Protein AF-A0A091N233-F1 (afdb_monomer)

pLDDT: mean 82.08, std 15.94, range [21.39, 96.12]

Organism: Cariama cristata (NCBI:txid54380)

Structure (mmCIF, N/CA/C/O backbone):
data_AF-A0A091N233-F1
#
_entry.id   AF-A0A091N233-F1
#
loop_
_atom_site.group_PDB
_atom_site.id
_atom_site.type_symbol
_atom_site.label_atom_id
_atom_site.label_alt_id
_atom_site.label_comp_id
_atom_site.label_asym_id
_atom_site.label_entity_id
_atom_site.label_seq_id
_atom_site.pdbx_PDB_ins_code
_atom_site.Cartn_x
_atom_site.Cartn_y
_atom_site.Cartn_z
_atom_site.occupancy
_atom_site.B_iso_or_equiv
_atom_site.auth_seq_id
_atom_site.auth_comp_id
_atom_site.auth_asym_id
_atom_site.auth_atom_id
_atom_site.pdbx_PDB_model_num
ATOM 1 N N . ALA A 1 1 ? -46.640 -20.792 39.123 1.00 60.22 1 ALA A N 1
ATOM 2 C CA . ALA A 1 1 ? -46.855 -19.331 39.276 1.00 60.22 1 ALA A CA 1
ATOM 3 C C . ALA A 1 1 ? -48.327 -18.889 39.376 1.00 60.22 1 ALA A C 1
ATOM 5 O O . ALA A 1 1 ? -48.570 -17.947 40.122 1.00 60.22 1 ALA A O 1
ATOM 6 N N . ALA A 1 2 ? -49.297 -19.520 38.698 1.00 67.19 2 ALA A N 1
ATOM 7 C CA . ALA A 1 2 ? -50.708 -19.076 38.591 1.00 67.19 2 ALA A CA 1
ATOM 8 C C . ALA A 1 2 ? -51.345 -18.359 39.816 1.00 67.19 2 ALA A C 1
ATOM 10 O O . ALA A 1 2 ? -51.862 -17.255 39.675 1.00 67.19 2 ALA A O 1
ATOM 11 N N . GLY A 1 3 ? -51.267 -18.925 41.029 1.00 72.38 3 GLY A N 1
ATOM 12 C CA . GLY A 1 3 ? -51.846 -18.316 42.247 1.00 72.38 3 GLY A CA 1
ATOM 13 C C . GLY A 1 3 ? -51.110 -17.084 42.808 1.00 72.38 3 GLY A C 1
ATOM 14 O O . GLY A 1 3 ? -51.547 -16.514 43.801 1.00 72.38 3 GLY A O 1
ATOM 15 N N . ILE A 1 4 ? -49.974 -16.699 42.219 1.00 75.06 4 ILE A N 1
ATOM 16 C CA . ILE A 1 4 ? -49.283 -15.422 42.470 1.00 75.06 4 ILE A CA 1
ATOM 17 C C . ILE A 1 4 ? -49.653 -14.416 41.371 1.00 75.06 4 ILE A C 1
ATOM 19 O O . ILE A 1 4 ? -49.815 -13.236 41.654 1.00 75.06 4 ILE A O 1
ATOM 23 N N . ILE A 1 5 ? -49.857 -14.890 40.138 1.00 76.25 5 ILE A N 1
ATOM 24 C CA . ILE A 1 5 ? -50.313 -14.071 39.007 1.00 76.25 5 ILE A CA 1
ATOM 25 C C . ILE A 1 5 ? -51.730 -13.534 39.268 1.00 76.25 5 ILE A C 1
ATOM 27 O O . ILE A 1 5 ? -51.990 -12.368 38.993 1.00 76.25 5 ILE A O 1
ATOM 31 N N . SER A 1 6 ? -52.617 -14.321 39.889 1.00 77.88 6 SER A N 1
ATOM 32 C CA . SER A 1 6 ? -53.954 -13.848 40.288 1.00 77.88 6 SER A CA 1
ATOM 33 C C . SER A 1 6 ? -53.937 -12.741 41.352 1.00 77.88 6 SER A C 1
ATOM 35 O O . SER A 1 6 ? -54.903 -12.000 41.461 1.00 77.88 6 SER A O 1
ATOM 37 N N . LEU A 1 7 ? -52.855 -12.599 42.132 1.00 78.12 7 LEU A N 1
ATOM 38 C CA . LEU A 1 7 ? -52.708 -11.508 43.110 1.00 78.12 7 LEU A CA 1
ATOM 39 C C . LEU A 1 7 ? -52.347 -10.166 42.447 1.00 78.12 7 LEU A C 1
ATOM 41 O O . LEU A 1 7 ? -52.420 -9.131 43.102 1.00 78.12 7 LEU A O 1
ATOM 45 N N . LEU A 1 8 ? -51.962 -10.169 41.164 1.00 75.12 8 LEU A N 1
ATOM 46 C CA . LEU A 1 8 ? -51.754 -8.945 40.380 1.00 75.12 8 LEU A CA 1
ATOM 47 C C . LEU A 1 8 ? -53.084 -8.331 39.903 1.00 75.12 8 LEU A C 1
ATOM 49 O O . LEU A 1 8 ? -53.119 -7.138 39.601 1.00 75.12 8 LEU A O 1
ATOM 53 N N . ASP A 1 9 ? -54.157 -9.132 39.858 1.00 77.06 9 ASP A N 1
ATOM 54 C CA . ASP A 1 9 ? -55.496 -8.715 39.421 1.00 77.06 9 ASP A CA 1
ATOM 55 C C . ASP A 1 9 ? -56.305 -8.010 40.531 1.00 77.06 9 ASP A C 1
ATOM 57 O O . ASP A 1 9 ? -57.320 -7.379 40.239 1.00 77.06 9 ASP A O 1
ATOM 61 N N . GLU A 1 10 ? -55.876 -8.088 41.796 1.00 79.06 10 GLU A N 1
ATOM 62 C CA . GLU A 1 10 ? -56.517 -7.358 42.898 1.00 79.06 10 GLU A CA 1
ATOM 63 C C . GLU A 1 10 ? -56.092 -5.882 42.928 1.00 79.06 10 GLU A C 1
ATOM 65 O O . GLU A 1 10 ? -54.943 -5.542 42.653 1.00 79.06 10 GLU A O 1
ATOM 70 N N . GLU A 1 11 ? -57.010 -4.978 43.283 1.00 72.56 11 GLU A N 1
ATOM 71 C CA . GLU A 1 11 ? -56.765 -3.525 43.241 1.00 72.56 11 GLU A CA 1
ATOM 72 C C . GLU A 1 11 ? -55.779 -3.031 44.320 1.00 72.56 11 GLU A C 1
ATOM 74 O O . GLU A 1 11 ? -55.203 -1.950 44.183 1.00 72.56 11 GLU A O 1
ATOM 79 N N . GLU A 1 12 ? -55.555 -3.803 45.388 1.00 81.12 12 GLU A N 1
ATOM 80 C CA . GLU A 1 12 ? -54.815 -3.342 46.565 1.00 81.12 12 GLU A CA 1
ATOM 81 C C . GLU A 1 12 ? -53.285 -3.316 46.322 1.00 81.12 12 GLU A C 1
ATOM 83 O O . GLU A 1 12 ? -52.664 -4.359 46.086 1.00 81.12 12 GLU A O 1
ATOM 88 N N . PRO A 1 13 ? -52.610 -2.150 46.413 1.00 77.19 13 PRO A N 1
ATOM 89 C CA . PRO A 1 13 ? -51.212 -2.018 45.989 1.00 77.19 13 PRO A CA 1
ATOM 90 C C . PRO A 1 13 ? -50.223 -2.825 46.847 1.00 77.19 13 PRO A C 1
ATOM 92 O O . PRO A 1 13 ? -49.156 -3.196 46.362 1.00 77.19 13 PRO A O 1
ATOM 95 N N . GLN A 1 14 ? -50.579 -3.141 48.098 1.00 80.00 14 GLN A N 1
ATOM 96 C CA . GLN A 1 14 ? -49.759 -3.971 48.992 1.00 80.00 14 GLN A CA 1
ATOM 97 C C . GLN A 1 14 ? -49.739 -5.447 48.556 1.00 80.00 14 GLN A C 1
ATOM 99 O O . GLN A 1 14 ? -48.707 -6.110 48.676 1.00 80.00 14 GLN A O 1
ATOM 104 N N . LEU A 1 15 ? -50.846 -5.958 48.000 1.00 81.56 15 LEU A N 1
ATOM 105 C CA . LEU A 1 15 ? -50.913 -7.315 47.448 1.00 81.56 15 LEU A CA 1
ATOM 106 C C . LEU A 1 15 ? -50.057 -7.431 46.184 1.00 81.56 15 LEU A C 1
ATOM 108 O O . LEU A 1 15 ? -49.301 -8.395 46.046 1.00 81.56 15 LEU A O 1
ATOM 112 N N . LYS A 1 16 ? -50.092 -6.409 45.319 1.00 80.00 16 LYS A N 1
ATOM 113 C CA . LYS A 1 16 ? -49.240 -6.317 44.122 1.00 80.00 16 LYS A CA 1
ATOM 114 C C . LYS A 1 16 ? -47.750 -6.298 44.475 1.00 80.00 16 LYS A C 1
ATOM 116 O O . LYS A 1 16 ? -46.968 -7.033 43.878 1.00 80.00 16 LYS A O 1
ATOM 121 N N . GLU A 1 17 ? -47.352 -5.523 45.483 1.00 81.88 17 GLU A N 1
ATOM 122 C CA . GLU A 1 17 ? -45.969 -5.492 45.980 1.00 81.88 17 GLU A CA 1
ATOM 123 C C . GLU A 1 17 ? -45.520 -6.855 46.541 1.00 81.88 17 GLU A C 1
ATOM 125 O O . GLU A 1 17 ? -44.453 -7.362 46.181 1.00 81.88 17 GLU A O 1
ATOM 130 N N . PHE A 1 18 ? -46.360 -7.516 47.347 1.00 83.44 18 PHE A N 1
ATOM 131 C CA . PHE A 1 18 ? -46.077 -8.865 47.848 1.00 83.44 18 PHE A CA 1
ATOM 132 C C . PHE A 1 18 ? -45.977 -9.907 46.718 1.00 83.44 18 PHE A C 1
ATOM 134 O O . PHE A 1 18 ? -45.097 -10.774 46.746 1.00 83.44 18 PHE A O 1
ATOM 141 N N . ALA A 1 19 ? -46.836 -9.809 45.698 1.00 82.81 19 ALA A N 1
ATOM 142 C CA . ALA A 1 19 ? -46.787 -10.656 44.511 1.00 82.81 19 ALA A CA 1
ATOM 143 C C . ALA A 1 19 ? -45.469 -10.467 43.740 1.00 82.81 19 ALA A C 1
ATOM 145 O O . ALA A 1 19 ? -44.806 -11.458 43.436 1.00 82.81 19 ALA A O 1
ATOM 146 N N . LEU A 1 20 ? -45.036 -9.223 43.504 1.00 82.56 20 LEU A N 1
ATOM 147 C CA . LEU A 1 20 ? -43.773 -8.896 42.825 1.00 82.56 20 LEU A CA 1
ATOM 148 C C . LEU A 1 20 ? -42.537 -9.409 43.582 1.00 82.56 20 LEU A C 1
ATOM 150 O O . LEU A 1 20 ? -41.648 -10.008 42.971 1.00 82.56 20 LEU A O 1
ATOM 154 N N . HIS A 1 21 ? -42.494 -9.264 44.911 1.00 84.31 21 HIS A N 1
ATOM 155 C CA . HIS A 1 21 ? -41.426 -9.851 45.729 1.00 84.31 21 HIS A CA 1
ATOM 156 C C . HIS A 1 21 ? -41.351 -11.375 45.580 1.00 84.31 21 HIS A C 1
ATOM 158 O O . HIS A 1 21 ? -40.262 -11.939 45.449 1.00 84.31 21 HIS A O 1
ATOM 164 N N . LYS A 1 22 ? -42.508 -12.046 45.578 1.00 84.38 22 LYS A N 1
ATOM 165 C CA . LYS A 1 22 ? -42.585 -13.505 45.467 1.00 84.38 22 LYS A CA 1
ATOM 166 C C . LYS A 1 22 ? -42.265 -13.994 44.051 1.00 84.38 22 LYS A C 1
ATOM 168 O O . LYS A 1 22 ? -41.589 -15.009 43.919 1.00 84.38 22 LYS A O 1
ATOM 173 N N . LEU A 1 23 ? -42.677 -13.254 43.018 1.00 83.38 23 LEU A N 1
ATOM 174 C CA . LEU A 1 23 ? -42.327 -13.495 41.613 1.00 83.38 23 LEU A CA 1
ATOM 175 C C . LEU A 1 23 ? -40.813 -13.415 41.391 1.00 83.38 23 LEU A C 1
ATOM 177 O O . LEU A 1 23 ? -40.243 -14.349 40.838 1.00 83.38 23 LEU A O 1
ATOM 181 N N . ASN A 1 24 ? -40.143 -12.373 41.897 1.00 83.62 24 ASN A N 1
ATOM 182 C CA . ASN A 1 24 ? -38.688 -12.207 41.767 1.00 83.62 24 ASN A CA 1
ATOM 183 C C . ASN A 1 24 ? -37.888 -13.401 42.333 1.00 83.62 24 ASN A C 1
ATOM 185 O O . ASN A 1 24 ? -36.843 -13.754 41.792 1.00 83.62 24 ASN A O 1
ATOM 189 N N . ALA A 1 25 ? -38.385 -14.040 43.399 1.00 85.00 25 ALA A N 1
ATOM 190 C CA . ALA A 1 25 ? -37.743 -15.206 44.008 1.00 85.00 25 ALA A CA 1
ATOM 191 C C . ALA A 1 25 ? -37.932 -16.509 43.205 1.00 85.00 25 ALA A C 1
ATOM 193 O O . ALA A 1 25 ? -37.070 -17.379 43.268 1.00 85.00 25 ALA A O 1
ATOM 194 N N . VAL A 1 26 ? -39.039 -16.650 42.464 1.00 86.75 26 VAL A N 1
ATOM 195 C CA . VAL A 1 26 ? -39.406 -17.890 41.744 1.00 86.75 26 VAL A CA 1
ATOM 196 C C . VAL A 1 26 ? -39.270 -17.787 40.220 1.00 86.75 26 VAL A C 1
ATOM 198 O O . VAL A 1 26 ? -39.579 -18.742 39.509 1.00 86.75 26 VAL A O 1
ATOM 201 N N . VAL A 1 27 ? -38.819 -16.639 39.700 1.00 83.56 27 VAL A N 1
ATOM 202 C CA . VAL A 1 27 ? -38.774 -16.363 38.254 1.00 83.56 27 VAL A CA 1
ATOM 203 C C . VAL A 1 27 ? -37.901 -17.360 37.489 1.00 83.56 27 VAL A C 1
ATOM 205 O O . VAL A 1 27 ? -38.261 -17.740 36.385 1.00 83.56 27 VAL A O 1
ATOM 208 N N . ASN A 1 28 ? -36.817 -17.860 38.087 1.00 81.81 28 ASN A N 1
ATOM 209 C CA . ASN A 1 28 ? -35.931 -18.834 37.440 1.00 81.81 28 ASN A CA 1
ATOM 210 C C . ASN A 1 28 ? -36.606 -20.197 37.200 1.00 81.81 28 ASN A C 1
ATOM 212 O O . ASN A 1 28 ? -36.295 -20.857 36.213 1.00 81.81 28 ASN A O 1
ATOM 216 N N . ASP A 1 29 ? -37.543 -20.596 38.065 1.00 85.19 29 ASP A N 1
ATOM 217 C CA . ASP A 1 29 ? -38.215 -21.900 37.989 1.00 85.19 29 ASP A CA 1
ATOM 218 C C . ASP A 1 29 ? -39.523 -21.840 37.179 1.00 85.19 29 ASP A C 1
ATOM 220 O O . ASP A 1 29 ? -39.926 -22.831 36.573 1.00 85.19 29 ASP A O 1
ATOM 224 N N . PHE A 1 30 ? -40.202 -20.683 37.167 1.00 85.38 30 PHE A N 1
ATOM 225 C CA . PHE A 1 30 ? -41.545 -20.520 36.588 1.00 85.38 30 PHE A CA 1
ATOM 226 C C . PHE A 1 30 ? -41.649 -19.434 35.503 1.00 85.38 30 PHE A C 1
ATOM 228 O O . PHE A 1 30 ? -42.760 -18.990 35.207 1.00 85.38 30 PHE A O 1
ATOM 235 N N . TRP A 1 31 ? -40.539 -19.002 34.891 1.00 84.19 31 TRP A N 1
ATOM 236 C CA . TRP A 1 31 ? -40.538 -17.959 33.849 1.00 84.19 31 TRP A CA 1
ATOM 237 C C . TRP A 1 31 ? -41.570 -18.209 32.738 1.00 84.19 31 TRP A C 1
ATOM 239 O O . TRP A 1 31 ? -42.242 -17.267 32.336 1.00 84.19 31 TRP A O 1
ATOM 249 N N . ALA A 1 32 ? -41.763 -19.464 32.317 1.00 83.00 32 ALA A N 1
ATOM 250 C CA . ALA A 1 32 ? -42.698 -19.842 31.254 1.00 83.00 32 ALA A CA 1
ATOM 251 C C . ALA A 1 32 ? -44.189 -19.642 31.610 1.00 83.00 32 ALA A C 1
ATOM 253 O O . ALA A 1 32 ? -45.000 -19.405 30.723 1.00 83.00 32 ALA A O 1
ATOM 254 N N . GLU A 1 33 ? -44.569 -19.705 32.893 1.00 82.50 33 GLU A N 1
ATOM 255 C CA . GLU A 1 33 ? -45.928 -19.320 33.317 1.00 82.50 33 GLU A CA 1
ATOM 256 C C . GLU A 1 33 ? -46.065 -17.797 33.465 1.00 82.50 33 GLU A C 1
ATOM 258 O O . GLU A 1 33 ? -47.153 -17.249 33.319 1.00 82.50 33 GLU A O 1
ATOM 263 N N . ILE A 1 34 ? -44.973 -17.102 33.800 1.00 82.38 34 ILE A N 1
ATOM 264 C CA . ILE A 1 34 ? -44.982 -15.647 34.008 1.00 82.38 34 ILE A CA 1
ATOM 265 C C . ILE A 1 34 ? -44.979 -14.917 32.654 1.00 82.38 34 ILE A C 1
ATOM 267 O O . ILE A 1 34 ? -45.610 -13.870 32.529 1.00 82.38 34 ILE A O 1
ATOM 271 N N . SER A 1 35 ? -44.345 -15.489 31.624 1.00 83.62 35 SER A N 1
ATOM 272 C CA . SER A 1 35 ? -44.304 -14.939 30.265 1.00 83.62 35 SER A CA 1
ATOM 273 C C . SER A 1 35 ? -45.680 -14.817 29.611 1.00 83.62 35 SER A C 1
ATOM 275 O O . SER A 1 35 ? -45.917 -13.854 28.894 1.00 83.62 35 SER A O 1
ATOM 277 N N . GLU A 1 36 ? -46.615 -15.730 29.899 1.00 84.12 36 GLU A N 1
ATOM 278 C CA . GLU A 1 36 ? -48.009 -15.644 29.419 1.00 84.12 36 GLU A CA 1
ATOM 279 C C . GLU A 1 36 ? -48.808 -14.495 30.069 1.00 84.12 36 GLU A C 1
ATOM 281 O O . GLU A 1 36 ? -49.964 -14.262 29.727 1.00 84.12 36 GLU A O 1
ATOM 286 N N . SER A 1 37 ? -48.235 -13.806 31.059 1.00 84.12 37 SER A N 1
ATOM 287 C CA . SER A 1 37 ? -48.872 -12.717 31.808 1.00 84.12 37 SER A CA 1
ATOM 288 C C . SER A 1 37 ? -47.972 -11.484 31.937 1.00 84.12 37 SER A C 1
ATOM 290 O O . SER A 1 37 ? -48.188 -10.670 32.840 1.00 84.12 37 SER A O 1
ATOM 292 N N . VAL A 1 38 ? -46.969 -11.333 31.060 1.00 84.31 38 VAL A N 1
ATOM 293 C CA . VAL A 1 38 ? -46.008 -10.220 31.130 1.00 84.31 38 VAL A CA 1
ATOM 294 C C . VAL A 1 38 ? -46.691 -8.863 30.929 1.00 84.31 38 VAL A C 1
ATOM 296 O O . VAL A 1 38 ? -46.402 -7.941 31.686 1.00 84.31 38 VAL A O 1
ATOM 299 N N . ASP A 1 39 ? -47.711 -8.792 30.066 1.00 85.06 39 ASP A N 1
ATOM 300 C CA . ASP A 1 39 ? -48.568 -7.624 29.813 1.00 85.06 39 ASP A CA 1
ATOM 301 C C . ASP A 1 39 ? -49.096 -6.990 31.116 1.00 85.06 39 ASP A C 1
ATOM 303 O O . ASP A 1 39 ? -49.177 -5.770 31.261 1.00 85.06 39 ASP A O 1
ATOM 307 N N . LYS A 1 40 ? -49.436 -7.817 32.119 1.00 83.50 40 LYS A N 1
ATOM 308 C CA . LYS A 1 40 ? -49.919 -7.333 33.424 1.00 83.50 40 LYS A CA 1
ATOM 309 C C . LYS A 1 40 ? -48.822 -6.623 34.214 1.00 83.50 40 LYS A C 1
ATOM 311 O O . LYS A 1 40 ? -49.111 -5.703 34.970 1.00 83.50 40 LYS A O 1
ATOM 316 N N . ILE A 1 41 ? -47.573 -7.060 34.066 1.00 83.50 41 ILE A N 1
ATOM 317 C CA . ILE A 1 41 ? -46.401 -6.463 34.714 1.00 83.50 41 ILE A CA 1
ATOM 318 C C . ILE A 1 41 ? -46.026 -5.154 34.006 1.00 83.50 41 ILE A C 1
ATOM 320 O O . ILE A 1 41 ? -45.663 -4.193 34.680 1.00 83.50 41 ILE A O 1
ATOM 324 N N . GLU A 1 42 ? -46.195 -5.079 32.682 1.00 85.00 42 GLU A N 1
ATOM 325 C CA . GLU A 1 42 ? -46.031 -3.843 31.903 1.00 85.00 42 GLU A CA 1
ATOM 326 C C . GLU A 1 42 ? -47.038 -2.767 32.328 1.00 85.00 42 GLU A C 1
ATOM 328 O O . GLU A 1 42 ? -46.640 -1.648 32.644 1.00 85.00 42 GLU A O 1
ATOM 333 N N . VAL A 1 43 ? -48.325 -3.111 32.463 1.00 86.69 43 VAL A N 1
ATOM 334 C CA . VAL A 1 43 ? -49.356 -2.176 32.961 1.00 86.69 43 VAL A CA 1
ATOM 335 C C . VAL A 1 43 ? -49.023 -1.639 34.364 1.00 86.69 43 VAL A C 1
ATOM 337 O O . VAL A 1 43 ? -49.303 -0.480 34.661 1.00 86.69 43 VAL A O 1
ATOM 340 N N . LEU A 1 44 ? -48.387 -2.443 35.225 1.00 83.06 44 LEU A N 1
ATOM 341 C CA . LEU A 1 44 ? -47.922 -2.016 36.556 1.00 83.06 44 LEU A CA 1
ATOM 342 C C . LEU A 1 44 ? -46.620 -1.199 36.539 1.00 83.06 44 LEU A C 1
ATOM 344 O O . LEU A 1 44 ? -46.266 -0.597 37.554 1.00 83.06 44 LEU A O 1
ATOM 348 N N . TYR A 1 45 ? -45.893 -1.201 35.423 1.00 84.75 45 TYR A N 1
ATOM 349 C CA . TYR A 1 45 ? -44.716 -0.366 35.208 1.00 84.75 45 TYR A CA 1
ATOM 350 C C . TYR A 1 45 ? -45.090 1.007 34.625 1.00 84.75 45 TYR A C 1
ATOM 352 O O . TYR A 1 45 ? -44.535 2.016 35.062 1.00 84.75 45 TYR A O 1
ATOM 360 N N . GLU A 1 46 ? -46.057 1.045 33.702 1.00 85.19 46 GLU A N 1
ATOM 361 C CA . GLU A 1 46 ? -46.591 2.273 33.089 1.00 85.19 46 GLU A CA 1
ATOM 362 C C . GLU A 1 46 ? -47.422 3.137 34.067 1.00 85.19 46 GLU A C 1
ATOM 364 O O . GLU A 1 46 ? -47.585 4.339 33.854 1.00 85.19 46 GLU A O 1
ATOM 369 N N . ASP A 1 47 ? -47.938 2.566 35.165 1.00 84.94 47 ASP A N 1
ATOM 370 C CA . ASP A 1 47 ? -48.653 3.321 36.204 1.00 84.94 47 ASP A CA 1
ATOM 371 C C . ASP A 1 47 ? -47.695 4.172 37.065 1.00 84.94 47 ASP A C 1
ATOM 373 O O . ASP A 1 47 ? -47.112 3.711 38.052 1.00 84.94 47 ASP A O 1
ATOM 377 N N . GLU A 1 48 ? -47.575 5.463 36.732 1.00 75.81 48 GLU A N 1
ATOM 378 C CA . GLU A 1 48 ? -46.796 6.441 37.509 1.00 75.81 48 GLU A CA 1
ATOM 379 C C . GLU A 1 48 ? -47.257 6.596 38.972 1.00 75.81 48 GLU A C 1
ATOM 381 O O . GLU A 1 48 ? -46.482 7.059 39.814 1.00 75.81 48 GLU A O 1
ATOM 386 N N . GLY A 1 49 ? -48.494 6.205 39.307 1.00 76.50 49 GLY A N 1
ATOM 387 C CA . GLY A 1 49 ? -49.010 6.210 40.676 1.00 76.50 49 GLY A CA 1
ATOM 388 C C . GLY A 1 49 ? -48.469 5.071 41.548 1.00 76.50 49 GLY A C 1
ATOM 389 O O . GLY A 1 49 ? -48.562 5.138 42.781 1.00 76.50 49 GLY A O 1
ATOM 390 N N . PHE A 1 50 ? -47.884 4.030 40.945 1.00 77.94 50 PHE A N 1
ATOM 391 C CA . PHE A 1 50 ? -47.457 2.829 41.651 1.00 77.94 50 PHE A CA 1
ATOM 392 C C . PHE A 1 50 ? -46.042 2.965 42.240 1.00 77.94 50 PHE A C 1
ATOM 394 O O . PHE A 1 50 ? -45.029 3.019 41.540 1.00 77.94 50 PHE A O 1
ATOM 401 N N . ARG A 1 51 ? -45.954 2.964 43.579 1.00 75.88 51 ARG A N 1
ATOM 402 C CA . ARG A 1 51 ? -44.689 3.157 44.320 1.00 75.88 51 ARG A CA 1
ATOM 403 C C . ARG A 1 51 ? -43.606 2.139 43.966 1.00 75.88 51 ARG A C 1
ATOM 405 O O . ARG A 1 51 ? -42.430 2.488 43.958 1.00 75.88 51 ARG A O 1
ATOM 412 N N . SER A 1 52 ? -43.998 0.907 43.655 1.00 78.81 52 SER A N 1
ATOM 413 C CA . SER A 1 52 ? -43.079 -0.221 43.470 1.00 78.81 52 SER A CA 1
ATOM 414 C C . SER A 1 52 ? -42.845 -0.542 41.984 1.00 78.81 52 SER A C 1
ATOM 416 O O . SER A 1 52 ? -42.426 -1.651 41.649 1.00 78.81 52 SER A O 1
ATOM 418 N N . ARG A 1 53 ? -43.054 0.440 41.082 1.00 82.50 53 ARG A N 1
ATOM 419 C CA . ARG A 1 53 ? -42.820 0.329 39.623 1.00 82.50 53 ARG A CA 1
ATOM 420 C C . ARG A 1 53 ? -41.425 -0.194 39.265 1.00 82.50 53 ARG A C 1
ATOM 422 O O . ARG A 1 53 ? -41.268 -0.979 38.338 1.00 82.50 53 ARG A O 1
ATOM 429 N N . GLN A 1 54 ? -40.414 0.179 40.053 1.00 82.56 54 GLN A N 1
ATOM 430 C CA . GLN A 1 54 ? -39.031 -0.283 39.893 1.00 82.56 54 GLN A CA 1
ATOM 431 C C . GLN A 1 54 ? -38.915 -1.808 40.076 1.00 82.56 54 GLN A C 1
ATOM 433 O O . GLN A 1 54 ? -38.119 -2.465 39.408 1.00 82.56 54 GLN A O 1
ATOM 438 N N . PHE A 1 55 ? -39.729 -2.381 40.969 1.00 82.75 55 PHE A N 1
ATOM 439 C CA . PHE A 1 55 ? -39.767 -3.818 41.235 1.00 82.75 55 PHE A CA 1
ATOM 440 C C . PHE A 1 55 ? -40.528 -4.572 40.136 1.00 82.75 55 PHE A C 1
ATOM 442 O O . PHE A 1 55 ? -40.109 -5.661 39.751 1.00 82.75 55 PHE A O 1
ATOM 449 N N . ALA A 1 56 ? -41.593 -3.974 39.583 1.00 84.88 56 ALA A N 1
ATOM 450 C CA . ALA A 1 56 ? -42.272 -4.488 38.390 1.00 84.88 56 ALA A CA 1
ATOM 451 C C . ALA A 1 56 ? -41.309 -4.547 37.193 1.00 84.88 56 ALA A C 1
ATOM 453 O O . ALA A 1 56 ? -41.161 -5.603 36.582 1.00 84.88 56 ALA A O 1
ATOM 454 N N . ALA A 1 57 ? -40.562 -3.466 36.949 1.00 86.31 57 ALA A N 1
ATOM 455 C CA . ALA A 1 57 ? -39.538 -3.393 35.908 1.00 86.31 57 ALA A CA 1
ATOM 456 C C . ALA A 1 57 ? -38.446 -4.470 36.074 1.00 86.31 57 ALA A C 1
ATOM 458 O O . ALA A 1 57 ? -38.082 -5.147 35.115 1.00 86.31 57 ALA A O 1
ATOM 459 N N . LEU A 1 58 ? -37.963 -4.700 37.303 1.00 85.94 58 LEU A N 1
ATOM 460 C CA . LEU A 1 58 ? -36.971 -5.745 37.579 1.00 85.94 58 LEU A CA 1
ATOM 461 C C . LEU A 1 58 ? -37.508 -7.161 37.295 1.00 85.94 58 LEU A C 1
ATOM 463 O O . LEU A 1 58 ? -36.777 -7.996 36.762 1.00 85.94 58 LEU A O 1
ATOM 467 N N . VAL A 1 59 ? -38.771 -7.445 37.639 1.00 86.38 59 VAL A N 1
ATOM 468 C CA . VAL A 1 59 ? -39.397 -8.749 37.356 1.00 86.38 59 VAL A CA 1
ATOM 469 C C . VAL A 1 59 ? -39.636 -8.921 35.855 1.00 86.38 59 VAL A C 1
ATOM 471 O O . VAL A 1 59 ? -39.254 -9.959 35.318 1.00 86.38 59 VAL A O 1
ATOM 474 N N . ALA A 1 60 ? -40.182 -7.911 35.169 1.00 87.06 60 A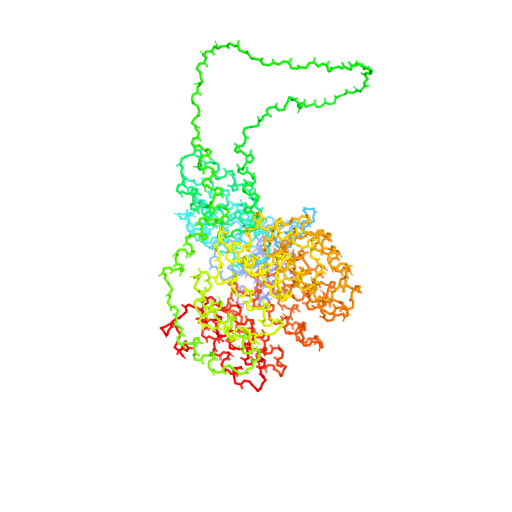LA A N 1
ATOM 475 C CA . ALA A 1 60 ? -40.354 -7.920 33.715 1.00 87.06 60 ALA A CA 1
ATOM 476 C C . ALA A 1 60 ? -39.018 -8.173 33.001 1.00 87.06 60 ALA A C 1
ATOM 478 O O . ALA A 1 60 ? -38.904 -9.096 32.199 1.00 87.06 60 ALA A O 1
ATOM 479 N N . SER A 1 61 ? -37.967 -7.436 33.370 1.00 88.75 61 SER A N 1
ATOM 480 C CA . SER A 1 61 ? -36.632 -7.589 32.786 1.00 88.75 61 SER A CA 1
ATOM 481 C C . SER A 1 61 ? -36.070 -9.010 32.940 1.00 88.75 61 SER A C 1
ATOM 483 O O . SER A 1 61 ? -35.547 -9.566 31.971 1.00 88.75 61 SER A O 1
ATOM 485 N N . LYS A 1 62 ? -36.253 -9.656 34.102 1.00 86.88 62 LYS A N 1
ATOM 486 C CA . LYS A 1 62 ? -35.875 -11.068 34.313 1.00 86.88 62 LYS A CA 1
ATOM 487 C C . LYS A 1 62 ? -36.713 -12.060 33.504 1.00 86.88 62 LYS A C 1
ATOM 489 O O . LYS A 1 62 ? -36.187 -13.097 33.111 1.00 86.88 62 LYS A O 1
ATOM 494 N N . VAL A 1 63 ? -37.987 -11.767 33.250 1.00 88.50 63 VAL A N 1
ATOM 495 C CA . VAL A 1 63 ? -38.835 -12.584 32.368 1.00 88.50 63 VAL A CA 1
ATOM 496 C C . VAL A 1 63 ? -38.327 -12.472 30.930 1.00 88.50 63 VAL A C 1
ATOM 498 O O . VAL A 1 63 ? -37.973 -13.490 30.342 1.00 88.50 63 VAL A O 1
ATOM 501 N N . PHE A 1 64 ? -38.156 -11.256 30.403 1.00 88.00 64 PHE A N 1
ATOM 502 C CA . PHE A 1 64 ? -37.617 -11.022 29.055 1.00 88.00 64 PHE A CA 1
ATOM 503 C C . PHE A 1 64 ? -36.204 -11.591 28.850 1.00 88.00 64 PHE A C 1
ATOM 505 O O . PHE A 1 64 ? -35.902 -12.099 27.771 1.00 88.00 64 PHE A O 1
ATOM 512 N N . TYR A 1 65 ? -35.365 -11.596 29.891 1.00 88.56 65 TYR A N 1
ATOM 513 C CA . TYR A 1 65 ? -34.073 -12.287 29.885 1.00 88.56 65 TYR A CA 1
ATOM 514 C C . TYR A 1 65 ? -34.221 -13.790 29.589 1.00 88.56 65 TYR A C 1
ATOM 516 O O . TYR A 1 65 ? -33.521 -14.309 28.720 1.00 88.56 65 TYR A O 1
ATOM 524 N N . HIS A 1 66 ? -35.166 -14.477 30.243 1.00 86.25 66 HIS A N 1
ATOM 525 C CA . HIS A 1 66 ? -35.431 -15.905 30.011 1.00 86.25 66 HIS A CA 1
ATOM 526 C C . HIS A 1 66 ? -36.148 -16.186 28.676 1.00 86.25 66 HIS A C 1
ATOM 528 O O . HIS A 1 66 ? -35.928 -17.247 28.097 1.00 86.25 66 HIS A O 1
ATOM 534 N N . LEU A 1 67 ? -36.927 -15.239 28.127 1.00 87.62 67 LEU A N 1
ATOM 535 C CA . LEU A 1 67 ? -37.412 -15.319 26.734 1.00 87.62 67 LEU A CA 1
ATOM 536 C C . LEU A 1 67 ? -36.293 -15.122 25.688 1.00 87.62 67 LEU A C 1
ATOM 538 O O . LEU A 1 67 ? -36.492 -15.442 24.517 1.00 87.62 67 LEU A O 1
ATOM 542 N N . GLY A 1 68 ? -35.138 -14.567 26.074 1.00 85.44 68 GLY A N 1
ATOM 543 C CA . GLY A 1 68 ? -34.079 -14.141 25.151 1.00 85.44 68 GLY A CA 1
ATOM 544 C C . GLY A 1 68 ? -34.335 -12.787 24.469 1.00 85.44 68 GLY A C 1
ATOM 545 O O . GLY A 1 68 ? -33.607 -12.412 23.548 1.00 85.44 68 GLY A O 1
ATOM 546 N N . ALA A 1 69 ? -35.340 -12.033 24.918 1.00 89.50 69 ALA A N 1
ATOM 547 C CA . ALA A 1 69 ? -35.691 -10.708 24.413 1.00 89.50 69 ALA A CA 1
ATOM 548 C C . ALA A 1 69 ? -34.863 -9.614 25.118 1.00 89.50 69 ALA A C 1
ATOM 550 O O . ALA A 1 69 ? -35.331 -8.859 25.972 1.00 89.50 69 ALA A O 1
ATOM 551 N N . PHE A 1 70 ? -33.570 -9.561 24.792 1.00 86.00 70 PHE A N 1
ATOM 552 C CA . PHE A 1 70 ? -32.598 -8.756 25.543 1.00 86.00 70 PHE A CA 1
ATOM 553 C C . PHE A 1 70 ? -32.780 -7.231 25.433 1.00 86.00 70 PHE A C 1
ATOM 555 O O . PHE A 1 70 ? -32.360 -6.520 26.340 1.00 86.00 70 PHE A O 1
ATOM 562 N N . GLU A 1 71 ? -33.383 -6.716 24.357 1.00 85.19 71 GLU A N 1
ATOM 563 C CA . GLU A 1 71 ? -33.599 -5.268 24.170 1.00 85.19 71 GLU A CA 1
ATOM 564 C C . GLU A 1 71 ? -34.742 -4.746 25.057 1.00 85.19 71 GLU A C 1
ATOM 566 O O . GLU A 1 71 ? -34.594 -3.732 25.738 1.00 85.19 71 GLU A O 1
ATOM 571 N N . GLU A 1 72 ? -35.844 -5.492 25.143 1.00 85.44 72 GLU A N 1
ATOM 572 C CA . GLU A 1 72 ? -36.945 -5.237 26.081 1.00 85.44 72 GLU A CA 1
ATOM 573 C C . GLU A 1 72 ? -36.457 -5.394 27.528 1.00 85.44 72 GLU A C 1
ATOM 575 O O . GLU A 1 72 ? -36.632 -4.497 28.356 1.00 85.44 72 GLU A O 1
ATOM 580 N N . SER A 1 73 ? -35.729 -6.480 27.811 1.00 87.38 73 SER A N 1
ATOM 581 C CA . SER A 1 73 ? -35.084 -6.714 29.107 1.00 87.38 73 SER A CA 1
ATOM 582 C C . SER A 1 73 ? -34.189 -5.538 29.536 1.00 87.38 73 SER A C 1
ATOM 584 O O . SER A 1 73 ? -34.288 -5.078 30.676 1.00 87.38 73 SER A O 1
ATOM 586 N N . LEU A 1 74 ? -33.385 -4.979 28.624 1.00 85.12 74 LEU A N 1
ATOM 587 C CA . LEU A 1 74 ? -32.573 -3.783 28.866 1.00 85.12 74 LEU A CA 1
ATOM 588 C C . LEU A 1 74 ? -33.432 -2.558 29.222 1.00 85.12 74 LEU A C 1
ATOM 590 O O . LEU A 1 74 ? -33.145 -1.882 30.211 1.00 85.12 74 LEU A O 1
ATOM 594 N N . ASN A 1 75 ? -34.498 -2.284 28.468 1.00 86.19 75 ASN A N 1
ATOM 595 C CA . ASN A 1 75 ? -35.375 -1.137 28.721 1.00 86.19 75 ASN A CA 1
ATOM 596 C C . ASN A 1 75 ? -36.026 -1.210 30.115 1.00 86.19 75 ASN A C 1
ATOM 598 O O . ASN A 1 75 ? -36.013 -0.225 30.858 1.00 86.19 75 ASN A O 1
ATOM 602 N N . TYR A 1 76 ? -36.508 -2.387 30.525 1.00 86.56 76 TYR A N 1
ATOM 603 C CA . TYR A 1 76 ? -37.057 -2.585 31.870 1.00 86.56 76 TYR A CA 1
ATOM 604 C C . TYR A 1 76 ? -35.972 -2.590 32.966 1.00 86.56 76 TYR A C 1
ATOM 606 O O . TYR A 1 76 ? -36.217 -2.091 34.065 1.00 86.56 76 TYR A O 1
ATOM 614 N N . ALA A 1 77 ? -34.743 -3.041 32.688 1.00 84.50 77 ALA A N 1
ATOM 615 C CA . ALA A 1 77 ? -33.621 -2.903 33.627 1.00 84.50 77 ALA A CA 1
ATOM 616 C C . ALA A 1 77 ? -33.266 -1.423 33.885 1.00 84.50 77 ALA A C 1
ATOM 618 O O . ALA A 1 77 ? -33.053 -1.030 35.032 1.00 84.50 77 ALA A O 1
ATOM 619 N N . LEU A 1 78 ? -33.287 -0.579 32.846 1.00 81.88 78 LEU A N 1
ATOM 620 C CA . LEU A 1 78 ? -33.142 0.880 32.967 1.00 81.88 78 LEU A CA 1
ATOM 621 C C . LEU A 1 78 ? -34.333 1.523 33.707 1.00 81.88 78 LEU A C 1
ATOM 623 O O . LEU A 1 78 ? -34.167 2.521 34.413 1.00 81.88 78 LEU A O 1
ATOM 627 N N . GLY A 1 79 ? -35.533 0.949 33.583 1.00 81.75 79 GLY A N 1
ATOM 628 C CA . GLY A 1 79 ? -36.724 1.319 34.356 1.00 81.75 79 GLY A CA 1
ATOM 629 C C . GLY A 1 79 ? -36.637 0.983 35.853 1.00 81.75 79 GLY A C 1
ATOM 630 O O . GLY A 1 79 ? -37.210 1.697 36.678 1.00 81.75 79 GLY A O 1
ATOM 631 N N . ALA A 1 80 ? -35.884 -0.058 36.226 1.00 79.38 80 ALA A N 1
ATOM 632 C CA . ALA A 1 80 ? -35.709 -0.489 37.616 1.00 79.38 80 ALA A CA 1
ATOM 633 C C . ALA A 1 80 ? -34.824 0.454 38.459 1.00 79.38 80 ALA A C 1
ATOM 635 O O . ALA A 1 80 ? -34.922 0.452 39.688 1.00 79.38 80 ALA A O 1
ATOM 636 N N . GLY A 1 81 ? -33.987 1.283 37.823 1.00 78.62 81 GLY A N 1
ATOM 637 C CA . GLY A 1 81 ? -33.160 2.288 38.499 1.00 78.62 81 GLY A CA 1
ATOM 638 C C . GLY A 1 81 ? -32.251 1.686 39.576 1.00 78.62 81 GLY A C 1
ATOM 639 O O . GLY A 1 81 ? -31.472 0.776 39.302 1.00 78.62 81 GLY A O 1
ATOM 640 N N . ASP A 1 82 ? -32.359 2.178 40.812 1.00 73.94 82 ASP A N 1
ATOM 641 C CA . ASP A 1 82 ? -31.495 1.783 41.936 1.00 73.94 82 ASP A CA 1
ATOM 642 C C . ASP A 1 82 ? -31.665 0.322 42.395 1.00 73.94 82 ASP A C 1
ATOM 644 O O . ASP A 1 82 ? -30.818 -0.195 43.123 1.00 73.94 82 ASP A O 1
ATOM 648 N N . LEU A 1 83 ? -32.728 -0.373 41.966 1.00 76.00 83 LEU A N 1
ATOM 649 C CA . LEU A 1 83 ? -32.884 -1.811 42.219 1.00 76.00 83 LEU A CA 1
ATOM 650 C C . LEU A 1 83 ? -32.021 -2.682 41.291 1.00 76.00 83 LEU A C 1
ATOM 652 O O . LEU A 1 83 ? -31.824 -3.863 41.579 1.00 76.00 83 LEU A O 1
ATOM 656 N N . PHE A 1 84 ? -31.499 -2.126 40.192 1.00 76.75 84 PHE A N 1
ATOM 657 C CA . PHE A 1 84 ? -30.560 -2.810 39.306 1.00 76.75 84 PHE A CA 1
ATOM 658 C C . PHE A 1 84 ? -29.112 -2.488 39.713 1.00 76.75 84 PHE A C 1
ATOM 660 O O . PHE A 1 84 ? -28.504 -1.511 39.269 1.00 76.75 84 PHE A O 1
ATOM 667 N N . ASN A 1 85 ? -28.546 -3.323 40.589 1.00 70.19 85 ASN A N 1
ATOM 668 C CA . ASN A 1 85 ? -27.193 -3.134 41.106 1.00 70.19 85 ASN A CA 1
ATOM 669 C C . ASN A 1 85 ? -26.126 -3.784 40.214 1.00 70.19 85 ASN A C 1
ATOM 671 O O . ASN A 1 85 ? -26.006 -5.001 40.128 1.00 70.19 85 ASN A O 1
ATOM 675 N N . VAL A 1 86 ? -25.255 -2.943 39.648 1.00 68.44 86 VAL A N 1
ATOM 676 C CA . VAL A 1 86 ? -24.071 -3.318 38.839 1.00 68.44 86 VAL A CA 1
ATOM 677 C C . VAL A 1 86 ? -23.020 -4.110 39.650 1.00 68.44 86 VAL A C 1
ATOM 679 O O . VAL A 1 86 ? -22.106 -4.712 39.086 1.00 68.44 86 VAL A O 1
ATOM 682 N N . ASN A 1 87 ? -23.144 -4.122 40.981 1.00 68.94 87 ASN A N 1
ATOM 683 C CA . ASN A 1 87 ? -22.236 -4.809 41.904 1.00 68.94 87 ASN A CA 1
ATOM 684 C C . ASN A 1 87 ? -22.617 -6.280 42.156 1.00 68.94 87 ASN A C 1
ATOM 686 O O . ASN A 1 87 ? -21.796 -7.032 42.683 1.00 68.94 87 ASN A O 1
ATOM 690 N N . ASP A 1 88 ? -23.827 -6.702 41.780 1.00 74.19 88 ASP A N 1
ATOM 691 C CA . ASP A 1 88 ? -24.308 -8.058 42.037 1.00 74.19 88 ASP A CA 1
ATOM 692 C C . ASP A 1 88 ? -23.766 -9.028 40.976 1.00 74.19 88 ASP A C 1
ATOM 694 O O . ASP A 1 88 ? -24.123 -8.953 39.802 1.00 74.19 88 ASP A O 1
ATOM 698 N N . ASN A 1 89 ? -22.927 -9.984 41.388 1.00 72.12 89 ASN A N 1
ATOM 699 C CA . ASN A 1 89 ? -22.319 -10.992 40.504 1.00 72.12 89 ASN A CA 1
ATOM 700 C C . ASN A 1 89 ? -23.311 -12.111 40.106 1.00 72.12 89 ASN A C 1
ATOM 702 O O . ASN A 1 89 ? -23.043 -13.292 40.320 1.00 72.12 89 ASN A O 1
ATOM 706 N N . SER A 1 90 ? -24.481 -11.748 39.578 1.00 83.00 90 SER A N 1
ATOM 707 C CA . SER A 1 90 ? -25.447 -12.702 39.018 1.00 83.00 90 SER A CA 1
ATOM 708 C C . SER A 1 90 ? -25.297 -12.806 37.499 1.00 83.00 90 SER A C 1
ATOM 710 O O . SER A 1 90 ? -25.063 -11.797 36.838 1.00 83.00 90 SER A O 1
ATOM 712 N N . GLU A 1 91 ? -25.502 -14.002 36.940 1.00 82.19 91 GLU A N 1
ATOM 713 C CA . GLU A 1 91 ? -25.446 -14.260 35.486 1.00 82.19 91 GLU A CA 1
ATOM 714 C C . GLU A 1 91 ? -26.386 -13.331 34.696 1.00 82.19 91 GLU A C 1
ATOM 716 O O . GLU A 1 91 ? -26.052 -12.849 33.614 1.00 82.19 91 GLU A O 1
ATOM 721 N N . TYR A 1 92 ? -27.543 -13.014 35.287 1.00 84.69 92 TYR A N 1
ATOM 722 C CA . TYR A 1 92 ? -28.482 -12.015 34.786 1.00 84.69 92 TYR A CA 1
ATOM 723 C C . TYR A 1 92 ? -27.839 -10.619 34.701 1.00 84.69 92 TYR A C 1
ATOM 725 O O . TYR A 1 92 ? -27.826 -10.028 33.627 1.00 84.69 92 TYR A O 1
ATOM 733 N N . VAL A 1 93 ? -27.256 -10.098 35.789 1.00 84.31 93 VAL A N 1
ATOM 734 C CA . VAL A 1 93 ? -26.613 -8.769 35.784 1.00 84.31 93 VAL A CA 1
ATOM 735 C C . VAL A 1 93 ? -25.430 -8.723 34.814 1.00 84.31 93 VAL A C 1
ATOM 737 O O . VAL A 1 93 ? -25.317 -7.758 34.066 1.00 84.31 93 VAL A O 1
ATOM 740 N N . GLU A 1 94 ? -24.592 -9.762 34.758 1.00 83.94 94 GLU A N 1
ATOM 741 C CA . GLU A 1 94 ? -23.470 -9.832 33.810 1.00 83.94 94 GLU A CA 1
ATOM 742 C C . GLU A 1 94 ? -23.951 -9.802 32.350 1.00 83.94 94 GLU A C 1
ATOM 744 O O . GLU A 1 94 ? -23.457 -9.004 31.549 1.00 83.94 94 GLU A O 1
ATOM 749 N N . THR A 1 95 ? -24.977 -10.590 32.013 1.00 85.88 95 THR A N 1
ATOM 750 C CA . THR A 1 95 ? -25.537 -10.612 30.653 1.00 85.88 95 THR A CA 1
ATOM 751 C C . THR A 1 95 ? -26.218 -9.293 30.293 1.00 85.88 95 THR A C 1
ATOM 753 O O . THR A 1 95 ? -26.040 -8.799 29.179 1.00 85.88 95 THR A O 1
ATOM 756 N N . ILE A 1 96 ? -26.968 -8.687 31.221 1.00 85.06 96 ILE A N 1
ATOM 757 C CA . ILE A 1 96 ? -27.601 -7.386 30.987 1.00 85.06 96 ILE A CA 1
ATOM 758 C C . ILE A 1 96 ? -26.543 -6.294 30.827 1.00 85.06 96 ILE A C 1
ATOM 760 O O . ILE A 1 96 ? -26.659 -5.518 29.891 1.00 85.06 96 ILE A O 1
ATOM 764 N N . ILE A 1 97 ? -25.469 -6.265 31.627 1.00 84.00 97 ILE A N 1
ATOM 765 C CA . ILE A 1 97 ? -24.358 -5.311 31.440 1.00 84.00 97 ILE A CA 1
ATOM 766 C C . ILE A 1 97 ? -23.695 -5.496 30.069 1.00 84.00 97 ILE A C 1
ATOM 768 O O . ILE A 1 97 ? -23.460 -4.503 29.379 1.00 84.00 97 ILE A O 1
ATOM 772 N N . ALA A 1 98 ? -23.438 -6.734 29.636 1.00 85.06 98 ALA A N 1
ATOM 773 C CA . ALA A 1 98 ? -22.908 -6.992 28.297 1.00 85.06 98 ALA A CA 1
ATOM 774 C C . ALA A 1 98 ? -23.847 -6.439 27.208 1.00 85.06 98 ALA A C 1
ATOM 776 O O . ALA A 1 98 ? -23.396 -5.754 26.292 1.00 85.06 98 ALA A O 1
ATOM 777 N N . LYS A 1 99 ? -25.166 -6.631 27.352 1.00 85.94 99 LYS A N 1
ATOM 778 C CA . LYS A 1 99 ? -26.174 -6.079 26.431 1.00 85.94 99 LYS A CA 1
ATOM 779 C C . LYS A 1 99 ? -26.322 -4.557 26.514 1.00 85.94 99 LYS A C 1
ATOM 781 O O . LYS A 1 99 ? -26.495 -3.930 25.469 1.00 85.94 99 LYS A O 1
ATOM 786 N N . CYS A 1 100 ? -26.175 -3.948 27.694 1.00 85.06 100 CYS A N 1
ATOM 787 C CA . CYS A 1 100 ? -26.075 -2.495 27.861 1.00 85.06 100 CYS A CA 1
ATOM 788 C C . CYS A 1 100 ? -24.922 -1.951 27.013 1.00 85.06 100 CYS A C 1
ATOM 790 O O . CYS A 1 100 ? -25.112 -0.999 26.261 1.00 85.06 100 CYS A O 1
ATOM 792 N N . ILE A 1 101 ? -23.736 -2.563 27.126 1.00 84.50 101 ILE A N 1
ATOM 793 C CA . ILE A 1 101 ? -22.524 -2.126 26.425 1.00 84.50 101 ILE A CA 1
ATOM 794 C C . ILE A 1 101 ? -22.658 -2.379 24.917 1.00 84.50 101 ILE A C 1
ATOM 796 O O . ILE A 1 101 ? -22.405 -1.460 24.142 1.00 84.50 101 ILE A O 1
ATOM 800 N N . ASP A 1 102 ? -23.145 -3.547 24.482 1.00 86.56 102 ASP A N 1
ATOM 801 C CA . ASP A 1 102 ? -23.428 -3.850 23.066 1.00 86.56 102 ASP A CA 1
ATOM 802 C C . ASP A 1 102 ? -24.384 -2.817 22.435 1.00 86.56 102 ASP A C 1
ATOM 804 O O . ASP A 1 102 ? -24.207 -2.403 21.288 1.00 86.56 102 ASP A O 1
ATOM 808 N N . HIS A 1 103 ? -25.432 -2.410 23.157 1.00 85.56 103 HIS A N 1
ATOM 809 C CA . HIS A 1 103 ? -26.437 -1.476 22.649 1.00 85.56 103 HIS A CA 1
ATOM 810 C C . HIS A 1 103 ? -25.931 -0.026 22.670 1.00 85.56 103 HIS A C 1
ATOM 812 O O . HIS A 1 103 ? -26.047 0.687 21.673 1.00 85.56 103 HIS A O 1
ATOM 818 N N . TYR A 1 104 ? -25.294 0.391 23.768 1.00 86.69 104 TYR A N 1
ATOM 819 C CA . TYR A 1 104 ? -24.685 1.713 23.910 1.00 86.69 104 TYR A CA 1
ATOM 820 C C . TYR A 1 104 ? -23.567 1.932 22.881 1.00 86.69 104 TYR A C 1
ATOM 822 O O . TYR A 1 104 ? -23.549 2.957 22.207 1.00 86.69 104 TYR A O 1
ATOM 830 N N . THR A 1 105 ? -22.676 0.954 22.677 1.00 85.25 105 THR A N 1
ATOM 831 C CA . THR A 1 105 ? -21.601 1.052 21.670 1.00 85.25 105 THR A CA 1
ATOM 832 C C . THR A 1 105 ? -22.156 1.193 20.255 1.00 85.25 105 THR A C 1
ATOM 834 O O . THR A 1 105 ? -21.701 2.075 19.529 1.00 85.25 105 THR A O 1
ATOM 837 N N . LYS A 1 106 ? -23.190 0.429 19.871 1.00 84.69 106 LYS A N 1
ATOM 838 C CA . LYS A 1 106 ? -23.890 0.611 18.584 1.00 84.69 106 LYS A CA 1
ATOM 839 C C . LYS A 1 106 ? -24.458 2.025 18.428 1.00 84.69 106 LYS A C 1
ATOM 841 O O . LYS A 1 106 ? -24.192 2.667 17.414 1.00 84.69 106 LYS A O 1
ATOM 846 N N . GLN A 1 107 ? -25.176 2.538 19.432 1.00 83.31 107 GLN A N 1
ATOM 847 C CA . GLN A 1 107 ? -25.715 3.903 19.393 1.00 83.31 107 GLN A CA 1
ATOM 848 C C . GLN A 1 107 ? -24.605 4.961 19.291 1.00 83.31 107 GLN A C 1
ATOM 850 O O . GLN A 1 107 ? -24.717 5.894 18.498 1.00 83.31 107 GLN A O 1
ATOM 855 N N . CYS A 1 108 ? -23.508 4.807 20.037 1.00 80.00 108 CYS A N 1
ATOM 856 C CA . CYS A 1 108 ? -22.342 5.690 19.965 1.00 80.00 108 CYS A CA 1
ATOM 857 C C . CYS A 1 108 ? -21.621 5.619 18.610 1.00 80.00 108 CYS A C 1
ATOM 859 O O . CYS A 1 108 ? -21.092 6.632 18.155 1.00 80.00 108 CYS A O 1
ATOM 861 N N . VAL A 1 109 ? -21.600 4.456 17.952 1.00 81.25 109 VAL A N 1
ATOM 862 C CA . VAL A 1 109 ? -21.052 4.288 16.599 1.00 81.25 109 VAL A CA 1
ATOM 863 C C . VAL A 1 109 ? -21.903 5.045 15.577 1.00 81.25 109 VAL A C 1
ATOM 865 O O . VAL A 1 109 ? -21.350 5.885 14.867 1.00 81.25 109 VAL A O 1
ATOM 868 N N . GLU A 1 110 ? -23.225 4.840 15.570 1.00 80.31 110 GLU A N 1
ATOM 869 C CA . GLU A 1 110 ? -24.161 5.563 14.691 1.00 80.31 110 GLU A CA 1
ATOM 870 C C . GLU A 1 110 ? -24.097 7.085 14.917 1.00 80.31 110 GLU A C 1
ATOM 872 O O . GLU A 1 110 ? -23.890 7.857 13.981 1.00 80.31 110 GLU A O 1
ATOM 877 N N . ASN A 1 111 ? -24.183 7.534 16.174 1.00 81.25 111 ASN A N 1
ATOM 878 C CA . ASN A 1 111 ? -24.119 8.953 16.545 1.00 81.25 111 ASN A CA 1
ATOM 879 C C . ASN A 1 111 ? -22.758 9.617 16.261 1.00 81.25 111 ASN A C 1
ATOM 881 O O . ASN A 1 111 ? -22.662 10.845 16.270 1.00 81.25 111 ASN A O 1
ATOM 885 N N . ALA A 1 112 ? -21.698 8.835 16.051 1.00 70.75 112 ALA A N 1
ATOM 886 C CA . ALA A 1 112 ? -20.381 9.338 15.664 1.00 70.75 112 ALA A CA 1
ATOM 887 C C . ALA A 1 112 ? -20.176 9.393 14.139 1.00 70.75 112 ALA A C 1
ATOM 889 O O . ALA A 1 112 ? -19.212 10.017 13.696 1.00 70.75 112 ALA A O 1
ATOM 890 N N . GLU A 1 113 ? -21.054 8.758 13.359 1.00 69.88 113 GLU A N 1
ATOM 891 C CA . GLU A 1 113 ? -21.088 8.821 11.891 1.00 69.88 113 GLU A CA 1
ATOM 892 C C . GLU A 1 113 ? -22.091 9.876 11.386 1.00 69.88 113 GLU A C 1
ATOM 894 O O . GLU A 1 113 ? -21.912 10.428 10.300 1.00 69.88 113 GLU A O 1
ATOM 899 N N . LEU A 1 114 ? -23.094 10.226 12.200 1.00 71.44 114 LEU A N 1
ATOM 900 C CA . LEU A 1 114 ? -24.039 11.313 11.931 1.00 71.44 114 LEU A CA 1
ATOM 901 C C . LEU A 1 114 ? -23.446 12.720 12.188 1.00 71.44 114 LEU A C 1
ATOM 903 O O . LEU A 1 114 ? -22.634 12.902 13.105 1.00 71.44 114 LEU A O 1
ATOM 907 N N . PRO A 1 115 ? -23.880 13.754 11.434 1.00 65.62 115 PRO A N 1
ATOM 908 C CA . PRO A 1 115 ? -23.556 15.150 11.719 1.00 65.62 115 PRO A CA 1
ATOM 909 C C . PRO A 1 115 ? -24.034 15.597 13.106 1.00 65.62 115 PRO A C 1
ATOM 911 O O . PRO A 1 115 ? -25.000 15.079 13.661 1.00 65.62 115 PRO A O 1
ATOM 914 N N . GLU A 1 116 ? -23.394 16.630 13.656 1.00 62.28 116 GLU A N 1
ATOM 915 C CA . GLU A 1 116 ? -23.567 17.011 15.065 1.00 62.28 116 GLU A CA 1
ATOM 916 C C . GLU A 1 116 ? -24.982 17.446 15.482 1.00 62.28 116 GLU A C 1
ATOM 918 O O . GLU A 1 116 ? -25.289 17.402 16.671 1.00 62.28 116 GLU A O 1
ATOM 923 N N . GLY A 1 117 ? -25.842 17.803 14.522 1.00 55.72 117 GLY A N 1
ATOM 924 C CA . GLY A 1 117 ? -27.248 18.154 14.747 1.00 55.72 117 GLY A CA 1
ATOM 925 C C . GLY A 1 117 ? -28.253 16.994 14.670 1.00 55.72 117 GLY A C 1
ATOM 926 O O . GLY A 1 117 ? -29.412 17.209 15.004 1.00 55.72 117 GLY A O 1
ATOM 927 N N . GLU A 1 118 ? -27.846 15.790 14.246 1.00 66.75 118 GLU A N 1
ATOM 928 C CA . GLU A 1 118 ? -28.744 14.629 14.049 1.00 66.75 118 GLU A CA 1
ATOM 929 C C . GLU A 1 118 ? -28.502 13.487 15.053 1.00 66.75 118 GLU A C 1
ATOM 931 O O . GLU A 1 118 ? -29.094 12.412 14.946 1.00 66.75 118 GLU A O 1
ATOM 936 N N . LYS A 1 119 ? -27.638 13.707 16.052 1.00 71.81 119 LYS A N 1
ATOM 937 C CA . LYS A 1 119 ? -27.328 12.720 17.096 1.00 71.81 119 LYS A CA 1
ATOM 938 C C . LYS A 1 119 ? -28.594 12.330 17.867 1.00 71.81 119 LYS A C 1
ATOM 940 O O . LYS A 1 119 ? -29.250 13.182 18.466 1.00 71.81 119 LYS A O 1
ATOM 945 N N . LYS A 1 120 ? -28.903 11.031 17.907 1.00 75.00 120 LYS A N 1
ATOM 946 C CA . LYS A 1 120 ? -29.990 10.477 18.725 1.00 75.00 120 LYS A CA 1
ATOM 947 C C . LYS A 1 120 ? -29.676 10.727 20.209 1.00 75.00 120 LYS A C 1
ATOM 949 O O . LYS A 1 120 ? -28.545 10.441 20.615 1.00 75.00 120 LYS A O 1
ATOM 954 N N . PRO A 1 121 ? -30.628 11.215 21.025 1.00 70.06 121 PRO A N 1
ATOM 955 C CA . PRO A 1 121 ? -30.409 11.358 22.459 1.00 70.06 121 PRO A CA 1
ATOM 956 C C . PRO A 1 121 ? -30.174 9.976 23.077 1.00 70.06 121 PRO A C 1
ATOM 958 O O . PRO A 1 121 ? -30.973 9.060 22.887 1.00 70.06 121 PRO A O 1
ATOM 961 N N . VAL A 1 122 ? -29.063 9.830 23.795 1.00 73.62 122 VAL A N 1
ATOM 962 C CA . VAL A 1 122 ? -28.741 8.614 24.550 1.00 73.62 122 VAL A CA 1
ATOM 963 C C . VAL A 1 122 ? -29.363 8.743 25.940 1.00 73.62 122 VAL A C 1
ATOM 965 O O . VAL A 1 122 ? -29.318 9.819 26.531 1.00 73.62 122 VAL A O 1
ATOM 968 N N . ASP A 1 123 ? -29.959 7.669 26.459 1.00 76.50 123 ASP A N 1
ATOM 969 C CA . ASP A 1 123 ? -30.564 7.681 27.796 1.00 76.50 123 ASP A CA 1
ATOM 970 C C . ASP A 1 123 ? -29.479 7.852 28.875 1.00 76.50 123 ASP A C 1
ATOM 972 O O . ASP A 1 123 ? -28.542 7.050 28.964 1.00 76.50 123 ASP A O 1
ATOM 976 N N . GLU A 1 124 ? -29.622 8.874 29.723 1.00 78.94 124 GLU A N 1
ATOM 977 C CA . GLU A 1 124 ? -28.696 9.171 30.826 1.00 78.94 124 GLU A CA 1
ATOM 978 C C . GLU A 1 124 ? -28.518 7.977 31.779 1.00 78.94 124 GLU A C 1
ATOM 980 O O . GLU A 1 124 ? -27.451 7.798 32.369 1.00 78.94 124 GLU A O 1
ATOM 985 N N . ARG A 1 125 ? -29.533 7.111 31.910 1.00 79.75 125 ARG A N 1
ATOM 986 C CA . ARG A 1 125 ? -29.475 5.895 32.737 1.00 79.75 125 ARG A CA 1
ATOM 987 C C . ARG A 1 125 ? -28.556 4.842 32.128 1.00 79.75 125 ARG A C 1
ATOM 989 O O . ARG A 1 125 ? -27.819 4.181 32.861 1.00 79.75 125 ARG A O 1
ATOM 996 N N . LEU A 1 126 ? -28.561 4.712 30.799 1.00 79.50 126 LEU A N 1
ATOM 997 C CA . LEU A 1 126 ? -27.690 3.790 30.069 1.00 79.50 126 LEU A CA 1
ATOM 998 C C . LEU A 1 126 ? -26.232 4.250 30.182 1.00 79.50 126 LEU A C 1
ATOM 1000 O O . LEU A 1 126 ? -25.362 3.456 30.542 1.00 79.50 126 LEU A O 1
ATOM 1004 N N . GLU A 1 127 ? -25.976 5.549 29.993 1.00 82.19 127 GLU A N 1
ATOM 1005 C CA . GLU A 1 127 ? -24.655 6.134 30.248 1.00 82.19 127 GLU A CA 1
ATOM 1006 C C . GLU A 1 127 ? -24.241 6.004 31.726 1.00 82.19 127 GLU A C 1
ATOM 1008 O O . GLU A 1 127 ? -23.085 5.695 32.020 1.00 82.19 127 GLU A O 1
ATOM 1013 N N . GLY A 1 128 ? -25.177 6.154 32.666 1.00 82.50 128 GLY A N 1
ATOM 1014 C CA . GLY A 1 128 ? -24.954 5.972 34.100 1.00 82.50 128 GLY A CA 1
ATOM 1015 C C . GLY A 1 128 ? -24.496 4.559 34.482 1.00 82.50 128 GLY A C 1
ATOM 1016 O O . GLY A 1 128 ? -23.550 4.417 35.258 1.00 82.50 128 GLY A O 1
ATOM 1017 N N . ILE A 1 129 ? -25.108 3.510 33.917 1.00 81.12 129 ILE A N 1
ATOM 1018 C CA . ILE A 1 129 ? -24.669 2.115 34.120 1.00 81.12 129 ILE A CA 1
ATOM 1019 C C . ILE A 1 129 ? -23.265 1.905 33.547 1.00 81.12 129 ILE A C 1
ATOM 1021 O O . ILE A 1 129 ? -22.403 1.347 34.226 1.00 81.12 129 ILE A O 1
ATOM 1025 N N . VAL A 1 130 ? -23.010 2.397 32.331 1.00 83.81 130 VAL A N 1
ATOM 1026 C CA . VAL A 1 130 ? -21.690 2.299 31.692 1.00 83.81 130 VAL A CA 1
ATOM 1027 C C . VAL A 1 130 ? -20.628 3.046 32.518 1.00 83.81 130 VAL A C 1
ATOM 1029 O O . VAL A 1 130 ? -19.539 2.521 32.731 1.00 83.81 130 VAL A O 1
ATOM 1032 N N . ASN A 1 131 ? -20.941 4.220 33.074 1.00 85.31 131 ASN A N 1
ATOM 1033 C CA . ASN A 1 131 ? -20.046 4.971 33.964 1.00 85.31 131 ASN A CA 1
ATOM 1034 C C . ASN A 1 131 ? -19.747 4.228 35.280 1.00 85.31 131 ASN A C 1
ATOM 1036 O O . ASN A 1 131 ? -18.588 4.185 35.691 1.00 85.31 131 ASN A O 1
ATOM 1040 N N . LYS A 1 132 ? -20.750 3.598 35.912 1.00 83.25 132 LYS A N 1
ATOM 1041 C CA . LYS A 1 132 ? -20.543 2.728 37.090 1.00 83.25 132 LYS A CA 1
ATOM 1042 C C . LYS A 1 132 ? -19.655 1.522 36.755 1.00 83.25 132 LYS A C 1
ATOM 1044 O O . LYS A 1 132 ? -18.815 1.134 37.560 1.00 83.25 132 LYS A O 1
ATOM 1049 N N . MET A 1 133 ? -19.806 0.950 35.558 1.00 81.94 133 MET A N 1
ATOM 1050 C CA . MET A 1 133 ? -18.966 -0.152 35.078 1.00 81.94 133 MET A CA 1
ATOM 1051 C C . MET A 1 133 ? -17.508 0.298 34.876 1.00 81.94 133 MET A C 1
ATOM 1053 O O . MET A 1 133 ? -16.594 -0.373 35.354 1.00 81.94 133 MET A O 1
ATOM 1057 N N . PHE A 1 134 ? -17.280 1.479 34.288 1.00 84.31 134 PHE A N 1
ATOM 1058 C CA . PHE A 1 134 ? -15.942 2.074 34.200 1.00 84.31 134 PHE A CA 1
ATOM 1059 C C . PHE A 1 134 ? -15.306 2.302 35.576 1.00 84.31 134 PHE A C 1
ATOM 1061 O O . PHE A 1 134 ? -14.152 1.926 35.760 1.00 84.31 134 PHE A O 1
ATOM 1068 N N . GLN A 1 135 ? -16.050 2.844 36.549 1.00 85.12 135 GLN A N 1
ATOM 1069 C CA . GLN A 1 135 ? -15.571 2.994 37.932 1.00 85.12 135 GLN A CA 1
ATOM 1070 C C . GLN A 1 135 ? -15.147 1.644 38.525 1.00 85.12 135 GLN A C 1
ATOM 1072 O O . GLN A 1 135 ? -14.011 1.510 38.967 1.00 85.12 135 GLN A O 1
ATOM 1077 N N . ARG A 1 136 ? -15.984 0.605 38.397 1.00 83.94 136 ARG A N 1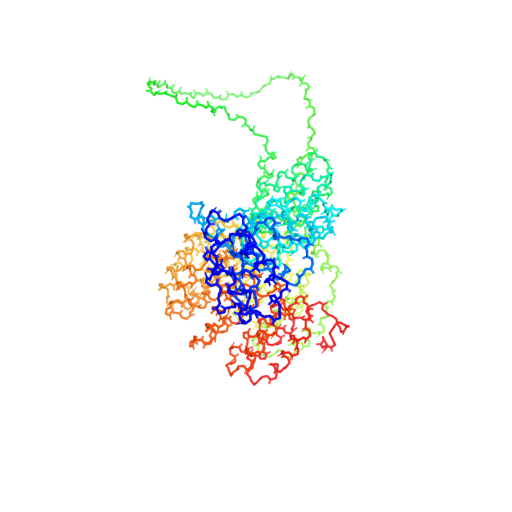
ATOM 1078 C CA . ARG A 1 136 ? -15.643 -0.761 38.826 1.00 83.94 136 ARG A CA 1
ATOM 1079 C C . ARG A 1 136 ? -14.360 -1.289 38.168 1.00 83.94 136 ARG A C 1
ATOM 1081 O O . ARG A 1 136 ? -13.564 -1.938 38.835 1.00 83.94 136 ARG A O 1
ATOM 1088 N N . CYS A 1 137 ? -14.125 -1.019 36.881 1.00 83.94 137 CYS A N 1
ATOM 1089 C CA . CYS A 1 137 ? -12.884 -1.420 36.205 1.00 83.94 137 CYS A CA 1
ATOM 1090 C C . CYS A 1 137 ? -11.639 -0.648 36.674 1.00 83.94 137 CYS A C 1
ATOM 1092 O O . CYS A 1 137 ? -10.539 -1.206 36.618 1.00 83.94 137 CYS A O 1
ATOM 1094 N N . LEU A 1 138 ? -11.796 0.606 37.107 1.00 84.94 138 LEU A N 1
ATOM 1095 C CA . LEU A 1 138 ? -10.722 1.432 37.671 1.00 84.94 138 LEU A CA 1
ATOM 1096 C C . LEU A 1 138 ? -10.393 0.983 39.106 1.00 84.94 138 LEU A C 1
ATOM 1098 O O . LEU A 1 138 ? -9.222 0.746 39.404 1.00 84.94 138 LEU A O 1
ATOM 1102 N N . ASP A 1 139 ? -11.417 0.742 39.932 1.00 86.62 139 ASP A N 1
ATOM 1103 C CA . ASP A 1 139 ? -11.302 0.194 41.292 1.00 86.62 139 ASP A CA 1
ATOM 1104 C C . ASP A 1 139 ? -10.669 -1.216 41.298 1.00 86.62 139 ASP A C 1
ATOM 1106 O O . ASP A 1 139 ? -9.808 -1.517 42.124 1.00 86.62 139 ASP A O 1
ATOM 1110 N N . ASP A 1 140 ? -11.027 -2.072 40.331 1.00 86.19 140 ASP A N 1
ATOM 1111 C CA . ASP A 1 140 ? -10.420 -3.397 40.113 1.00 86.19 140 ASP A CA 1
ATOM 1112 C C . ASP A 1 140 ? -8.977 -3.329 39.542 1.00 86.19 140 ASP A C 1
ATOM 1114 O O . ASP A 1 140 ? -8.358 -4.371 39.302 1.00 86.19 140 ASP A O 1
ATOM 1118 N N . HIS A 1 141 ? -8.443 -2.132 39.254 1.00 85.25 141 HIS A N 1
ATOM 1119 C CA . HIS A 1 141 ? -7.166 -1.887 38.562 1.00 85.25 141 HIS A CA 1
ATOM 1120 C C . HIS A 1 141 ? -7.033 -2.568 37.176 1.00 85.25 141 HIS A C 1
ATOM 1122 O O . HIS A 1 141 ? -5.930 -2.854 36.695 1.00 85.25 141 HIS A O 1
ATOM 1128 N N . LYS A 1 142 ? -8.149 -2.813 36.475 1.00 87.31 142 LYS A N 1
ATOM 1129 C CA . LYS A 1 142 ? -8.196 -3.486 35.160 1.00 87.31 142 LYS A CA 1
ATOM 1130 C C . LYS A 1 142 ? -8.122 -2.494 33.992 1.00 87.31 142 LYS A C 1
ATOM 1132 O O . LYS A 1 142 ? -8.888 -2.582 33.030 1.00 87.31 142 LYS A O 1
ATOM 1137 N N . TYR A 1 143 ? -7.139 -1.593 34.022 1.00 87.06 143 TYR A N 1
ATOM 1138 C CA . TYR A 1 143 ? -6.959 -0.510 33.038 1.00 87.06 143 TYR A CA 1
ATOM 1139 C C . TYR A 1 143 ? -6.988 -0.972 31.568 1.00 87.06 143 TYR A C 1
ATOM 1141 O O . TYR A 1 143 ? -7.554 -0.291 30.720 1.00 87.06 143 TYR A O 1
ATOM 1149 N N . LYS A 1 144 ? -6.459 -2.164 31.248 1.00 85.44 144 LYS A N 1
ATOM 1150 C CA . LYS A 1 144 ? -6.494 -2.719 29.878 1.00 85.44 144 LYS A CA 1
ATOM 1151 C C . LYS A 1 144 ? -7.917 -2.981 29.366 1.00 85.44 144 LYS A C 1
ATOM 1153 O O . LYS A 1 144 ? -8.169 -2.788 28.181 1.00 85.44 144 LYS A O 1
ATOM 1158 N N . GLN A 1 145 ? -8.832 -3.405 30.241 1.00 86.19 145 GLN A N 1
ATOM 1159 C CA . GLN A 1 145 ? -10.245 -3.596 29.894 1.00 86.19 145 GLN A CA 1
ATOM 1160 C C . GLN A 1 145 ? -10.955 -2.247 29.775 1.00 86.19 145 GLN A C 1
ATOM 1162 O O . GLN A 1 145 ? -11.638 -2.013 28.784 1.00 86.19 145 GLN A O 1
ATOM 1167 N N . ALA A 1 146 ? -10.715 -1.328 30.716 1.00 86.31 146 ALA A N 1
ATOM 1168 C CA . ALA A 1 146 ? -11.252 0.030 30.649 1.00 86.31 146 ALA A CA 1
ATOM 1169 C C . ALA A 1 146 ? -10.820 0.768 29.362 1.00 86.31 146 ALA A C 1
ATOM 1171 O O . ALA A 1 146 ? -11.656 1.390 28.716 1.00 86.31 146 ALA A O 1
ATOM 1172 N N . ILE A 1 147 ? -9.566 0.623 28.910 1.00 86.19 147 ILE A N 1
ATOM 1173 C CA . ILE A 1 147 ? -9.108 1.147 27.609 1.00 86.19 147 ILE A CA 1
ATOM 1174 C C . ILE A 1 147 ? -9.894 0.523 26.445 1.00 86.19 147 ILE A C 1
ATOM 1176 O O . ILE A 1 147 ? -10.331 1.254 25.560 1.00 86.19 147 ILE A O 1
ATOM 1180 N N . GLY A 1 148 ? -10.104 -0.799 26.444 1.00 85.62 148 GLY A N 1
ATOM 1181 C CA . GLY A 1 148 ? -10.901 -1.481 25.415 1.00 85.62 148 GLY A CA 1
ATOM 1182 C C . GLY A 1 148 ? -12.322 -0.922 25.315 1.00 85.62 148 GLY A C 1
ATOM 1183 O O . GLY A 1 148 ? -12.727 -0.448 24.257 1.00 85.62 148 GLY A O 1
ATOM 1184 N N . ILE A 1 149 ? -13.028 -0.859 26.444 1.00 84.94 149 ILE A N 1
ATOM 1185 C CA . ILE A 1 149 ? -14.414 -0.374 26.508 1.00 84.94 149 ILE A CA 1
ATOM 1186 C C . ILE A 1 149 ? -14.481 1.132 26.187 1.00 84.94 149 ILE A C 1
ATOM 1188 O O . ILE A 1 149 ? -15.409 1.587 25.521 1.00 84.94 149 ILE A O 1
ATOM 1192 N N . ALA A 1 150 ? -13.493 1.940 26.591 1.00 86.06 150 ALA A N 1
ATOM 1193 C CA . ALA A 1 150 ? -13.434 3.366 26.240 1.00 86.06 150 ALA A CA 1
ATOM 1194 C C . ALA A 1 150 ? -13.263 3.588 24.724 1.00 86.06 150 ALA A C 1
ATOM 1196 O O . ALA A 1 150 ? -13.866 4.498 24.150 1.00 86.06 150 ALA A O 1
ATOM 1197 N N . LEU A 1 151 ? -12.486 2.724 24.063 1.00 83.94 151 LEU A N 1
ATOM 1198 C CA . LEU A 1 151 ? -12.312 2.724 22.612 1.00 83.94 151 LEU A CA 1
ATOM 1199 C C . LEU A 1 151 ? -13.565 2.222 21.869 1.00 83.94 151 LEU A C 1
ATOM 1201 O O . LEU A 1 151 ? -13.961 2.840 20.881 1.00 83.94 151 LEU A O 1
ATOM 1205 N N . GLU A 1 152 ? -14.223 1.166 22.355 1.00 81.75 152 GLU A N 1
ATOM 1206 C CA . GLU A 1 152 ? -15.489 0.642 21.808 1.00 81.75 152 GLU A CA 1
ATOM 1207 C C . GLU A 1 152 ? -16.632 1.660 21.928 1.00 81.75 152 GLU A C 1
ATOM 1209 O O . GLU A 1 152 ? -17.360 1.909 20.968 1.00 81.75 152 GLU A O 1
ATOM 1214 N N . THR A 1 153 ? -16.749 2.321 23.083 1.00 82.81 153 THR A N 1
ATOM 1215 C CA . THR A 1 153 ? -17.738 3.387 23.328 1.00 82.81 153 THR A CA 1
ATOM 1216 C C . THR A 1 153 ? -17.400 4.714 22.642 1.00 82.81 153 THR A C 1
ATOM 1218 O O . THR A 1 153 ? -18.174 5.666 22.727 1.00 82.81 153 THR A O 1
ATOM 1221 N N . ARG A 1 154 ? -16.251 4.800 21.956 1.00 82.69 154 ARG A N 1
ATOM 1222 C CA . ARG A 1 154 ? -15.712 6.008 21.309 1.00 82.69 154 ARG A CA 1
ATOM 1223 C C . ARG A 1 154 ? -15.576 7.232 22.251 1.00 82.69 154 ARG A C 1
ATOM 1225 O O . ARG A 1 154 ? -15.500 8.364 21.766 1.00 82.69 154 ARG A O 1
ATOM 1232 N N . ARG A 1 155 ? -15.498 7.042 23.581 1.00 82.00 155 ARG A N 1
ATOM 1233 C CA . ARG A 1 155 ? -15.418 8.132 24.581 1.00 82.00 155 ARG A CA 1
ATOM 1234 C C . ARG A 1 155 ? -13.979 8.463 24.986 1.00 82.00 155 ARG A C 1
ATOM 1236 O O . ARG A 1 155 ? -13.344 7.757 25.767 1.00 82.00 155 ARG A O 1
ATOM 1243 N N . LE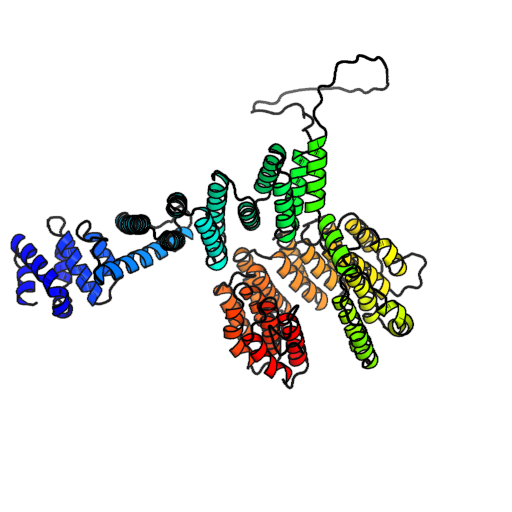U A 1 156 ? -13.494 9.599 24.484 1.00 84.25 156 LEU A N 1
ATOM 1244 C CA . LEU A 1 156 ? -12.130 10.096 24.706 1.00 84.25 156 LEU A CA 1
ATOM 1245 C C . LEU A 1 156 ? -11.865 10.495 26.167 1.00 84.25 156 LEU A C 1
ATOM 1247 O O . LEU A 1 156 ? -10.789 10.219 26.685 1.00 84.25 156 LEU A O 1
ATOM 1251 N N . ASP A 1 157 ? -12.853 11.076 26.847 1.00 85.31 157 ASP A N 1
ATOM 1252 C CA . ASP A 1 157 ? -12.701 11.610 28.207 1.00 85.31 157 ASP A CA 1
ATOM 1253 C C . ASP A 1 157 ? -12.379 10.512 29.235 1.00 85.31 157 ASP A C 1
ATOM 1255 O O . ASP A 1 157 ? -11.610 10.718 30.173 1.00 85.31 157 ASP A O 1
ATOM 1259 N N . ILE A 1 158 ? -12.966 9.322 29.060 1.00 85.38 158 ILE A N 1
ATOM 1260 C CA . ILE A 1 158 ? -12.700 8.161 29.920 1.00 85.38 158 ILE A CA 1
ATOM 1261 C C . ILE A 1 158 ? -11.399 7.477 29.519 1.00 85.38 158 ILE A C 1
ATOM 1263 O O . ILE A 1 158 ? -10.664 7.024 30.393 1.00 85.38 158 ILE A O 1
ATOM 1267 N N . PHE A 1 159 ? -11.078 7.442 28.227 1.00 87.69 159 PHE A N 1
ATOM 1268 C CA . PHE A 1 159 ? -9.786 6.961 27.747 1.00 87.69 159 PHE A CA 1
ATOM 1269 C C . PHE A 1 159 ? -8.625 7.770 28.359 1.00 87.69 159 PHE A C 1
ATOM 1271 O O . PHE A 1 159 ? -7.694 7.179 28.900 1.00 87.69 159 PHE A O 1
ATOM 1278 N N . GLU A 1 160 ? -8.722 9.105 28.376 1.00 88.25 160 GLU A N 1
ATOM 1279 C CA . GLU A 1 160 ? -7.738 9.993 29.011 1.00 88.25 160 GLU A CA 1
ATOM 1280 C C . GLU A 1 160 ? -7.639 9.756 30.529 1.00 88.25 160 GLU A C 1
ATOM 1282 O O . GLU A 1 160 ? -6.542 9.513 31.037 1.00 88.25 160 GLU A O 1
ATOM 1287 N N . LYS A 1 161 ? -8.771 9.713 31.249 1.00 86.56 161 LYS A N 1
ATOM 1288 C CA . LYS A 1 161 ? -8.795 9.402 32.694 1.00 86.56 161 LYS A CA 1
ATOM 1289 C C . LYS A 1 161 ? -8.175 8.042 33.024 1.00 86.56 161 LYS A C 1
ATOM 1291 O O . LYS A 1 161 ? -7.344 7.954 33.920 1.00 86.56 161 LYS A O 1
ATOM 1296 N N . THR A 1 162 ? -8.522 7.001 32.265 1.00 86.19 162 THR A N 1
ATOM 1297 C CA . THR A 1 162 ? -8.029 5.627 32.481 1.00 86.19 162 THR A CA 1
ATOM 1298 C C . THR A 1 162 ? -6.508 5.537 32.358 1.00 86.19 162 THR A C 1
ATOM 1300 O O . THR A 1 162 ? -5.880 4.749 33.061 1.00 86.19 162 THR A O 1
ATOM 1303 N N . ILE A 1 163 ? -5.905 6.336 31.473 1.00 85.00 163 ILE A N 1
ATOM 1304 C CA . ILE A 1 163 ? -4.450 6.398 31.313 1.00 85.00 163 ILE A CA 1
ATOM 1305 C C . ILE A 1 163 ? -3.811 7.141 32.496 1.00 85.00 163 ILE A C 1
ATOM 1307 O O . ILE A 1 163 ? -2.835 6.646 33.059 1.00 85.00 163 ILE A O 1
ATOM 1311 N N . LEU A 1 164 ? -4.375 8.283 32.903 1.00 85.38 164 LEU A N 1
ATOM 1312 C CA . LEU A 1 164 ? -3.853 9.113 33.999 1.00 85.38 164 LEU A CA 1
ATOM 1313 C C . LEU A 1 164 ? -3.963 8.448 35.383 1.00 85.38 164 LEU A C 1
ATOM 1315 O O . LEU A 1 164 ? -3.086 8.640 36.219 1.00 85.38 164 LEU A O 1
ATOM 1319 N N . GLU A 1 165 ? -5.005 7.650 35.623 1.00 85.06 165 GLU A N 1
ATOM 1320 C CA . GLU A 1 165 ? -5.214 6.908 36.878 1.00 85.06 165 GLU A CA 1
ATOM 1321 C C . GLU A 1 165 ? -4.438 5.576 36.941 1.00 85.06 165 GLU A C 1
ATOM 1323 O O . GLU A 1 165 ? -4.551 4.834 37.921 1.00 85.06 165 GLU A O 1
ATOM 1328 N N . SER A 1 166 ? -3.664 5.238 35.903 1.00 80.12 166 SER A N 1
ATOM 1329 C CA . SER A 1 166 ? -2.932 3.972 35.830 1.00 80.12 166 SER A CA 1
ATOM 1330 C C . SER A 1 166 ? -1.549 4.031 36.487 1.00 80.12 166 SER A C 1
ATOM 1332 O O . SER A 1 166 ? -0.775 4.964 36.292 1.00 80.12 166 SER A O 1
ATOM 1334 N N . ASN A 1 167 ? -1.193 2.968 37.217 1.00 79.31 167 ASN A N 1
ATOM 1335 C CA . ASN A 1 167 ? 0.121 2.832 37.866 1.00 79.31 167 ASN A CA 1
ATOM 1336 C C . ASN A 1 167 ? 1.298 2.688 36.868 1.00 79.31 167 ASN A C 1
ATOM 1338 O O . ASN A 1 167 ? 2.453 2.802 37.268 1.00 79.31 167 ASN A O 1
ATOM 1342 N N . ASP A 1 168 ? 1.015 2.399 35.592 1.00 83.38 168 ASP A N 1
ATOM 1343 C CA . ASP A 1 168 ? 1.989 2.215 34.504 1.00 83.38 168 ASP A CA 1
ATOM 1344 C C . ASP A 1 168 ? 1.531 2.990 33.257 1.00 83.38 168 ASP A C 1
ATOM 1346 O O . ASP A 1 168 ? 1.081 2.426 32.255 1.00 83.38 168 ASP A O 1
ATOM 1350 N N . VAL A 1 169 ? 1.625 4.318 33.345 1.00 83.12 169 VAL A N 1
ATOM 1351 C CA . VAL A 1 169 ? 1.245 5.233 32.261 1.00 83.12 169 VAL A CA 1
ATOM 1352 C C . VAL A 1 169 ? 2.006 4.938 30.951 1.00 83.12 169 VAL A C 1
ATOM 1354 O O . VAL A 1 169 ? 1.347 4.845 29.911 1.00 83.12 169 VAL A O 1
ATOM 1357 N N . PRO A 1 170 ? 3.344 4.716 30.934 1.00 81.69 170 PRO A N 1
ATOM 1358 C CA . PRO A 1 170 ? 4.070 4.420 29.694 1.00 81.69 170 PRO A CA 1
ATOM 1359 C C . PRO A 1 170 ? 3.619 3.113 29.028 1.00 81.69 170 PRO A C 1
ATOM 1361 O O . PRO A 1 170 ? 3.415 3.080 27.811 1.00 81.69 170 PRO A O 1
ATOM 1364 N N . GLY A 1 171 ? 3.411 2.044 29.807 1.00 83.75 171 GLY A N 1
ATOM 1365 C CA . GLY A 1 171 ? 2.933 0.764 29.289 1.00 83.75 171 GLY A CA 1
ATOM 1366 C C . GLY A 1 171 ? 1.501 0.833 28.752 1.00 83.75 171 GLY A C 1
ATOM 1367 O O . GLY A 1 171 ? 1.214 0.257 27.697 1.00 83.75 171 GLY A O 1
ATOM 1368 N N . MET A 1 172 ? 0.608 1.576 29.419 1.00 85.31 172 MET A N 1
ATOM 1369 C CA . MET A 1 172 ? -0.757 1.807 28.926 1.00 85.31 172 MET A CA 1
ATOM 1370 C C . MET A 1 172 ? -0.778 2.638 27.639 1.00 85.31 172 MET A C 1
ATOM 1372 O O . MET A 1 172 ? -1.520 2.298 26.717 1.00 85.31 172 MET A O 1
ATOM 1376 N N . LEU A 1 173 ? 0.062 3.671 27.528 1.00 84.69 173 LEU A N 1
ATOM 1377 C CA . LEU A 1 173 ? 0.175 4.482 26.314 1.00 84.69 173 LEU A CA 1
ATOM 1378 C C . LEU A 1 173 ? 0.644 3.641 25.114 1.00 84.69 173 LEU A C 1
ATOM 1380 O O . LEU A 1 173 ? -0.046 3.608 24.093 1.00 84.69 173 LEU A O 1
ATOM 1384 N N . ALA A 1 174 ? 1.725 2.867 25.256 1.00 83.38 174 ALA A N 1
ATOM 1385 C CA . ALA A 1 174 ? 2.212 1.977 24.196 1.00 83.38 174 ALA A CA 1
ATOM 1386 C C . ALA A 1 174 ? 1.180 0.897 23.801 1.00 83.38 174 ALA A C 1
ATOM 1388 O O . ALA A 1 174 ? 0.989 0.603 22.616 1.00 83.38 174 ALA A O 1
ATOM 1389 N N . TYR A 1 175 ? 0.462 0.330 24.779 1.00 86.38 175 TYR A N 1
ATOM 1390 C CA . TYR A 1 175 ? -0.646 -0.597 24.526 1.00 86.38 175 TYR A CA 1
ATOM 1391 C C . TYR A 1 175 ? -1.785 0.074 23.745 1.00 86.38 175 TYR A C 1
ATOM 1393 O O . TYR A 1 175 ? -2.277 -0.491 22.765 1.00 86.38 175 TYR A O 1
ATOM 1401 N N . SER A 1 176 ? -2.162 1.297 24.126 1.00 86.31 176 SER A N 1
ATOM 1402 C CA . SER A 1 176 ? -3.219 2.058 23.460 1.00 86.31 176 SER A CA 1
ATOM 1403 C C . SER A 1 176 ? -2.859 2.423 22.016 1.00 86.31 176 SER A C 1
ATOM 1405 O O . SER A 1 176 ? -3.708 2.285 21.137 1.00 86.31 176 SER A O 1
ATOM 1407 N N . LEU A 1 177 ? -1.597 2.774 21.730 1.00 83.88 177 LEU A N 1
ATOM 1408 C CA . LEU A 1 177 ? -1.110 2.994 20.364 1.00 83.88 177 LEU A CA 1
ATOM 1409 C C . LEU A 1 177 ? -1.196 1.720 19.527 1.00 83.88 177 LEU A C 1
ATOM 1411 O O . LEU A 1 177 ? -1.722 1.750 18.413 1.00 83.88 177 LEU A O 1
ATOM 1415 N N . LYS A 1 178 ? -0.761 0.579 20.078 1.00 84.25 178 LYS A N 1
ATOM 1416 C CA . LYS A 1 178 ? -0.873 -0.714 19.393 1.00 84.25 178 LYS A CA 1
ATOM 1417 C C . LYS A 1 178 ? -2.329 -1.036 19.037 1.00 84.25 178 LYS A C 1
ATOM 1419 O O . LYS A 1 178 ? -2.588 -1.412 17.896 1.00 84.25 178 LYS A O 1
ATOM 1424 N N . LEU A 1 179 ? -3.271 -0.830 19.964 1.00 83.69 179 LEU A N 1
ATOM 1425 C CA . LEU A 1 179 ? -4.710 -0.987 19.706 1.00 83.69 179 LEU A CA 1
ATOM 1426 C C . LEU A 1 179 ? -5.232 0.003 18.651 1.00 83.69 179 LEU A C 1
ATOM 1428 O O . LEU A 1 179 ? -5.976 -0.393 17.756 1.00 83.69 179 LEU A O 1
ATOM 1432 N N . CYS A 1 180 ? -4.818 1.272 18.703 1.00 81.56 180 CYS A N 1
ATOM 1433 C CA . CYS A 1 180 ? -5.202 2.280 17.710 1.00 81.56 180 CYS A CA 1
ATOM 1434 C C . CYS A 1 180 ? -4.708 1.940 16.296 1.00 81.56 180 CYS A C 1
ATOM 1436 O O . CYS A 1 180 ? -5.347 2.322 15.317 1.00 81.56 180 CYS A O 1
ATOM 1438 N N . MET A 1 181 ? -3.595 1.216 16.174 1.00 77.88 181 MET A N 1
ATOM 1439 C CA . MET A 1 181 ? -3.022 0.827 14.884 1.00 77.88 181 MET A CA 1
ATOM 1440 C C . MET A 1 181 ? -3.526 -0.524 14.358 1.00 77.88 181 MET A C 1
ATOM 1442 O O . MET A 1 181 ? -3.536 -0.720 13.138 1.00 77.88 181 MET A O 1
ATOM 1446 N N . SER A 1 182 ? -3.960 -1.443 15.230 1.00 78.31 182 SER A N 1
ATOM 1447 C CA . SER A 1 182 ? -4.480 -2.761 14.832 1.00 78.31 182 SER A CA 1
ATOM 1448 C C . SER A 1 182 ? -6.006 -2.838 14.733 1.00 78.31 182 SER A C 1
ATOM 1450 O O . SER A 1 182 ? -6.511 -3.503 13.833 1.00 78.31 182 SER A O 1
ATOM 1452 N N . LEU A 1 183 ? -6.742 -2.185 15.640 1.00 76.56 183 LEU A N 1
ATOM 1453 C CA . LEU A 1 183 ? -8.191 -2.358 15.797 1.00 76.56 183 LEU A CA 1
ATOM 1454 C C . LEU A 1 183 ? -9.009 -1.266 15.085 1.00 76.56 183 LEU A C 1
ATOM 1456 O O . LEU A 1 183 ? -10.118 -1.522 14.618 1.00 76.56 183 LEU A O 1
ATOM 1460 N N . MET A 1 184 ? -8.482 -0.039 14.988 1.00 73.06 184 MET A N 1
ATOM 1461 C CA . MET A 1 184 ? -9.246 1.113 14.492 1.00 73.06 184 MET A CA 1
ATOM 1462 C C . MET A 1 184 ? -9.286 1.183 12.964 1.00 73.06 184 MET A C 1
ATOM 1464 O O . MET A 1 184 ? -8.357 1.672 12.317 1.00 73.06 184 MET A O 1
ATOM 1468 N N . GLN A 1 185 ? -10.416 0.758 12.396 1.00 70.44 185 GLN A N 1
ATOM 1469 C CA . GLN A 1 185 ? -10.687 0.839 10.956 1.00 70.44 185 GLN A CA 1
ATOM 1470 C C . GLN A 1 185 ? -11.029 2.267 10.487 1.00 70.44 185 GLN A C 1
ATOM 1472 O O . GLN A 1 185 ? -10.665 2.647 9.377 1.00 70.44 185 GLN A O 1
ATOM 1477 N N . ASN A 1 186 ? -11.690 3.083 11.320 1.00 76.62 186 ASN A N 1
ATOM 1478 C CA . ASN A 1 186 ? -12.097 4.447 10.956 1.00 76.62 186 ASN A CA 1
ATOM 1479 C C . ASN A 1 186 ? -10.974 5.472 11.235 1.00 76.62 186 ASN A C 1
ATOM 1481 O O . ASN A 1 186 ? -10.592 5.711 12.386 1.00 76.62 186 ASN A O 1
ATOM 1485 N N . LYS A 1 187 ? -10.484 6.125 10.170 1.00 77.00 187 LYS A N 1
ATOM 1486 C CA . LYS A 1 187 ? -9.428 7.155 10.205 1.00 77.00 187 LYS A CA 1
ATOM 1487 C C . LYS A 1 187 ? -9.801 8.381 11.047 1.00 77.00 187 LYS A C 1
ATOM 1489 O O . LYS A 1 187 ? -8.957 8.884 11.782 1.00 77.00 187 LYS A O 1
ATOM 1494 N N . GLN A 1 188 ? -11.042 8.864 10.978 1.00 81.88 188 GLN A N 1
ATOM 1495 C CA . GLN A 1 188 ? -11.463 10.072 11.694 1.00 81.88 188 GLN A CA 1
ATOM 1496 C C . GLN A 1 188 ? -11.434 9.861 13.212 1.00 81.88 188 GLN A C 1
ATOM 1498 O O . GLN A 1 188 ? -10.925 10.715 13.942 1.00 81.88 188 GLN A O 1
ATOM 1503 N N . PHE A 1 189 ? -11.934 8.717 13.693 1.00 82.75 189 PHE A N 1
ATOM 1504 C CA . PHE A 1 189 ? -11.871 8.383 15.116 1.00 82.75 189 PHE A CA 1
ATOM 1505 C C . PHE A 1 189 ? -10.429 8.113 15.566 1.00 82.75 189 PHE A C 1
ATOM 1507 O O . PHE A 1 189 ? -9.990 8.696 16.557 1.00 82.75 189 PHE A O 1
ATOM 1514 N N . ARG A 1 190 ? -9.648 7.344 14.791 1.00 85.06 190 ARG A N 1
ATOM 1515 C CA . ARG A 1 190 ? -8.220 7.109 15.069 1.00 85.06 190 ARG A CA 1
ATOM 1516 C C . ARG A 1 190 ? -7.447 8.423 15.232 1.00 85.06 190 ARG A C 1
ATOM 1518 O O . ARG A 1 190 ? -6.725 8.585 16.209 1.00 85.06 190 ARG A O 1
ATOM 1525 N N . ASN A 1 191 ? -7.653 9.392 14.339 1.00 86.00 191 ASN A N 1
ATOM 1526 C CA . ASN A 1 191 ? -6.985 10.693 14.415 1.00 86.00 191 ASN A CA 1
ATOM 1527 C C . ASN A 1 191 ? -7.430 11.516 15.643 1.00 86.00 191 ASN A C 1
ATOM 1529 O O . ASN A 1 191 ? -6.618 12.252 16.200 1.00 86.00 191 ASN A O 1
ATOM 1533 N N . LYS A 1 192 ? -8.680 11.379 16.118 1.00 86.75 192 LYS A N 1
ATOM 1534 C CA . LYS A 1 192 ? -9.117 11.980 17.395 1.00 86.75 192 LYS A CA 1
ATOM 1535 C C . LYS A 1 192 ? -8.400 11.347 18.596 1.00 86.75 192 LYS A C 1
ATOM 1537 O O . LYS A 1 192 ? -7.902 12.088 19.439 1.00 86.75 192 LYS A O 1
ATOM 1542 N N . VAL A 1 193 ? -8.291 10.016 18.651 1.00 88.25 193 VAL A N 1
ATOM 1543 C CA . VAL A 1 193 ? -7.585 9.313 19.743 1.00 88.25 193 VAL A CA 1
ATOM 1544 C C . VAL A 1 193 ? -6.091 9.652 19.747 1.00 88.25 193 VAL A C 1
ATOM 1546 O O . VAL A 1 193 ? -5.550 10.007 20.791 1.00 88.25 193 VAL A O 1
ATOM 1549 N N . LEU A 1 194 ? -5.430 9.644 18.584 1.00 87.31 194 LEU A N 1
ATOM 1550 C CA . LEU A 1 194 ? -4.009 9.996 18.484 1.00 87.31 194 LEU A CA 1
ATOM 1551 C C . LEU A 1 194 ? -3.733 11.452 18.919 1.00 87.31 194 LEU A C 1
ATOM 1553 O O . LEU A 1 194 ? -2.725 11.705 19.572 1.00 87.31 194 LEU A O 1
ATOM 1557 N N . ARG A 1 195 ? -4.645 12.407 18.656 1.00 87.38 195 ARG A N 1
ATOM 1558 C CA . ARG A 1 195 ? -4.543 13.786 19.192 1.00 87.38 195 ARG A CA 1
ATOM 1559 C C . ARG A 1 195 ? -4.589 13.843 20.717 1.00 87.38 195 ARG A C 1
ATOM 1561 O O . ARG A 1 195 ? -3.893 14.666 21.304 1.00 87.38 195 ARG A O 1
ATOM 1568 N N . VAL A 1 196 ? -5.406 13.005 21.355 1.00 87.50 196 VAL A N 1
ATOM 1569 C CA . VAL A 1 196 ? -5.463 12.904 22.823 1.00 87.50 196 VAL A CA 1
ATOM 1570 C C . VAL A 1 196 ? -4.173 12.278 23.353 1.00 87.50 196 VAL A C 1
ATOM 1572 O O . VAL A 1 196 ? -3.564 12.834 24.261 1.00 87.50 196 VAL A O 1
ATOM 1575 N N . LEU A 1 197 ? -3.683 11.207 22.724 1.00 86.25 197 LEU A N 1
ATOM 1576 C CA . LEU A 1 197 ? -2.419 10.572 23.107 1.00 86.25 197 LEU A CA 1
ATOM 1577 C C . LEU A 1 197 ? -1.230 11.536 23.034 1.00 86.25 197 LEU A C 1
ATOM 1579 O O . LEU A 1 197 ? -0.487 11.634 24.006 1.00 86.25 197 LEU A O 1
ATOM 1583 N N . VAL A 1 198 ? -1.086 12.312 21.953 1.00 86.06 198 VAL A N 1
ATOM 1584 C CA . VAL A 1 198 ? -0.023 13.331 21.834 1.00 86.06 198 VAL A CA 1
ATOM 1585 C C . VAL A 1 198 ? -0.077 14.348 22.982 1.00 86.06 198 VAL A C 1
ATOM 1587 O O . VAL A 1 198 ? 0.966 14.675 23.545 1.00 86.06 198 VAL A O 1
ATOM 1590 N N . LYS A 1 199 ? -1.271 14.811 23.381 1.00 85.81 199 LYS A N 1
ATOM 1591 C CA . LYS A 1 199 ? -1.426 15.719 24.533 1.00 85.81 199 LYS A CA 1
ATOM 1592 C C . LYS A 1 199 ? -0.988 15.066 25.843 1.00 85.81 199 LYS A C 1
ATOM 1594 O O . LYS A 1 199 ? -0.261 15.695 26.605 1.00 85.81 199 LYS A O 1
ATOM 1599 N N . ILE A 1 200 ? -1.397 13.819 26.093 1.00 85.12 200 ILE A N 1
ATOM 1600 C CA . ILE A 1 200 ? -1.010 13.088 27.309 1.00 85.12 200 ILE A CA 1
ATOM 1601 C C . ILE A 1 200 ? 0.513 12.918 27.350 1.00 85.12 200 ILE A C 1
ATOM 1603 O O . ILE A 1 200 ? 1.125 13.283 28.348 1.00 85.12 200 ILE A O 1
ATOM 1607 N N . TYR A 1 201 ? 1.136 12.461 26.257 1.00 83.31 201 TYR A N 1
ATOM 1608 C CA . TYR A 1 201 ? 2.593 12.311 26.158 1.00 83.31 201 TYR A CA 1
ATOM 1609 C C . TYR A 1 201 ? 3.360 13.623 26.401 1.00 83.31 201 TYR A C 1
ATOM 1611 O O . TYR A 1 201 ? 4.408 13.594 27.043 1.00 83.31 201 TYR A O 1
ATOM 1619 N N . MET A 1 202 ? 2.856 14.767 25.918 1.00 81.56 202 MET A N 1
ATOM 1620 C CA . MET A 1 202 ? 3.468 16.083 26.170 1.00 81.56 202 MET A CA 1
ATOM 1621 C C . MET A 1 202 ? 3.344 16.552 27.626 1.00 81.56 202 MET A C 1
ATOM 1623 O O . MET A 1 202 ? 4.176 17.336 28.073 1.00 81.56 202 MET A O 1
ATOM 1627 N N . ASN A 1 203 ? 2.323 16.091 28.351 1.00 85.38 203 ASN A N 1
ATOM 1628 C CA . ASN A 1 203 ? 2.064 16.470 29.742 1.00 85.38 203 ASN A CA 1
ATOM 1629 C C . ASN A 1 203 ? 2.800 15.580 30.768 1.00 85.38 203 ASN A C 1
ATOM 1631 O O . ASN A 1 203 ? 2.691 15.827 31.969 1.00 85.38 203 ASN A O 1
ATOM 1635 N N . LEU A 1 204 ? 3.532 14.548 30.329 1.00 81.06 204 LEU A N 1
ATOM 1636 C CA . LEU A 1 204 ? 4.348 13.704 31.208 1.00 81.06 204 LEU A CA 1
ATOM 1637 C C . LEU A 1 204 ? 5.606 14.441 31.692 1.00 81.06 204 LEU A C 1
ATOM 1639 O O . LEU A 1 204 ? 6.213 15.206 30.949 1.00 81.06 204 LEU A O 1
ATOM 1643 N N . GLU A 1 205 ? 6.076 14.108 32.901 1.00 73.12 205 GLU A N 1
ATOM 1644 C CA . GLU A 1 205 ? 7.335 14.631 33.471 1.00 73.12 205 GLU A CA 1
ATOM 1645 C C . GLU A 1 205 ? 8.563 14.387 32.575 1.00 73.12 205 GLU A C 1
ATOM 1647 O O . GLU A 1 205 ? 9.552 15.118 32.640 1.00 73.12 205 GLU A O 1
ATOM 1652 N N . LYS A 1 206 ? 8.508 13.336 31.750 1.00 74.94 206 LYS A N 1
ATOM 1653 C CA . LYS A 1 206 ? 9.475 13.028 30.696 1.00 74.94 206 LYS A CA 1
ATOM 1654 C C . LYS A 1 206 ? 8.701 12.683 29.422 1.00 74.94 206 LYS A C 1
ATOM 1656 O O . LYS A 1 206 ? 8.203 11.560 29.327 1.00 74.94 206 LYS A O 1
ATOM 1661 N N . PRO A 1 207 ? 8.579 13.615 28.463 1.00 75.44 207 PRO A N 1
ATOM 1662 C CA . PRO A 1 207 ? 7.897 13.340 27.208 1.00 75.44 207 PRO A CA 1
ATOM 1663 C C . PRO A 1 207 ? 8.637 12.272 26.397 1.00 75.44 207 PRO A C 1
ATOM 1665 O O . PRO A 1 207 ? 9.846 12.360 26.174 1.00 75.44 207 PRO A O 1
ATOM 1668 N N . ASP A 1 208 ? 7.902 11.268 25.927 1.00 78.88 208 ASP A N 1
ATOM 1669 C CA . ASP A 1 208 ? 8.415 10.267 24.992 1.00 78.88 208 ASP A CA 1
ATOM 1670 C C . ASP A 1 208 ? 8.226 10.767 23.557 1.00 78.88 208 ASP A C 1
ATOM 1672 O O . ASP A 1 208 ? 7.188 10.577 22.916 1.00 78.88 208 ASP A O 1
ATOM 1676 N N . PHE A 1 209 ? 9.248 11.463 23.065 1.00 75.81 209 PHE A N 1
ATOM 1677 C CA . PHE A 1 209 ? 9.201 12.105 21.759 1.00 75.81 209 PHE A CA 1
ATOM 1678 C C . PHE A 1 209 ? 9.130 11.120 20.582 1.00 75.81 209 PHE A C 1
ATOM 1680 O O . PHE A 1 209 ? 8.615 11.503 19.533 1.00 75.81 209 PHE A O 1
ATOM 1687 N N . ILE A 1 210 ? 9.581 9.869 20.738 1.00 79.94 210 ILE A N 1
ATOM 1688 C CA . ILE A 1 210 ? 9.547 8.859 19.665 1.00 79.94 210 ILE A CA 1
ATOM 1689 C C . ILE A 1 210 ? 8.090 8.491 19.376 1.00 79.94 210 ILE A C 1
ATOM 1691 O O . ILE A 1 210 ? 7.610 8.633 18.248 1.00 79.94 210 ILE A O 1
ATOM 1695 N N . ASN A 1 211 ? 7.349 8.111 20.420 1.00 81.06 211 ASN A N 1
ATOM 1696 C CA . ASN A 1 211 ? 5.930 7.782 20.304 1.00 81.06 211 ASN A CA 1
ATOM 1697 C C . ASN A 1 211 ? 5.086 8.992 19.860 1.00 81.06 211 ASN A C 1
ATOM 1699 O O . ASN A 1 211 ? 4.170 8.838 19.048 1.00 81.06 211 ASN A O 1
ATOM 1703 N N . VAL A 1 212 ? 5.418 10.208 20.315 1.00 81.06 212 VAL A N 1
ATOM 1704 C CA . VAL A 1 212 ? 4.773 11.444 19.831 1.00 81.06 212 VAL A CA 1
ATOM 1705 C C . VAL A 1 212 ? 5.005 11.655 18.334 1.00 81.06 212 VAL A C 1
ATOM 1707 O O . VAL A 1 212 ? 4.055 11.967 17.618 1.00 81.06 212 VAL A O 1
ATOM 1710 N N . CYS A 1 213 ? 6.226 11.456 17.833 1.00 79.00 213 CYS A N 1
ATOM 1711 C CA . CYS A 1 213 ? 6.517 11.635 16.411 1.00 79.00 213 CYS A CA 1
ATOM 1712 C C . CYS A 1 213 ? 5.827 10.570 15.552 1.00 79.00 213 CYS A C 1
ATOM 1714 O O . CYS A 1 213 ? 5.223 10.926 14.543 1.00 79.00 213 CYS A O 1
ATOM 1716 N N . GLN A 1 214 ? 5.791 9.306 15.989 1.00 80.56 214 GLN A N 1
ATOM 1717 C CA . GLN A 1 214 ? 4.991 8.268 15.324 1.00 80.56 214 GLN A CA 1
ATOM 1718 C C . GLN A 1 214 ? 3.507 8.649 15.244 1.00 80.56 214 GLN A C 1
ATOM 1720 O O . GLN A 1 214 ? 2.897 8.519 14.183 1.00 80.56 214 GLN A O 1
ATOM 1725 N N . CYS A 1 215 ? 2.925 9.187 16.323 1.00 82.25 215 CYS A N 1
ATOM 1726 C CA . CYS A 1 215 ? 1.561 9.716 16.277 1.00 82.25 215 CYS A CA 1
ATOM 1727 C C . CYS A 1 215 ? 1.430 10.822 15.225 1.00 82.25 215 CYS A C 1
ATOM 1729 O O . CYS A 1 215 ? 0.558 10.739 14.366 1.00 82.25 215 CYS A O 1
ATOM 1731 N N . LEU A 1 216 ? 2.293 11.842 15.275 1.00 82.88 216 LEU A N 1
ATOM 1732 C CA . LEU A 1 216 ? 2.215 13.019 14.405 1.00 82.88 216 LEU A CA 1
ATOM 1733 C C . LEU A 1 216 ? 2.379 12.689 12.913 1.00 82.88 216 LEU A C 1
ATOM 1735 O O . LEU A 1 216 ? 1.716 13.324 12.093 1.00 82.88 216 LEU A O 1
ATOM 1739 N N . ILE A 1 217 ? 3.156 11.654 12.569 1.00 84.06 217 ILE A N 1
ATOM 1740 C CA . ILE A 1 217 ? 3.199 11.089 11.211 1.00 84.06 217 ILE A CA 1
ATOM 1741 C C . ILE A 1 217 ? 1.807 10.581 10.799 1.00 84.06 217 ILE A C 1
ATOM 1743 O O . ILE A 1 217 ? 1.321 10.932 9.730 1.00 84.06 217 ILE A O 1
ATOM 1747 N N . PHE A 1 218 ? 1.111 9.810 11.645 1.00 81.88 218 PHE A N 1
ATOM 1748 C CA . PHE A 1 218 ? -0.237 9.307 11.327 1.00 81.88 218 PHE A CA 1
ATOM 1749 C C . PHE A 1 218 ? -1.345 10.375 11.355 1.00 81.88 218 PHE A C 1
ATOM 1751 O O . PHE A 1 218 ? -2.428 10.134 10.809 1.00 81.88 218 PHE A O 1
ATOM 1758 N N . LEU A 1 219 ? -1.103 11.529 11.987 1.00 83.50 219 LEU A N 1
ATOM 1759 C CA . LEU A 1 219 ? -1.982 12.698 11.903 1.00 83.50 219 LEU A CA 1
ATOM 1760 C C . LEU A 1 219 ? -1.775 13.525 10.619 1.00 83.50 219 LEU A C 1
ATOM 1762 O O . LEU A 1 219 ? -2.672 14.301 10.298 1.00 83.50 219 LEU A O 1
ATOM 1766 N N . ASP A 1 220 ? -0.648 13.364 9.910 1.00 83.56 220 ASP A N 1
ATOM 1767 C CA . ASP A 1 220 ? -0.167 14.277 8.857 1.00 83.56 220 ASP A CA 1
ATOM 1768 C C . ASP A 1 220 ? 0.012 15.745 9.358 1.00 83.56 220 ASP A C 1
ATOM 1770 O O . ASP A 1 220 ? -0.203 16.690 8.602 1.00 83.56 220 ASP A O 1
ATOM 1774 N N . ASP A 1 221 ? 0.421 15.964 10.625 1.00 85.75 221 ASP A N 1
ATOM 1775 C CA . ASP A 1 221 ? 0.559 17.300 11.262 1.00 85.75 221 ASP A CA 1
ATOM 1776 C C . ASP A 1 221 ? 2.050 17.772 11.380 1.00 85.75 221 ASP A C 1
ATOM 1778 O O . ASP A 1 221 ? 2.656 17.661 12.452 1.00 85.75 221 ASP A O 1
ATOM 1782 N N . PRO A 1 222 ? 2.688 18.337 10.322 1.00 86.69 222 PRO A N 1
ATOM 1783 C CA . PRO A 1 222 ? 4.128 18.657 10.313 1.00 86.69 222 PRO A CA 1
ATOM 1784 C C . PRO A 1 222 ? 4.529 19.857 11.182 1.00 86.69 222 PRO A C 1
ATOM 1786 O O . PRO A 1 222 ? 5.671 19.922 11.634 1.00 86.69 222 PRO A O 1
ATOM 1789 N N . GLN A 1 223 ? 3.616 20.804 11.437 1.00 87.38 223 GLN A N 1
ATOM 1790 C CA . GLN A 1 223 ? 3.908 21.998 12.249 1.00 87.38 223 GLN A CA 1
ATOM 1791 C C . GLN A 1 223 ? 4.257 21.617 13.697 1.00 87.38 223 GLN A C 1
ATOM 1793 O O . GLN A 1 223 ? 5.276 22.052 14.229 1.00 87.38 223 GLN A O 1
ATOM 1798 N N . ALA A 1 224 ? 3.475 20.711 14.294 1.00 86.19 224 ALA A N 1
ATOM 1799 C CA . ALA A 1 224 ? 3.703 20.236 15.655 1.00 86.19 224 ALA A CA 1
ATOM 1800 C C . ALA A 1 224 ? 5.048 19.500 15.807 1.00 86.19 224 ALA A C 1
ATOM 1802 O O . ALA A 1 224 ? 5.684 19.603 16.853 1.00 86.19 224 ALA A O 1
ATOM 1803 N N . VAL A 1 225 ? 5.515 18.799 14.764 1.00 87.12 225 VAL A N 1
ATOM 1804 C CA . VAL A 1 225 ? 6.851 18.179 14.755 1.00 87.12 225 VAL A CA 1
ATOM 1805 C C . VAL A 1 225 ? 7.951 19.239 14.721 1.00 87.12 225 VAL A C 1
ATOM 1807 O O . VAL A 1 225 ? 8.890 19.146 15.510 1.00 87.12 225 VAL A O 1
ATOM 1810 N N . SER A 1 226 ? 7.840 20.270 13.873 1.00 85.38 226 SER A N 1
ATOM 1811 C CA . SER A 1 226 ? 8.818 21.369 13.875 1.00 85.38 226 SER A CA 1
ATOM 1812 C C . SER A 1 226 ? 8.865 22.108 15.218 1.00 85.38 226 SER A C 1
ATOM 1814 O O . SER A 1 226 ? 9.961 22.394 15.692 1.00 85.38 226 SER A O 1
ATOM 1816 N N . ASP A 1 227 ? 7.724 22.324 15.880 1.00 86.44 227 ASP A N 1
ATOM 1817 C CA . ASP A 1 227 ? 7.662 22.961 17.205 1.00 86.44 227 ASP A CA 1
ATOM 1818 C C . ASP A 1 227 ? 8.346 22.117 18.299 1.00 86.44 227 ASP A C 1
ATOM 1820 O O . ASP A 1 227 ? 8.987 22.655 19.203 1.00 86.44 227 ASP A O 1
ATOM 1824 N N . ILE A 1 228 ? 8.217 20.785 18.242 1.00 84.88 228 ILE A N 1
ATOM 1825 C CA . ILE A 1 228 ? 8.904 19.857 19.159 1.00 84.88 228 ILE A CA 1
ATOM 1826 C C . ILE A 1 228 ? 10.414 19.888 18.920 1.00 84.88 228 ILE A C 1
ATOM 1828 O O . ILE A 1 228 ? 11.185 20.010 19.872 1.00 84.88 228 ILE A O 1
ATOM 1832 N N . LEU A 1 229 ? 10.838 19.800 17.657 1.00 84.25 229 LEU A N 1
ATOM 1833 C CA . LEU A 1 229 ? 12.251 19.853 17.287 1.00 84.25 229 LEU A CA 1
ATOM 1834 C C . LEU A 1 229 ? 12.888 21.188 17.703 1.00 84.25 229 LEU A C 1
ATOM 1836 O O . LEU A 1 229 ? 13.998 21.193 18.228 1.00 84.25 229 LEU A O 1
ATOM 1840 N N . GLU A 1 230 ? 12.176 22.307 17.552 1.00 84.38 230 GLU A N 1
ATOM 1841 C CA . GLU A 1 230 ? 12.650 23.621 17.995 1.00 84.38 230 GLU A CA 1
ATOM 1842 C C . GLU A 1 230 ? 12.784 23.707 19.529 1.00 84.38 230 GLU A C 1
ATOM 1844 O O . GLU A 1 230 ? 13.767 24.259 20.028 1.00 84.38 230 GLU A O 1
ATOM 1849 N N . LYS A 1 231 ? 11.845 23.132 20.297 1.00 84.69 231 LYS A N 1
ATOM 1850 C CA . LYS A 1 231 ? 11.952 23.044 21.768 1.00 84.69 231 LYS A CA 1
ATOM 1851 C C . LYS A 1 231 ? 13.169 22.226 22.200 1.00 84.69 231 LYS A C 1
ATOM 1853 O O . LYS A 1 231 ? 13.936 22.691 23.034 1.00 84.69 231 LYS A O 1
ATOM 1858 N N . LEU A 1 232 ? 13.399 21.067 21.582 1.00 84.19 232 LEU A N 1
ATOM 1859 C CA . LEU A 1 232 ? 14.553 20.213 21.886 1.00 84.19 232 LEU A CA 1
ATOM 1860 C C . LEU A 1 232 ? 15.897 20.877 21.559 1.00 84.19 232 LEU A C 1
ATOM 1862 O O . LEU A 1 232 ? 16.870 20.669 22.281 1.00 84.19 232 LEU A O 1
ATOM 1866 N N . VAL A 1 233 ? 15.946 21.704 20.509 1.00 84.75 233 VAL A N 1
ATOM 1867 C CA . VAL A 1 233 ? 17.109 22.548 20.189 1.00 84.75 233 VAL A CA 1
ATOM 1868 C C . VAL A 1 233 ? 17.298 23.655 21.234 1.00 84.75 233 VAL A C 1
ATOM 1870 O O . VAL A 1 233 ? 18.419 23.884 21.671 1.00 84.75 233 VAL A O 1
ATOM 1873 N N . LYS A 1 234 ? 16.220 24.303 21.701 1.00 84.62 234 LYS A N 1
ATOM 1874 C CA . LYS A 1 234 ? 16.274 25.310 22.786 1.00 84.62 234 LYS A CA 1
ATOM 1875 C C . LYS A 1 234 ? 16.689 24.727 24.144 1.00 84.62 234 LYS A C 1
ATOM 1877 O O . LYS A 1 234 ? 17.194 25.466 24.982 1.00 84.62 234 LYS A O 1
ATOM 1882 N N . GLU A 1 235 ? 16.468 23.433 24.359 1.00 84.44 235 GLU A N 1
ATOM 1883 C CA . GLU A 1 235 ? 16.865 22.680 25.557 1.00 84.44 235 GLU A CA 1
ATOM 1884 C C . GLU A 1 235 ? 18.248 21.998 25.419 1.00 84.44 235 GLU A C 1
ATOM 1886 O O . GLU A 1 235 ? 18.627 21.206 26.281 1.00 84.44 235 GLU A O 1
ATOM 1891 N N . ASP A 1 236 ? 18.996 22.271 24.337 1.00 81.44 236 ASP A N 1
ATOM 1892 C CA . ASP A 1 236 ? 20.296 21.660 23.987 1.00 81.44 236 ASP A CA 1
ATOM 1893 C C . ASP A 1 236 ? 20.297 20.110 23.917 1.00 81.44 236 ASP A C 1
ATOM 1895 O O . ASP A 1 236 ? 21.348 19.460 23.867 1.00 81.44 236 ASP A O 1
ATOM 1899 N N . ASN A 1 237 ? 19.124 19.471 23.837 1.00 84.50 237 ASN A N 1
ATOM 1900 C CA . ASN A 1 237 ? 18.977 18.013 23.851 1.00 84.50 237 ASN A CA 1
ATOM 1901 C C . ASN A 1 237 ? 19.121 17.394 22.445 1.00 84.50 237 ASN A C 1
ATOM 1903 O O . ASN A 1 237 ? 18.240 16.703 21.920 1.00 84.50 237 ASN A O 1
ATOM 1907 N N . LEU A 1 238 ? 20.275 17.651 21.824 1.00 84.69 238 LEU A N 1
ATOM 1908 C CA . LEU A 1 238 ? 20.561 17.303 20.429 1.00 84.69 238 LEU A CA 1
ATOM 1909 C C . LEU A 1 238 ? 20.502 15.797 20.138 1.00 84.69 238 LEU A C 1
ATOM 1911 O O . LEU A 1 238 ? 20.169 15.411 19.021 1.00 84.69 238 LEU A O 1
ATOM 1915 N N . LEU A 1 239 ? 20.812 14.937 21.115 1.00 86.88 239 LEU A N 1
ATOM 1916 C CA . LEU A 1 239 ? 20.793 13.484 20.915 1.00 86.88 239 LEU A CA 1
ATOM 1917 C C . LEU A 1 239 ? 19.372 12.976 20.628 1.00 86.88 239 LEU A C 1
ATOM 1919 O O . LEU A 1 239 ? 19.180 12.221 19.675 1.00 86.88 239 LEU A O 1
ATOM 1923 N N . MET A 1 240 ? 18.386 13.442 21.403 1.00 84.69 240 MET A N 1
ATOM 1924 C CA . MET A 1 240 ? 16.974 13.128 21.170 1.00 84.69 240 MET A CA 1
ATOM 1925 C C . MET A 1 240 ? 16.488 13.743 19.854 1.00 84.69 240 MET A C 1
ATOM 1927 O O . MET A 1 240 ? 15.814 13.073 19.076 1.00 84.69 240 MET A O 1
ATOM 1931 N N . ALA A 1 241 ? 16.882 14.988 19.559 1.00 86.56 241 ALA A N 1
ATOM 1932 C CA . ALA A 1 241 ? 16.532 15.648 18.302 1.00 86.56 241 ALA A CA 1
ATOM 1933 C C . ALA A 1 241 ? 17.047 14.878 17.068 1.00 86.56 241 ALA A C 1
ATOM 1935 O O . ALA A 1 241 ? 16.318 14.743 16.087 1.00 86.56 241 ALA A O 1
ATOM 1936 N N . TYR A 1 242 ? 18.266 14.326 17.115 1.00 88.00 242 TYR A N 1
ATOM 1937 C CA . TYR A 1 242 ? 18.803 13.505 16.026 1.00 88.00 242 TYR A CA 1
ATOM 1938 C C . TYR A 1 242 ? 18.095 12.154 15.894 1.00 88.00 242 TYR A C 1
ATOM 1940 O O . TYR A 1 242 ? 17.805 11.764 14.768 1.00 88.00 242 TYR A O 1
ATOM 1948 N N . GLN A 1 243 ? 17.781 11.467 17.001 1.00 87.69 243 GLN A N 1
ATOM 1949 C CA . GLN A 1 243 ? 16.994 10.224 16.966 1.00 87.69 243 GLN A CA 1
ATOM 1950 C C . GLN A 1 243 ? 15.646 10.453 16.274 1.00 87.69 243 GLN A C 1
ATOM 1952 O O . GLN A 1 243 ? 15.345 9.781 15.295 1.00 87.69 243 GLN A O 1
ATOM 1957 N N . ILE A 1 244 ? 14.919 11.498 16.680 1.00 87.25 244 ILE A N 1
ATOM 1958 C CA . ILE A 1 244 ? 13.660 11.895 16.041 1.00 87.25 244 ILE A CA 1
ATOM 1959 C C . ILE A 1 244 ? 13.857 12.193 14.549 1.00 87.25 244 ILE A C 1
ATOM 1961 O O . 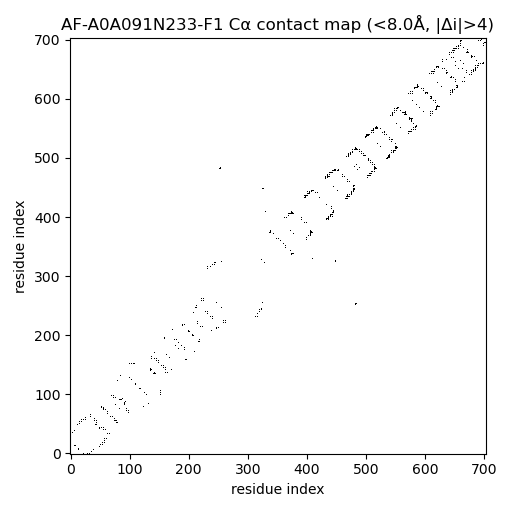ILE A 1 244 ? 13.030 11.793 13.740 1.00 87.25 244 ILE A O 1
ATOM 1965 N N . CYS A 1 245 ? 14.937 12.875 14.148 1.00 89.19 245 CYS A N 1
ATOM 1966 C CA . CYS A 1 245 ? 15.187 13.149 12.728 1.00 89.19 245 CYS A CA 1
ATOM 1967 C C . CYS A 1 245 ? 15.427 11.870 11.904 1.00 89.19 245 CYS A C 1
ATOM 1969 O O . CYS A 1 245 ? 14.982 11.816 10.759 1.00 89.19 245 CYS A O 1
ATOM 1971 N N . PHE A 1 246 ? 16.088 10.851 12.466 1.00 89.94 246 PHE A N 1
ATOM 1972 C CA . PHE A 1 246 ? 16.237 9.546 11.811 1.00 89.94 246 PHE A CA 1
ATOM 1973 C C . PHE A 1 246 ? 14.907 8.778 11.762 1.00 89.94 246 PHE A C 1
ATOM 1975 O O . PHE A 1 246 ? 14.525 8.323 10.686 1.00 89.94 246 PHE A O 1
ATOM 1982 N N . ASP A 1 247 ? 14.162 8.718 12.871 1.00 88.88 247 ASP A N 1
ATOM 1983 C CA . ASP A 1 247 ? 12.850 8.056 12.936 1.00 88.88 247 ASP A CA 1
ATOM 1984 C C . ASP A 1 247 ? 11.844 8.689 11.956 1.00 88.88 247 ASP A C 1
ATOM 1986 O O . ASP A 1 247 ? 11.094 7.985 11.277 1.00 88.88 247 ASP A O 1
ATOM 1990 N N . LEU A 1 248 ? 11.850 10.025 11.848 1.00 88.19 248 LEU A N 1
ATOM 1991 C CA . LEU A 1 248 ? 11.068 10.776 10.864 1.00 88.19 248 LEU A CA 1
ATOM 1992 C C . LEU A 1 248 ? 11.488 10.424 9.436 1.00 88.19 248 LEU A C 1
ATOM 1994 O O . LEU A 1 248 ? 10.616 10.188 8.607 1.00 88.19 248 LEU A O 1
ATOM 1998 N N . TYR A 1 249 ? 12.789 10.388 9.137 1.00 89.38 249 TYR A N 1
ATOM 1999 C CA . TYR A 1 249 ? 13.278 10.061 7.796 1.00 89.38 249 TYR A CA 1
ATOM 2000 C C . TYR A 1 249 ? 12.910 8.628 7.366 1.00 89.38 249 TYR A C 1
ATOM 2002 O O . TYR A 1 249 ? 12.552 8.413 6.211 1.00 89.38 249 TYR A O 1
ATOM 2010 N N . GLU A 1 250 ? 12.940 7.659 8.287 1.00 88.31 250 GLU A N 1
ATOM 2011 C CA . GLU A 1 250 ? 12.566 6.268 7.999 1.00 88.31 250 GLU A CA 1
ATOM 2012 C C . GLU A 1 250 ? 11.041 6.054 7.919 1.00 88.31 250 GLU A C 1
ATOM 2014 O O . GLU A 1 250 ? 10.569 5.279 7.087 1.00 88.31 250 GLU A O 1
ATOM 2019 N N . SER A 1 251 ? 10.258 6.736 8.766 1.00 86.44 251 SER A N 1
ATOM 2020 C CA . SER A 1 251 ? 8.821 6.452 8.938 1.00 86.44 251 SER A CA 1
ATOM 2021 C C . SER A 1 251 ? 7.865 7.427 8.237 1.00 86.44 251 SER A C 1
ATOM 2023 O O . SER A 1 251 ? 6.706 7.072 8.004 1.00 86.44 251 SER A O 1
ATOM 2025 N N . ALA A 1 252 ? 8.281 8.665 7.950 1.00 86.38 252 ALA A N 1
ATOM 2026 C CA . ALA A 1 252 ? 7.404 9.700 7.398 1.00 86.38 252 ALA A CA 1
ATOM 2027 C C . ALA A 1 252 ? 7.385 9.714 5.859 1.00 86.38 252 ALA A C 1
ATOM 2029 O O . ALA A 1 252 ? 8.251 9.165 5.182 1.00 86.38 252 ALA A O 1
ATOM 2030 N N . SER A 1 253 ? 6.381 10.377 5.279 1.00 86.75 253 SER A N 1
ATOM 2031 C CA . SER A 1 253 ? 6.301 10.567 3.827 1.00 86.75 253 SER A CA 1
ATOM 2032 C C . SER A 1 253 ? 7.236 11.685 3.339 1.00 86.75 253 SER A C 1
ATOM 2034 O O . SER A 1 253 ? 7.502 12.652 4.056 1.00 86.75 253 SER A O 1
ATOM 2036 N N . GLN A 1 254 ? 7.679 11.613 2.078 1.00 85.69 254 GLN A N 1
ATOM 2037 C CA . GLN A 1 254 ? 8.565 12.627 1.481 1.00 85.69 254 GLN A CA 1
ATOM 2038 C C . GLN A 1 254 ? 7.963 14.047 1.519 1.00 85.69 254 GLN A C 1
ATOM 2040 O O . GLN A 1 254 ? 8.673 15.029 1.758 1.00 85.69 254 GLN A O 1
ATOM 2045 N N . GLN A 1 255 ? 6.642 14.157 1.336 1.00 85.06 255 GLN A N 1
ATOM 2046 C CA . GLN A 1 255 ? 5.899 15.414 1.451 1.00 85.06 255 GLN A CA 1
ATOM 2047 C C . GLN A 1 255 ? 5.946 15.971 2.884 1.00 85.06 255 GLN A C 1
ATOM 2049 O O . GLN A 1 255 ? 6.133 17.176 3.077 1.00 85.06 255 GLN A O 1
ATOM 2054 N N . PHE A 1 256 ? 5.815 15.103 3.893 1.00 87.25 256 PHE A N 1
ATOM 2055 C CA . PHE A 1 256 ? 5.907 15.480 5.303 1.00 87.25 256 PHE A CA 1
ATOM 2056 C C . PHE A 1 256 ? 7.312 15.988 5.646 1.00 87.25 256 PHE A C 1
ATOM 2058 O O . PHE A 1 256 ? 7.450 17.090 6.174 1.00 87.25 256 PHE A O 1
ATOM 2065 N N . LEU A 1 257 ? 8.356 15.245 5.259 1.00 87.81 257 LEU A N 1
ATOM 2066 C CA . LEU A 1 257 ? 9.758 15.636 5.456 1.00 87.81 257 LEU A CA 1
ATOM 2067 C C . LEU A 1 257 ? 10.071 16.987 4.805 1.00 87.81 257 LEU A C 1
ATOM 2069 O O . LEU A 1 257 ? 10.620 17.875 5.455 1.00 87.81 257 LEU A O 1
ATOM 2073 N N . SER A 1 258 ? 9.648 17.181 3.554 1.00 86.56 258 SER A N 1
ATOM 2074 C CA . SER A 1 258 ? 9.835 18.445 2.830 1.00 86.56 258 SER A CA 1
ATOM 2075 C C . SER A 1 258 ? 9.139 19.620 3.532 1.00 86.56 258 SER A C 1
ATOM 2077 O O . SER A 1 258 ? 9.719 20.702 3.644 1.00 86.56 258 SER A O 1
ATOM 2079 N N . SER A 1 259 ? 7.939 19.394 4.079 1.00 86.88 259 SER A N 1
ATOM 2080 C CA . SER A 1 259 ? 7.192 20.394 4.854 1.00 86.88 259 SER A CA 1
ATOM 2081 C C . SER A 1 259 ? 7.898 20.745 6.170 1.00 86.88 259 SER A C 1
ATOM 2083 O O . SER A 1 259 ? 8.058 21.922 6.488 1.00 86.88 259 SER A O 1
ATOM 2085 N N . VAL A 1 260 ? 8.390 19.746 6.914 1.00 87.88 260 VAL A N 1
ATOM 2086 C CA . VAL A 1 260 ? 9.155 19.958 8.157 1.00 87.88 260 VAL A CA 1
ATOM 2087 C C . VAL A 1 260 ? 10.463 20.708 7.876 1.00 87.88 260 VAL A C 1
ATOM 2089 O O . VAL A 1 260 ? 10.777 21.669 8.577 1.00 87.88 260 VAL A O 1
ATOM 2092 N N . ILE A 1 261 ? 11.199 20.348 6.818 1.00 86.56 261 ILE A N 1
ATOM 2093 C CA . ILE A 1 261 ? 12.419 21.059 6.396 1.00 86.56 261 ILE A CA 1
ATOM 2094 C C . ILE A 1 261 ? 12.104 22.519 6.036 1.00 86.56 261 ILE A C 1
ATOM 2096 O O . ILE A 1 261 ? 12.866 23.415 6.407 1.00 86.56 261 ILE A O 1
ATOM 2100 N N . GLN A 1 262 ? 10.993 22.783 5.341 1.00 87.19 262 GLN A N 1
ATOM 2101 C CA . GLN A 1 262 ? 10.568 24.145 5.017 1.00 87.19 262 GLN A CA 1
ATOM 2102 C C . GLN A 1 262 ? 10.231 24.948 6.281 1.00 87.19 262 GLN A C 1
ATOM 2104 O O . GLN A 1 262 ? 10.748 26.054 6.433 1.00 87.19 262 GLN A O 1
ATOM 2109 N N . ASN A 1 263 ? 9.468 24.379 7.220 1.00 86.69 263 ASN A N 1
ATOM 2110 C CA . ASN A 1 263 ? 9.150 25.018 8.500 1.00 86.69 263 ASN A CA 1
ATOM 2111 C C . ASN A 1 263 ? 10.422 25.370 9.289 1.00 86.69 263 ASN A C 1
ATOM 2113 O O . ASN A 1 263 ? 10.602 26.518 9.692 1.00 86.69 263 ASN A O 1
ATOM 2117 N N . LEU A 1 264 ? 11.347 24.413 9.448 1.00 83.44 264 LEU A N 1
ATOM 2118 C CA . LEU A 1 264 ? 12.617 24.620 10.156 1.00 83.44 264 LEU A CA 1
ATOM 2119 C C . LEU A 1 264 ? 13.477 25.718 9.501 1.00 83.44 264 LEU A C 1
ATOM 2121 O O . LEU A 1 264 ? 14.105 26.513 10.202 1.00 83.44 264 LEU A O 1
ATOM 2125 N N . ARG A 1 265 ? 13.474 25.818 8.163 1.00 82.94 265 ARG A N 1
ATOM 2126 C CA . ARG A 1 265 ? 14.141 26.914 7.434 1.00 82.94 265 ARG A CA 1
ATOM 2127 C C . ARG A 1 265 ? 13.470 28.267 7.686 1.00 82.94 265 ARG A C 1
ATOM 2129 O O . ARG A 1 265 ? 14.180 29.244 7.908 1.00 82.94 265 ARG A O 1
ATOM 2136 N N . THR A 1 266 ? 12.138 28.331 7.677 1.00 80.44 266 THR A N 1
ATOM 2137 C CA . THR A 1 266 ? 11.372 29.569 7.908 1.00 80.44 266 THR A CA 1
ATOM 2138 C C . THR A 1 266 ? 11.516 30.085 9.343 1.00 80.44 266 THR A C 1
ATOM 2140 O O . THR A 1 266 ? 11.684 31.285 9.542 1.00 80.44 266 THR A O 1
ATOM 2143 N N . VAL A 1 267 ? 11.533 29.196 10.340 1.00 63.44 267 VAL A N 1
ATOM 2144 C CA . VAL A 1 267 ? 11.781 29.558 11.749 1.00 63.44 267 VAL A CA 1
ATOM 2145 C C . VAL A 1 267 ? 13.242 29.988 11.968 1.00 63.44 267 VAL A C 1
ATOM 2147 O O . VAL A 1 267 ? 13.511 30.920 12.723 1.00 63.44 267 VAL A O 1
ATOM 2150 N N . GLY A 1 268 ? 14.197 29.378 11.253 1.00 52.81 268 GLY A N 1
ATOM 2151 C CA . GLY A 1 268 ? 15.620 29.742 11.303 1.00 52.81 268 GLY A CA 1
ATOM 2152 C C . GLY A 1 268 ? 15.984 31.087 10.651 1.00 52.81 268 GLY A C 1
ATOM 2153 O O . GLY A 1 268 ? 17.084 31.605 10.884 1.00 52.81 268 GLY A O 1
ATOM 2154 N N . THR A 1 269 ? 15.093 31.678 9.847 1.00 43.75 269 THR A N 1
ATOM 2155 C CA . THR A 1 269 ? 15.259 33.045 9.331 1.00 43.75 269 THR A CA 1
ATOM 2156 C C . THR A 1 269 ? 14.681 34.068 10.311 1.00 43.75 269 THR A C 1
ATOM 2158 O O . THR A 1 269 ? 13.461 34.106 10.474 1.00 43.75 269 THR A O 1
ATOM 2161 N N . PRO A 1 270 ? 15.494 34.954 10.927 1.00 32.78 270 PRO A N 1
ATOM 2162 C CA . PRO A 1 270 ? 14.939 36.079 11.666 1.00 32.78 270 PRO A CA 1
ATOM 2163 C C . PRO A 1 270 ? 14.162 36.954 10.683 1.00 32.78 270 PRO A C 1
ATOM 2165 O O . PRO A 1 270 ? 14.715 37.409 9.679 1.00 32.78 270 PRO A O 1
ATOM 2168 N N . ILE A 1 271 ? 12.877 37.164 10.971 1.00 31.56 271 ILE A N 1
ATOM 2169 C CA . ILE A 1 271 ? 11.983 37.981 10.152 1.00 31.56 271 ILE A CA 1
ATOM 2170 C C . ILE A 1 271 ? 12.606 39.371 10.009 1.00 31.56 271 ILE A C 1
ATOM 2172 O O . ILE A 1 271 ? 12.677 40.134 10.974 1.00 31.56 271 ILE A O 1
ATOM 2176 N N . ALA A 1 272 ? 13.038 39.713 8.793 1.00 27.52 272 ALA A N 1
ATOM 2177 C CA . ALA A 1 272 ? 13.284 41.100 8.444 1.00 27.52 272 ALA A CA 1
ATOM 2178 C C . ALA A 1 272 ? 11.948 41.832 8.597 1.00 27.52 272 ALA A C 1
ATOM 2180 O O . ALA A 1 272 ? 10.976 41.509 7.915 1.00 27.52 272 ALA A O 1
ATOM 2181 N N . SER A 1 273 ? 11.885 42.763 9.546 1.00 25.77 273 SER A N 1
ATOM 2182 C CA . SER A 1 273 ? 10.663 43.472 9.911 1.00 25.77 273 SER A CA 1
ATOM 2183 C C . SER A 1 273 ? 10.071 44.199 8.704 1.00 25.77 273 SER A C 1
ATOM 2185 O O . SER A 1 273 ? 10.542 45.276 8.333 1.00 25.77 273 SER A O 1
ATOM 2187 N N . VAL A 1 274 ? 9.016 43.632 8.118 1.00 31.92 274 VAL A N 1
ATOM 2188 C CA . VAL A 1 274 ? 8.151 44.353 7.184 1.00 31.92 274 VAL A CA 1
ATOM 2189 C C . VAL A 1 274 ? 7.423 45.434 7.992 1.00 31.92 274 VAL A C 1
ATOM 2191 O O . VAL A 1 274 ? 6.785 45.093 8.995 1.00 31.92 274 VAL A O 1
ATOM 2194 N N . PRO A 1 275 ? 7.507 46.726 7.625 1.00 29.19 275 PRO A N 1
ATOM 2195 C CA . PRO A 1 275 ? 6.841 47.775 8.385 1.00 29.19 275 PRO A CA 1
ATOM 2196 C C . PRO A 1 275 ? 5.315 47.704 8.234 1.00 29.19 275 PRO A C 1
ATOM 2198 O O . PRO A 1 275 ? 4.751 48.230 7.284 1.00 29.19 275 PRO A O 1
ATOM 2201 N N . GLY A 1 276 ? 4.661 47.094 9.223 1.00 25.70 276 GLY A N 1
ATOM 2202 C CA . GLY A 1 276 ? 3.288 47.394 9.630 1.00 25.70 276 GLY A CA 1
ATOM 2203 C C . GLY A 1 276 ? 2.142 46.894 8.741 1.00 25.70 276 GLY A C 1
ATOM 2204 O O . GLY A 1 276 ? 1.842 47.458 7.695 1.00 25.70 276 GLY A O 1
ATOM 2205 N N . SER A 1 277 ? 1.343 45.976 9.289 1.00 25.53 277 SER A N 1
ATOM 2206 C CA . SER A 1 277 ? -0.113 46.141 9.232 1.00 25.53 277 SER A CA 1
ATOM 2207 C C . SER A 1 277 ? -0.789 45.422 10.397 1.00 25.53 277 SER A C 1
ATOM 2209 O O . SER A 1 277 ? -0.853 44.195 10.442 1.00 25.53 277 SER A O 1
ATOM 2211 N N . THR A 1 278 ? -1.321 46.201 11.335 1.00 26.11 278 THR A N 1
ATOM 2212 C CA . THR A 1 278 ? -2.376 45.758 12.244 1.00 26.11 278 THR A CA 1
ATOM 2213 C C . THR A 1 278 ? -3.561 46.710 12.133 1.00 26.11 278 THR A C 1
ATOM 2215 O O . THR A 1 278 ? -3.413 47.923 12.241 1.00 26.11 278 THR A O 1
ATOM 2218 N N . ASN A 1 279 ? -4.738 46.097 12.018 1.00 25.97 279 ASN A N 1
ATOM 2219 C CA . ASN A 1 279 ? -6.051 46.603 12.420 1.00 25.97 279 ASN A CA 1
ATOM 2220 C C . ASN A 1 279 ? -6.816 47.581 11.497 1.00 25.97 279 ASN A C 1
ATOM 2222 O O . ASN A 1 279 ? -6.559 48.775 11.415 1.00 25.97 279 ASN A O 1
ATOM 2226 N N . THR A 1 280 ? -7.905 47.025 10.950 1.00 25.86 280 THR A N 1
ATOM 2227 C CA . THR A 1 280 ? -9.277 47.576 10.971 1.00 25.86 280 THR A CA 1
ATOM 2228 C C . THR A 1 280 ? -9.543 48.978 10.397 1.00 25.86 280 THR A C 1
ATOM 2230 O O . THR A 1 280 ? -9.486 49.974 11.106 1.00 25.86 280 THR A O 1
ATOM 2233 N N . GLY A 1 281 ? -10.022 48.985 9.148 1.00 24.17 281 GLY A N 1
ATOM 2234 C CA . GLY A 1 281 ? -11.159 49.767 8.630 1.00 24.17 281 GLY A CA 1
ATOM 2235 C C . GLY A 1 281 ? -11.335 51.252 8.987 1.00 24.17 281 GLY A C 1
ATOM 2236 O O . GLY A 1 281 ? -11.715 51.580 10.104 1.00 24.17 281 GLY A O 1
ATOM 2237 N N . THR A 1 282 ? -11.294 52.128 7.971 1.00 24.02 282 THR A N 1
ATOM 2238 C CA . THR A 1 282 ? -12.426 52.984 7.513 1.00 24.02 282 THR A CA 1
ATOM 2239 C C . THR A 1 282 ? -11.999 53.973 6.402 1.00 24.02 282 THR A C 1
ATOM 2241 O O . THR A 1 282 ? -10.899 54.499 6.442 1.00 24.02 282 THR A O 1
ATOM 2244 N N . VAL A 1 283 ? -12.905 54.204 5.434 1.00 24.95 283 VAL A N 1
ATOM 2245 C CA . VAL A 1 283 ? -12.985 55.253 4.370 1.00 24.95 283 VAL A CA 1
ATOM 2246 C C . VAL A 1 283 ? -11.744 55.607 3.500 1.00 24.95 283 VAL A C 1
ATOM 2248 O O . VAL A 1 283 ? -10.734 56.060 4.024 1.00 24.95 283 VAL A O 1
ATOM 2251 N N . PRO A 1 284 ? -11.843 55.557 2.150 1.00 26.58 284 PRO A N 1
ATOM 2252 C CA . PRO A 1 284 ? -10.824 56.093 1.241 1.00 26.58 284 PRO A CA 1
ATOM 2253 C C . PRO A 1 284 ? -11.115 57.522 0.732 1.00 26.58 284 PRO A C 1
ATOM 2255 O O . PRO A 1 284 ? -12.248 57.864 0.393 1.00 26.58 284 PRO A O 1
ATOM 2258 N N . GLY A 1 285 ? -10.046 58.306 0.570 1.00 22.64 285 GLY A N 1
ATOM 2259 C CA . GLY A 1 285 ? -9.977 59.579 -0.164 1.00 22.64 285 GLY A CA 1
ATOM 2260 C C . GLY A 1 285 ? -8.736 60.378 0.269 1.00 22.64 285 GLY A C 1
ATOM 2261 O O . GLY A 1 285 ? -8.402 60.352 1.447 1.00 22.64 285 GLY A O 1
ATOM 2262 N N . SER A 1 286 ? -7.995 61.088 -0.586 1.00 24.88 286 SER A N 1
ATOM 2263 C CA . SER A 1 286 ? -8.015 61.216 -2.056 1.00 24.88 286 SER A CA 1
ATOM 2264 C C . SER A 1 286 ? -6.767 62.007 -2.502 1.00 24.88 286 SER A C 1
ATOM 2266 O O . SER A 1 286 ? -6.408 62.934 -1.784 1.00 24.88 286 SER A O 1
ATOM 2268 N N . GLU A 1 287 ? -6.216 61.741 -3.702 1.00 24.55 287 GLU A N 1
ATOM 2269 C CA . GLU A 1 287 ? -5.119 62.516 -4.359 1.00 24.55 287 GLU A CA 1
ATOM 2270 C C . GLU A 1 287 ? -3.731 62.445 -3.657 1.00 24.55 287 GLU A C 1
ATOM 2272 O O . GLU A 1 287 ? -3.670 62.185 -2.461 1.00 24.55 287 GLU A O 1
ATOM 2277 N N . LYS A 1 288 ? -2.552 62.661 -4.274 1.00 26.39 288 LYS A N 1
ATOM 2278 C CA . LYS A 1 288 ? -2.008 62.671 -5.665 1.00 26.39 288 LYS A CA 1
ATOM 2279 C C . LYS A 1 288 ? -0.461 62.732 -5.549 1.00 26.39 288 LYS A C 1
ATOM 2281 O O . LYS A 1 288 ? -0.021 63.293 -4.557 1.00 26.39 288 LYS A O 1
ATOM 2286 N N . ASP A 1 289 ? 0.280 62.252 -6.566 1.00 23.81 289 ASP A N 1
ATOM 2287 C CA . ASP A 1 289 ? 1.602 62.725 -7.087 1.00 23.81 289 ASP A CA 1
ATOM 2288 C C . ASP A 1 289 ? 2.787 63.006 -6.094 1.00 23.81 289 ASP A C 1
ATOM 2290 O O . ASP A 1 289 ? 2.593 63.452 -4.974 1.00 23.81 289 ASP A O 1
ATOM 2294 N N . SER A 1 290 ? 4.090 62.822 -6.378 1.00 24.58 290 SER A N 1
ATOM 2295 C CA . SER A 1 290 ? 4.870 62.519 -7.599 1.00 24.58 290 SER A CA 1
ATOM 2296 C C . SER A 1 290 ? 6.326 62.095 -7.267 1.00 24.58 290 SER A C 1
ATOM 2298 O O . SER A 1 290 ? 6.913 62.676 -6.359 1.00 24.58 290 SER A O 1
ATOM 2300 N N . ASP A 1 291 ? 6.898 61.197 -8.084 1.00 23.52 291 ASP A N 1
ATOM 2301 C CA . ASP A 1 291 ? 8.272 61.134 -8.661 1.00 23.52 291 ASP A CA 1
ATOM 2302 C C . ASP A 1 291 ? 9.615 61.308 -7.887 1.00 23.52 291 ASP A C 1
ATOM 2304 O O . ASP A 1 291 ? 9.740 62.024 -6.898 1.00 23.52 291 ASP A O 1
ATOM 2308 N N . ALA A 1 292 ? 10.653 60.729 -8.538 1.00 27.06 292 ALA A N 1
ATOM 2309 C CA . ALA A 1 292 ? 12.125 60.852 -8.384 1.00 27.06 292 ALA A CA 1
ATOM 2310 C C . ALA A 1 292 ? 12.796 59.880 -7.359 1.00 27.06 292 ALA A C 1
ATOM 2312 O O . ALA A 1 292 ? 12.391 59.836 -6.204 1.00 27.06 292 ALA A O 1
ATOM 2313 N N . MET A 1 293 ? 13.751 58.972 -7.681 1.00 26.64 293 MET A N 1
ATOM 2314 C CA . MET A 1 293 ? 15.053 59.078 -8.412 1.00 26.64 293 MET A CA 1
ATOM 2315 C C . MET A 1 293 ? 15.913 60.252 -7.879 1.00 26.64 293 MET A C 1
ATOM 2317 O O . MET A 1 293 ? 15.392 61.344 -7.746 1.00 26.64 293 MET A O 1
ATOM 2321 N N . GLU A 1 294 ? 17.211 60.206 -7.549 1.00 26.41 294 GLU A N 1
ATOM 2322 C CA . GLU A 1 294 ? 18.324 59.230 -7.619 1.00 26.41 294 GLU A CA 1
ATOM 2323 C C . GLU A 1 294 ? 19.498 59.812 -6.745 1.00 26.41 294 GLU A C 1
ATOM 2325 O O . GLU A 1 294 ? 19.399 60.971 -6.343 1.00 26.41 294 GLU A O 1
ATOM 2330 N N . ALA A 1 295 ? 20.622 59.180 -6.352 1.00 24.31 295 ALA A N 1
ATOM 2331 C CA . ALA A 1 295 ? 21.244 57.870 -6.616 1.00 24.31 295 ALA A CA 1
ATOM 2332 C C . ALA A 1 295 ? 22.245 57.459 -5.466 1.00 24.31 295 ALA A C 1
ATOM 2334 O O . ALA A 1 295 ? 21.954 57.616 -4.283 1.00 24.31 295 ALA A O 1
ATOM 2335 N N . GLU A 1 296 ? 23.401 56.906 -5.863 1.00 23.28 296 GLU A N 1
ATOM 2336 C CA . GLU A 1 296 ? 24.698 56.553 -5.229 1.00 23.28 296 GLU A CA 1
ATOM 2337 C C . GLU A 1 296 ? 25.314 57.598 -4.239 1.00 23.28 296 GLU A C 1
ATOM 2339 O O . GLU A 1 296 ? 24.881 58.743 -4.205 1.00 23.28 296 GLU A O 1
ATOM 2344 N N . GLU A 1 297 ? 26.330 57.345 -3.387 1.00 23.22 297 GLU A N 1
ATOM 2345 C CA . GLU A 1 297 ? 27.353 56.277 -3.301 1.00 23.22 297 GLU A CA 1
ATOM 2346 C C . GLU A 1 297 ? 27.929 56.109 -1.849 1.00 23.22 297 GLU A C 1
ATOM 2348 O O . GLU A 1 297 ? 27.542 56.804 -0.910 1.00 23.22 297 GLU A O 1
ATOM 2353 N N . LYS A 1 298 ? 28.864 55.164 -1.646 1.00 22.33 298 LYS A N 1
ATOM 2354 C CA . LYS A 1 298 ? 29.583 54.810 -0.384 1.00 22.33 298 LYS A CA 1
ATOM 2355 C C . LYS A 1 298 ? 30.909 55.611 -0.210 1.00 22.33 298 LYS A C 1
ATOM 2357 O O . LYS A 1 298 ? 31.290 56.303 -1.144 1.00 22.33 298 LYS A O 1
ATOM 2362 N N . PRO A 1 299 ? 31.761 55.385 0.827 1.00 35.44 299 PRO A N 1
ATOM 2363 C CA . PRO A 1 299 ? 31.537 55.079 2.256 1.00 35.44 299 PRO A CA 1
ATOM 2364 C C . PRO A 1 299 ? 32.418 55.926 3.229 1.00 35.44 299 PRO A C 1
ATOM 2366 O O . PRO A 1 299 ? 33.409 56.529 2.831 1.00 35.44 299 PRO A O 1
ATOM 2369 N N . GLY A 1 300 ? 32.186 55.795 4.548 1.00 21.39 300 GLY A N 1
ATOM 2370 C CA . GLY A 1 300 ? 33.295 55.746 5.524 1.00 21.39 300 GLY A CA 1
ATOM 2371 C C . GLY A 1 300 ? 33.254 56.683 6.741 1.00 21.39 300 GLY A C 1
ATOM 2372 O O . GLY A 1 300 ? 33.651 57.838 6.653 1.00 21.39 300 GLY A O 1
ATOM 2373 N N . SER A 1 301 ? 32.939 56.129 7.919 1.00 23.59 301 SER A N 1
ATOM 2374 C CA . SER A 1 301 ? 33.730 56.336 9.148 1.00 23.59 301 SER A CA 1
ATOM 2375 C C . SER A 1 301 ? 33.342 55.314 10.225 1.00 23.59 301 SER A C 1
ATOM 2377 O O . SER A 1 301 ? 32.177 54.949 10.371 1.00 23.59 301 SER A O 1
ATOM 2379 N N . THR A 1 302 ? 34.331 54.827 10.969 1.00 23.84 302 THR A N 1
ATOM 2380 C CA . THR A 1 302 ? 34.197 53.824 12.034 1.00 23.84 302 THR A CA 1
ATOM 2381 C C . THR A 1 302 ? 33.641 54.397 13.339 1.00 23.84 302 THR A C 1
ATOM 2383 O O . THR A 1 302 ? 34.239 55.314 13.898 1.00 23.84 302 THR A O 1
ATOM 2386 N N . CYS A 1 303 ? 32.643 53.731 13.927 1.00 23.67 303 CYS A N 1
ATOM 2387 C CA . CYS A 1 303 ? 32.380 53.776 15.370 1.00 23.67 303 CYS A CA 1
ATOM 2388 C C . CYS A 1 303 ? 32.145 52.355 15.903 1.00 23.67 303 CYS A C 1
ATOM 2390 O O . CYS A 1 303 ? 31.145 51.716 15.588 1.00 23.67 303 CYS A O 1
ATOM 2392 N N . VAL A 1 304 ? 33.079 51.857 16.719 1.00 26.69 304 VAL A N 1
ATOM 2393 C CA . VAL A 1 304 ? 32.981 50.539 17.364 1.00 26.69 304 VAL A CA 1
ATOM 2394 C C . VAL A 1 304 ? 32.042 50.635 18.569 1.00 26.69 304 VAL A C 1
ATOM 2396 O O . VAL A 1 304 ? 32.435 51.102 19.637 1.00 26.69 304 VAL A O 1
ATOM 2399 N N . GLY A 1 305 ? 30.802 50.178 18.399 1.00 25.30 305 GLY A N 1
ATOM 2400 C CA . GLY A 1 305 ? 29.823 49.983 19.469 1.00 25.30 305 GLY A CA 1
ATOM 2401 C C . GLY A 1 305 ? 29.525 48.497 19.630 1.00 25.30 305 GLY A C 1
ATOM 2402 O O . GLY A 1 305 ? 28.751 47.954 18.854 1.00 25.30 305 GLY A O 1
ATOM 2403 N N . LYS A 1 306 ? 30.192 47.858 20.601 1.00 25.95 306 LYS A N 1
ATOM 2404 C CA . LYS A 1 306 ? 30.151 46.419 20.936 1.00 25.95 306 LYS A CA 1
ATOM 2405 C C . LYS A 1 306 ? 28.881 45.683 20.478 1.00 25.95 306 LYS A C 1
ATOM 2407 O O . LYS A 1 306 ? 27.817 45.846 21.071 1.00 25.95 306 LYS A O 1
ATOM 2412 N N . SER A 1 307 ? 29.044 44.793 19.501 1.00 23.14 307 SER A N 1
ATOM 2413 C CA . SER A 1 307 ? 28.107 43.701 19.247 1.00 23.14 307 SER A CA 1
ATOM 2414 C C . SER A 1 307 ? 27.966 42.855 20.513 1.00 23.14 307 SER A C 1
ATOM 2416 O O . SER A 1 307 ? 28.957 42.297 20.986 1.00 23.14 307 SER A O 1
ATOM 2418 N N . ALA A 1 308 ? 26.752 42.755 21.053 1.00 28.08 308 ALA A N 1
ATOM 2419 C CA . ALA A 1 308 ? 26.432 41.692 21.994 1.00 28.08 308 ALA A CA 1
ATOM 2420 C C . ALA A 1 308 ? 26.485 40.361 21.232 1.00 28.08 308 ALA A C 1
ATOM 2422 O O . ALA A 1 308 ? 25.850 40.219 20.185 1.00 28.08 308 ALA A O 1
ATOM 2423 N N . GLU A 1 309 ? 27.281 39.422 21.729 1.00 28.92 309 GLU A N 1
ATOM 2424 C CA . GLU A 1 309 ? 27.419 38.093 21.144 1.00 28.92 309 GLU A CA 1
ATOM 2425 C C . GLU A 1 309 ? 26.099 37.331 21.312 1.00 28.92 309 GLU A C 1
ATOM 2427 O O . GLU A 1 309 ? 25.664 37.045 22.425 1.00 28.92 309 GLU A O 1
ATOM 2432 N N . ILE A 1 310 ? 25.454 37.014 20.189 1.00 35.53 310 ILE A N 1
ATOM 2433 C CA . ILE A 1 310 ? 24.456 35.948 20.100 1.00 35.53 310 ILE A CA 1
ATOM 2434 C C . ILE A 1 310 ? 25.161 34.820 19.352 1.00 35.53 310 ILE A C 1
ATOM 2436 O O . ILE A 1 310 ? 25.593 35.023 18.214 1.00 35.53 310 ILE A O 1
ATOM 2440 N N . ASN A 1 311 ? 25.325 33.664 20.001 1.00 32.91 311 ASN A N 1
ATOM 2441 C CA . ASN A 1 311 ? 26.100 32.551 19.454 1.00 32.91 311 ASN A CA 1
ATOM 2442 C C . ASN A 1 311 ? 25.580 32.130 18.060 1.00 32.91 311 ASN A C 1
ATOM 2444 O O . ASN A 1 311 ? 24.366 32.044 17.860 1.00 32.91 311 ASN A O 1
ATOM 2448 N N . PRO A 1 312 ? 26.468 31.815 17.095 1.00 46.88 312 PRO A N 1
ATOM 2449 C CA . PRO A 1 312 ? 26.071 31.274 15.790 1.00 46.88 312 PRO A CA 1
ATOM 2450 C C . PRO A 1 312 ? 25.626 29.796 15.844 1.00 46.88 312 PRO A C 1
ATOM 2452 O O . PRO A 1 312 ? 25.029 29.298 14.890 1.00 46.88 312 PRO A O 1
ATOM 2455 N N . GLU A 1 313 ? 25.866 29.116 16.968 1.00 52.22 313 GLU A N 1
ATOM 2456 C CA . GLU A 1 313 ? 25.649 27.680 17.202 1.00 52.22 313 GLU A CA 1
ATOM 2457 C C . GLU A 1 313 ? 24.270 27.104 16.802 1.00 52.22 313 GLU A C 1
ATOM 2459 O O . GLU A 1 313 ? 24.265 26.046 16.162 1.00 52.22 313 GLU A O 1
ATOM 2464 N N . PRO A 1 314 ? 23.102 27.737 17.070 1.00 56.88 314 PRO A N 1
ATOM 2465 C CA . PRO A 1 314 ? 21.812 27.134 16.716 1.00 56.88 314 PRO A CA 1
ATOM 2466 C C . PRO A 1 314 ? 21.618 26.976 15.199 1.00 56.88 314 PRO A C 1
ATOM 2468 O O . PRO A 1 314 ? 20.923 26.063 14.756 1.00 56.88 314 PRO A O 1
ATOM 2471 N N . LYS A 1 315 ? 22.272 27.804 14.368 1.00 63.09 315 LYS A N 1
ATOM 2472 C CA . LYS A 1 315 ? 22.204 27.660 12.902 1.00 63.09 315 LYS A CA 1
ATOM 2473 C C . LYS A 1 315 ? 22.965 26.429 12.407 1.00 63.09 315 LYS A C 1
ATOM 2475 O O . LYS A 1 315 ? 22.500 25.762 11.483 1.00 63.09 315 LYS A O 1
ATOM 2480 N N . ASP A 1 316 ? 24.081 26.089 13.046 1.00 74.12 316 ASP A N 1
ATOM 2481 C CA . ASP A 1 316 ? 24.856 24.887 12.719 1.00 74.12 316 ASP A CA 1
ATOM 2482 C C . ASP A 1 316 ? 24.144 23.606 13.178 1.00 74.12 316 ASP A C 1
ATOM 2484 O O . ASP A 1 316 ? 24.212 22.581 12.497 1.00 74.12 316 ASP A O 1
ATOM 2488 N N . GLN A 1 317 ? 23.422 23.662 14.302 1.00 78.81 317 GLN A N 1
ATOM 2489 C CA . GLN A 1 317 ? 22.569 22.568 14.779 1.00 78.81 317 GLN A CA 1
ATOM 2490 C C . GLN A 1 317 ? 21.393 22.318 13.815 1.00 78.81 317 GLN A C 1
ATOM 2492 O O . GLN A 1 317 ? 21.227 21.195 13.336 1.00 78.81 317 GLN A O 1
ATOM 2497 N N . ILE A 1 318 ? 20.651 23.366 13.430 1.00 79.12 318 ILE A N 1
ATOM 2498 C CA . ILE A 1 318 ? 19.560 23.273 12.441 1.00 79.12 318 ILE A CA 1
ATOM 2499 C C . ILE A 1 318 ? 20.085 22.758 11.089 1.00 79.12 318 ILE A C 1
ATOM 2501 O O . ILE A 1 318 ? 19.465 21.892 10.475 1.00 79.12 318 ILE A O 1
ATOM 2505 N N . SER A 1 319 ? 21.261 23.213 10.643 1.00 83.88 319 SER A N 1
ATOM 2506 C CA . SER A 1 319 ? 21.913 22.721 9.419 1.00 83.88 319 SER A CA 1
ATOM 2507 C C . SER A 1 319 ? 22.217 21.214 9.472 1.00 83.88 319 SER A C 1
ATOM 2509 O O . SER A 1 319 ? 21.979 20.502 8.496 1.00 83.88 319 SER A O 1
ATOM 2511 N N . LYS A 1 320 ? 22.672 20.688 10.620 1.00 84.44 320 LYS A N 1
ATOM 2512 C CA . LYS A 1 320 ? 22.865 19.238 10.820 1.00 84.44 320 LYS A CA 1
ATOM 2513 C C . LYS A 1 320 ? 21.546 18.468 10.793 1.00 84.44 320 LYS A C 1
ATOM 2515 O O . LYS A 1 320 ? 21.486 17.423 10.158 1.00 84.44 320 LYS A O 1
ATOM 2520 N N . MET A 1 321 ? 20.490 18.985 11.421 1.00 84.00 321 MET A N 1
ATOM 2521 C CA . MET A 1 321 ? 19.165 18.352 11.388 1.00 84.00 321 MET A CA 1
ATOM 2522 C C . MET A 1 321 ? 18.594 18.313 9.966 1.00 84.00 321 MET A C 1
ATOM 2524 O O . MET A 1 321 ? 18.089 17.278 9.545 1.00 84.00 321 MET A O 1
ATOM 2528 N N . ILE A 1 322 ? 18.765 19.385 9.184 1.00 85.38 322 ILE A N 1
ATOM 2529 C CA . ILE A 1 322 ? 18.376 19.416 7.765 1.00 85.38 322 ILE A CA 1
ATOM 2530 C C . ILE A 1 322 ? 19.126 18.345 6.954 1.00 85.38 322 ILE A C 1
ATOM 2532 O O . ILE A 1 322 ? 18.499 17.727 6.105 1.00 85.38 322 ILE A O 1
ATOM 2536 N N . LYS A 1 323 ? 20.410 18.071 7.235 1.00 87.19 323 LYS A N 1
ATOM 2537 C CA . LYS A 1 323 ? 21.193 16.997 6.575 1.00 87.19 323 LYS A CA 1
ATOM 2538 C C . LYS A 1 323 ? 20.795 15.571 6.967 1.00 87.19 323 LYS A C 1
ATOM 2540 O O . LYS A 1 323 ? 21.114 14.626 6.249 1.00 87.19 323 LYS A O 1
ATOM 2545 N N . ILE A 1 324 ? 20.157 15.401 8.124 1.00 88.94 324 ILE A N 1
ATOM 2546 C CA . ILE A 1 324 ? 19.585 14.114 8.538 1.00 88.94 324 ILE A CA 1
ATOM 2547 C C . ILE A 1 324 ? 18.220 13.942 7.864 1.00 88.94 324 ILE A C 1
ATOM 2549 O O . ILE A 1 324 ? 17.979 12.923 7.228 1.00 88.94 324 ILE A O 1
ATOM 2553 N N . LEU A 1 325 ? 17.367 14.971 7.921 1.00 86.00 325 LEU A N 1
ATOM 2554 C CA . LEU A 1 325 ? 16.043 14.975 7.290 1.00 86.00 325 LEU A CA 1
ATOM 2555 C C . LEU A 1 325 ? 16.100 14.942 5.750 1.00 86.00 325 LEU A C 1
ATOM 2557 O O . LEU A 1 325 ? 15.149 14.469 5.133 1.00 86.00 325 LEU A O 1
ATOM 2561 N N . SER A 1 326 ? 17.185 15.419 5.122 1.00 84.88 326 SER A N 1
ATOM 2562 C CA . SER A 1 326 ? 17.421 15.281 3.675 1.00 84.88 326 SER A CA 1
ATOM 2563 C C . SER A 1 326 ? 17.894 13.887 3.259 1.00 84.88 326 SER A C 1
ATOM 2565 O O . SER A 1 326 ? 18.023 13.642 2.066 1.00 84.88 326 SER A O 1
ATOM 2567 N N . GLY A 1 327 ? 18.181 12.985 4.203 1.00 84.88 327 GLY A N 1
ATOM 2568 C CA . GLY A 1 327 ? 18.607 11.614 3.918 1.00 84.88 327 GLY A CA 1
ATOM 2569 C C . GLY A 1 327 ? 20.080 11.436 3.550 1.00 84.88 327 GLY A C 1
ATOM 2570 O O . GLY A 1 327 ? 20.584 10.321 3.682 1.00 84.88 327 GLY A O 1
ATOM 2571 N N . GLU A 1 328 ? 20.801 12.502 3.178 1.00 86.00 328 GLU A N 1
ATOM 2572 C CA . GLU A 1 328 ? 22.207 12.458 2.728 1.00 86.00 328 GLU A CA 1
ATOM 2573 C C . GLU A 1 328 ? 23.093 11.603 3.650 1.00 86.00 328 GLU A C 1
ATOM 2575 O O . GLU A 1 328 ? 23.799 10.699 3.200 1.00 86.00 328 GLU A O 1
ATOM 2580 N N . MET A 1 329 ? 23.022 11.839 4.967 1.00 86.94 329 MET A N 1
ATOM 2581 C CA . MET A 1 329 ? 23.829 11.095 5.940 1.00 86.94 329 MET A CA 1
ATOM 2582 C C . MET A 1 329 ? 23.409 9.625 6.074 1.00 86.94 329 MET A C 1
ATOM 2584 O O . MET A 1 329 ? 24.267 8.762 6.254 1.00 86.94 329 MET A O 1
ATOM 2588 N N . ALA A 1 330 ? 22.111 9.320 5.985 1.00 89.69 330 ALA A N 1
ATOM 2589 C CA . ALA A 1 330 ? 21.617 7.946 6.050 1.00 89.69 330 ALA A CA 1
ATOM 2590 C C . ALA A 1 330 ? 22.043 7.155 4.802 1.00 89.69 330 ALA A C 1
ATOM 2592 O O . ALA A 1 330 ? 22.547 6.037 4.917 1.00 89.69 330 ALA A O 1
ATOM 2593 N N . ILE A 1 331 ? 21.927 7.766 3.619 1.00 89.44 331 ILE A N 1
ATOM 2594 C CA . ILE A 1 331 ? 22.359 7.192 2.341 1.00 89.44 331 ILE A CA 1
ATOM 2595 C C . ILE A 1 331 ? 23.866 6.915 2.354 1.00 89.44 331 ILE A C 1
ATOM 2597 O O . ILE A 1 331 ? 24.271 5.795 2.043 1.00 89.44 331 ILE A O 1
ATOM 2601 N N . GLU A 1 332 ? 24.699 7.875 2.773 1.00 88.56 332 GLU A N 1
ATOM 2602 C CA . GLU A 1 332 ? 26.154 7.681 2.868 1.00 88.56 332 GLU A CA 1
ATOM 2603 C C . GLU A 1 332 ? 26.538 6.549 3.838 1.00 88.56 332 GLU A C 1
ATOM 2605 O O . GLU A 1 332 ? 27.447 5.766 3.545 1.00 88.56 332 GLU A O 1
ATOM 2610 N N . LEU A 1 333 ? 25.845 6.418 4.975 1.00 91.50 333 LEU A N 1
ATOM 2611 C CA . LEU A 1 333 ? 26.094 5.350 5.948 1.00 91.50 333 LEU A CA 1
ATOM 2612 C C . LEU A 1 333 ? 25.655 3.972 5.430 1.00 91.50 333 LEU A C 1
ATOM 2614 O O . LEU A 1 333 ? 26.422 3.011 5.545 1.00 91.50 333 LEU A O 1
ATOM 2618 N N . HIS A 1 334 ? 24.471 3.862 4.818 1.00 91.19 334 HIS A N 1
ATOM 2619 C CA . HIS A 1 334 ? 24.011 2.619 4.191 1.00 91.19 334 HIS A CA 1
ATOM 2620 C C . HIS A 1 334 ? 24.931 2.192 3.043 1.00 91.19 334 HIS A C 1
ATOM 2622 O O . HIS A 1 334 ? 25.303 1.023 2.955 1.00 91.19 334 HIS A O 1
ATOM 2628 N N . LEU A 1 335 ? 25.368 3.138 2.214 1.00 91.19 335 LEU A N 1
ATOM 2629 C CA . LEU A 1 335 ? 26.331 2.908 1.144 1.00 91.19 335 LEU A CA 1
ATOM 2630 C C . LEU A 1 335 ? 27.667 2.371 1.687 1.00 91.19 335 LEU A C 1
ATOM 2632 O O . LEU A 1 335 ? 28.159 1.342 1.223 1.00 91.19 335 LEU A O 1
ATOM 2636 N N . GLN A 1 336 ? 28.241 3.012 2.713 1.00 90.62 336 GLN A N 1
ATOM 2637 C CA . GLN A 1 336 ? 29.476 2.527 3.344 1.00 90.62 336 GLN A CA 1
ATOM 2638 C C . GLN A 1 336 ? 29.316 1.132 3.962 1.00 90.62 336 GLN A C 1
ATOM 2640 O O . GLN A 1 336 ? 30.254 0.334 3.915 1.00 90.62 336 GLN A O 1
ATOM 2645 N N . PHE A 1 337 ? 28.148 0.828 4.534 1.00 94.50 337 PHE A N 1
ATOM 2646 C CA . PHE A 1 337 ? 27.833 -0.499 5.057 1.00 94.50 337 PHE A CA 1
ATOM 2647 C C . PHE A 1 337 ? 27.789 -1.553 3.940 1.00 94.50 337 PHE A C 1
ATOM 2649 O O . PHE A 1 337 ? 28.457 -2.580 4.057 1.00 94.50 337 PHE A O 1
ATOM 2656 N N . LEU A 1 338 ? 27.071 -1.286 2.844 1.00 93.00 338 LEU A N 1
ATOM 2657 C CA . LEU A 1 338 ? 26.905 -2.213 1.717 1.00 93.00 338 LEU A CA 1
ATOM 2658 C C . LEU A 1 338 ? 28.217 -2.475 0.964 1.00 93.00 338 LEU A C 1
ATOM 2660 O O . LEU A 1 338 ? 28.498 -3.620 0.615 1.00 93.00 338 LEU A O 1
ATOM 2664 N N . ILE A 1 339 ? 29.054 -1.449 0.767 1.00 90.31 339 ILE A N 1
ATOM 2665 C CA . ILE A 1 339 ? 30.386 -1.602 0.156 1.00 90.31 339 ILE A CA 1
ATOM 2666 C C . ILE A 1 339 ? 31.297 -2.481 1.031 1.00 90.31 339 ILE A C 1
ATOM 2668 O O . ILE A 1 339 ? 32.036 -3.316 0.510 1.00 90.31 339 ILE A O 1
ATOM 2672 N N . ARG A 1 340 ? 31.269 -2.307 2.362 1.00 92.69 340 ARG A N 1
ATOM 2673 C CA . ARG A 1 340 ? 32.147 -3.050 3.287 1.00 92.69 340 ARG A CA 1
ATOM 2674 C C . ARG A 1 340 ? 31.686 -4.483 3.546 1.00 92.69 340 ARG A C 1
ATOM 2676 O O . ARG A 1 340 ? 32.530 -5.364 3.661 1.00 92.69 340 ARG A O 1
ATOM 2683 N N . ASN A 1 341 ? 30.377 -4.712 3.640 1.00 93.12 341 ASN A N 1
ATOM 2684 C CA . ASN A 1 341 ? 29.780 -5.999 4.013 1.00 93.12 341 ASN A CA 1
ATOM 2685 C C . ASN A 1 341 ? 29.159 -6.726 2.808 1.00 93.12 341 ASN A C 1
ATOM 2687 O O . ASN A 1 341 ? 28.075 -7.306 2.905 1.00 93.12 341 ASN A O 1
ATOM 2691 N N . ASN A 1 342 ? 29.842 -6.699 1.664 1.00 90.81 342 ASN A N 1
ATOM 2692 C CA . ASN A 1 342 ? 29.395 -7.404 0.471 1.00 90.81 342 ASN A CA 1
ATOM 2693 C C . ASN A 1 342 ? 29.731 -8.910 0.548 1.00 90.81 342 ASN A C 1
ATOM 2695 O O . ASN A 1 342 ? 30.871 -9.313 0.321 1.00 90.81 342 ASN A O 1
ATOM 2699 N N . ASN A 1 343 ? 28.715 -9.733 0.825 1.00 89.50 343 ASN A N 1
ATOM 2700 C CA . ASN A 1 343 ? 28.813 -11.195 0.939 1.00 89.50 343 ASN A CA 1
ATOM 2701 C C . ASN A 1 343 ? 28.200 -11.947 -0.269 1.00 89.50 343 ASN A C 1
ATOM 2703 O O . ASN A 1 343 ? 27.718 -13.069 -0.121 1.00 89.50 343 ASN A O 1
ATOM 2707 N N . THR A 1 344 ? 28.162 -11.342 -1.462 1.00 88.12 344 THR A N 1
ATOM 2708 C CA . THR A 1 344 ? 27.630 -11.991 -2.679 1.00 88.12 344 THR A CA 1
ATOM 2709 C C . THR A 1 344 ? 28.597 -13.012 -3.285 1.00 88.12 344 THR A C 1
ATOM 2711 O O . THR A 1 344 ? 29.792 -12.733 -3.396 1.00 88.12 344 THR A O 1
ATOM 2714 N N . ASP A 1 345 ? 28.081 -14.132 -3.800 1.00 89.31 345 ASP A N 1
ATOM 2715 C CA . ASP A 1 345 ? 28.871 -15.112 -4.559 1.00 89.31 345 ASP A CA 1
ATOM 2716 C C . ASP A 1 345 ? 28.753 -14.916 -6.085 1.00 89.31 345 ASP A C 1
ATOM 2718 O O . ASP A 1 345 ? 27.695 -15.106 -6.693 1.00 89.31 345 ASP A O 1
ATOM 2722 N N . LEU A 1 346 ? 29.881 -14.593 -6.727 1.00 86.44 346 LEU A N 1
ATOM 2723 C CA . LEU A 1 346 ? 29.978 -14.440 -8.179 1.00 86.44 346 LEU A CA 1
ATOM 2724 C C . LEU A 1 346 ? 29.927 -15.782 -8.940 1.00 86.44 346 LEU A C 1
ATOM 2726 O O . LEU A 1 346 ? 29.718 -15.765 -10.156 1.00 86.44 346 LEU A O 1
ATOM 2730 N N . MET A 1 347 ? 30.105 -16.944 -8.295 1.00 89.31 347 MET A N 1
ATOM 2731 C CA . MET A 1 347 ? 29.941 -18.243 -8.967 1.00 89.31 347 MET A CA 1
ATOM 2732 C C . MET A 1 347 ? 28.491 -18.480 -9.398 1.00 89.31 347 MET A C 1
ATOM 2734 O O . MET A 1 347 ? 28.266 -18.964 -10.507 1.00 89.31 347 MET A O 1
ATOM 2738 N N . ILE A 1 348 ? 27.506 -18.067 -8.594 1.00 90.06 348 ILE A N 1
ATOM 2739 C CA . ILE A 1 348 ? 26.077 -18.153 -8.946 1.00 90.06 348 ILE A CA 1
ATOM 2740 C C . ILE A 1 348 ? 25.793 -17.349 -10.228 1.00 90.06 348 ILE A C 1
ATOM 2742 O O . ILE A 1 348 ? 25.134 -17.833 -11.153 1.00 90.06 348 ILE A O 1
ATOM 2746 N N . LEU A 1 349 ? 26.359 -16.143 -10.334 1.00 86.94 349 LEU A N 1
ATOM 2747 C CA . LEU A 1 349 ? 26.232 -15.290 -11.520 1.00 86.94 349 LEU A CA 1
ATOM 2748 C C . LEU A 1 349 ? 26.945 -15.870 -12.754 1.00 86.94 349 LEU A C 1
ATOM 2750 O O . LEU A 1 349 ? 26.433 -15.754 -13.866 1.00 86.94 349 LEU A O 1
ATOM 2754 N N . LYS A 1 350 ? 28.086 -16.550 -12.583 1.00 87.56 350 LYS A N 1
ATOM 2755 C CA . LYS A 1 350 ? 28.763 -17.266 -13.682 1.00 87.56 350 LYS A CA 1
ATOM 2756 C C . LYS A 1 350 ? 27.939 -18.461 -14.168 1.00 87.56 350 LYS A C 1
ATOM 2758 O O . LYS A 1 350 ? 27.656 -18.552 -15.358 1.00 87.56 350 LYS A O 1
ATOM 2763 N N . ASN A 1 351 ? 27.463 -19.304 -13.252 1.00 90.31 351 ASN A N 1
ATOM 2764 C CA . ASN A 1 351 ? 26.642 -20.474 -13.574 1.00 90.31 351 ASN A CA 1
ATOM 2765 C C . ASN A 1 351 ? 25.335 -20.084 -14.285 1.00 90.31 351 ASN A C 1
ATOM 2767 O O . ASN A 1 351 ? 24.948 -20.712 -15.271 1.00 90.31 351 ASN A O 1
ATOM 2771 N N . THR A 1 352 ? 24.662 -19.023 -13.823 1.00 87.38 352 THR A N 1
ATOM 2772 C CA . THR A 1 352 ? 23.449 -18.520 -14.486 1.00 87.38 352 THR A CA 1
ATOM 2773 C C . THR A 1 352 ? 23.751 -17.899 -15.849 1.00 87.38 352 THR A C 1
ATOM 2775 O O . THR A 1 352 ? 23.026 -18.186 -16.799 1.00 87.38 352 THR A O 1
ATOM 2778 N N . LYS A 1 353 ? 24.838 -17.128 -15.998 1.00 85.06 353 LYS A N 1
ATOM 2779 C CA . LYS A 1 353 ? 25.291 -16.600 -17.297 1.00 85.06 353 LYS A CA 1
ATOM 2780 C C . LYS A 1 353 ? 25.588 -17.720 -18.304 1.00 85.06 353 LYS A C 1
ATOM 2782 O O . LYS A 1 353 ? 25.164 -17.618 -19.451 1.00 85.06 353 LYS A O 1
ATOM 2787 N N . ASP A 1 354 ? 26.267 -18.791 -17.904 1.00 85.94 354 ASP A N 1
ATOM 2788 C CA . ASP A 1 354 ? 26.632 -19.883 -18.820 1.00 85.94 354 ASP A CA 1
ATOM 2789 C C . ASP A 1 354 ? 25.410 -20.723 -19.259 1.00 85.94 354 ASP A C 1
ATOM 2791 O O . ASP A 1 354 ? 25.406 -21.321 -20.340 1.00 85.94 354 ASP A O 1
ATOM 2795 N N . ALA A 1 355 ? 24.325 -20.704 -18.476 1.00 83.44 355 ALA A N 1
ATOM 2796 C CA . ALA A 1 355 ? 23.028 -21.265 -18.859 1.00 83.44 355 ALA A CA 1
ATOM 2797 C C . ALA A 1 355 ? 22.219 -20.370 -19.833 1.00 83.44 355 ALA A C 1
ATOM 2799 O O . ALA A 1 355 ? 21.279 -20.848 -20.478 1.00 83.44 355 ALA A O 1
ATOM 2800 N N . VAL A 1 356 ? 22.559 -19.082 -19.977 1.00 77.00 356 VAL A N 1
ATOM 2801 C CA . VAL A 1 356 ? 21.803 -18.109 -20.788 1.00 77.00 356 VAL A CA 1
ATOM 2802 C C . VAL A 1 356 ? 22.042 -18.312 -22.283 1.00 77.00 356 VAL A C 1
ATOM 2804 O O . VAL A 1 356 ? 23.130 -18.076 -22.806 1.00 77.00 356 VAL A O 1
ATOM 2807 N N . ARG A 1 357 ? 20.972 -18.668 -23.006 1.00 70.25 357 ARG A N 1
ATOM 2808 C CA . ARG A 1 357 ? 20.966 -18.768 -24.481 1.00 70.25 357 ARG A CA 1
ATOM 2809 C C . ARG A 1 357 ? 20.030 -17.778 -25.184 1.00 70.25 357 ARG A C 1
ATOM 2811 O O . ARG A 1 357 ? 20.239 -17.488 -26.357 1.00 70.25 357 ARG A O 1
ATOM 2818 N N . ASN A 1 358 ? 19.031 -17.243 -24.477 1.00 75.19 358 ASN A N 1
ATOM 2819 C CA . ASN A 1 358 ? 17.978 -16.389 -25.041 1.00 75.19 358 ASN A CA 1
ATOM 2820 C C . ASN A 1 358 ? 18.084 -14.936 -24.546 1.00 75.19 358 ASN A C 1
ATOM 2822 O O . ASN A 1 358 ? 18.550 -14.681 -23.437 1.00 75.19 358 ASN A O 1
ATOM 2826 N N . SER A 1 359 ? 17.561 -13.984 -25.326 1.00 69.25 359 SER A N 1
ATOM 2827 C CA . SER A 1 359 ? 17.552 -12.548 -24.988 1.00 69.25 359 SER A CA 1
ATOM 2828 C C . SER A 1 359 ? 16.804 -12.221 -23.688 1.00 69.25 359 SER A C 1
ATOM 2830 O O . SER A 1 359 ? 17.275 -11.405 -22.904 1.00 69.25 359 SER A O 1
ATOM 2832 N N . VAL A 1 360 ? 15.686 -12.900 -23.408 1.00 83.06 360 VAL A N 1
ATOM 2833 C CA . VAL A 1 360 ? 14.949 -12.758 -22.135 1.00 83.06 360 VAL A CA 1
ATOM 2834 C C . VAL A 1 360 ? 15.817 -13.179 -20.946 1.00 83.06 360 VAL A C 1
ATOM 2836 O O . VAL A 1 360 ? 15.827 -12.510 -19.916 1.00 83.06 360 VAL A O 1
ATOM 2839 N N . CYS A 1 361 ? 16.599 -14.249 -21.103 1.00 83.12 361 CYS A N 1
ATOM 2840 C CA . CYS A 1 361 ? 17.511 -14.728 -20.069 1.00 83.12 361 CYS A CA 1
ATOM 2841 C C . CYS A 1 361 ? 18.682 -13.752 -19.852 1.00 83.12 361 CYS A C 1
ATOM 2843 O O . CYS A 1 361 ? 19.073 -13.548 -18.710 1.00 83.12 361 CYS A O 1
ATOM 2845 N N . HIS A 1 362 ? 19.180 -13.074 -20.897 1.00 82.50 362 HIS A N 1
ATOM 2846 C CA . HIS A 1 362 ? 20.151 -11.981 -20.734 1.00 82.50 362 HIS A CA 1
ATOM 2847 C C . HIS A 1 362 ? 19.582 -10.861 -19.849 1.00 82.50 362 HIS A C 1
ATOM 2849 O O . HIS A 1 362 ? 20.242 -10.435 -18.903 1.00 82.50 362 HIS A O 1
ATOM 2855 N N . THR A 1 363 ? 18.352 -10.406 -20.119 1.00 87.19 363 THR A N 1
ATOM 2856 C CA . THR A 1 363 ? 17.669 -9.402 -19.284 1.00 87.19 363 THR A CA 1
ATOM 2857 C C . THR A 1 363 ? 17.497 -9.888 -17.840 1.00 87.19 363 THR A C 1
ATOM 2859 O O . THR A 1 363 ? 17.772 -9.136 -16.909 1.00 87.19 363 THR A O 1
ATOM 2862 N N . ALA A 1 364 ? 17.117 -11.153 -17.637 1.00 88.75 364 ALA A N 1
ATOM 2863 C CA . ALA A 1 364 ? 16.984 -11.737 -16.303 1.00 88.75 364 ALA A CA 1
ATOM 2864 C C . ALA A 1 364 ? 18.315 -11.750 -15.525 1.00 88.75 364 ALA A C 1
ATOM 2866 O O . ALA A 1 364 ? 18.335 -11.359 -14.362 1.00 88.75 364 ALA A O 1
ATOM 2867 N N . THR A 1 365 ? 19.433 -12.126 -16.157 1.00 88.81 365 THR A N 1
ATOM 2868 C CA . THR A 1 365 ? 20.752 -12.157 -15.500 1.00 88.81 365 THR A CA 1
ATOM 2869 C C . THR A 1 365 ? 21.258 -10.763 -15.128 1.00 88.81 365 THR A C 1
ATOM 2871 O O . THR A 1 365 ? 21.786 -10.601 -14.030 1.00 88.81 365 THR A O 1
ATOM 2874 N N . VAL A 1 366 ? 21.069 -9.735 -15.973 1.00 88.88 366 VAL A N 1
ATOM 2875 C CA . VAL A 1 366 ? 21.468 -8.362 -15.592 1.00 88.88 366 VAL A CA 1
ATOM 2876 C C . VAL A 1 366 ? 20.590 -7.791 -14.473 1.00 88.88 366 VAL A C 1
ATOM 2878 O O . VAL A 1 366 ? 21.119 -7.125 -13.587 1.00 88.88 366 VAL A O 1
ATOM 2881 N N . ILE A 1 367 ? 19.287 -8.105 -14.444 1.00 91.38 367 ILE A N 1
ATOM 2882 C CA . ILE A 1 367 ? 18.401 -7.722 -13.331 1.00 91.38 367 ILE A CA 1
ATOM 2883 C C . ILE A 1 367 ? 18.806 -8.450 -12.039 1.00 91.38 367 ILE A C 1
ATOM 2885 O O . ILE A 1 367 ? 18.944 -7.800 -11.004 1.00 91.38 367 ILE A O 1
ATOM 2889 N N . ALA A 1 368 ? 19.062 -9.762 -12.090 1.00 91.56 368 ALA A N 1
ATOM 2890 C CA . ALA A 1 368 ? 19.496 -10.542 -10.929 1.00 91.56 368 ALA A CA 1
ATOM 2891 C C . ALA A 1 368 ? 20.806 -9.995 -10.337 1.00 91.56 368 ALA A C 1
ATOM 2893 O O . ALA A 1 368 ? 20.870 -9.724 -9.140 1.00 91.56 368 ALA A O 1
ATOM 2894 N N . ASN A 1 369 ? 21.803 -9.724 -11.187 1.00 91.00 369 ASN A N 1
ATOM 2895 C CA . ASN A 1 369 ? 23.035 -9.038 -10.795 1.00 91.00 369 ASN A CA 1
ATOM 2896 C C . ASN A 1 369 ? 22.745 -7.681 -10.129 1.00 91.00 369 ASN A C 1
ATOM 2898 O O . ASN A 1 369 ? 23.329 -7.364 -9.099 1.00 91.00 369 ASN A O 1
ATOM 2902 N N . SER A 1 370 ? 21.815 -6.895 -10.680 1.00 92.19 370 SER A N 1
ATOM 2903 C CA . SER A 1 370 ? 21.482 -5.571 -10.144 1.00 92.19 370 SER A CA 1
ATOM 2904 C C . SER A 1 370 ? 20.836 -5.608 -8.757 1.00 92.19 370 SER A C 1
ATOM 2906 O O . SER A 1 370 ? 21.140 -4.754 -7.931 1.00 92.19 370 SER A O 1
ATOM 2908 N N . PHE A 1 371 ? 20.005 -6.617 -8.471 1.00 92.50 371 PHE A N 1
ATOM 2909 C CA . PHE A 1 371 ? 19.412 -6.803 -7.146 1.00 92.50 371 PHE A CA 1
ATOM 2910 C C . PHE A 1 371 ? 20.418 -7.371 -6.141 1.00 92.50 371 PHE A C 1
ATOM 2912 O O . PHE A 1 371 ? 20.478 -6.879 -5.018 1.00 92.50 371 PHE A O 1
ATOM 2919 N N . MET A 1 372 ? 21.254 -8.337 -6.544 1.00 91.00 372 MET A N 1
ATOM 2920 C CA . MET A 1 372 ? 22.313 -8.885 -5.681 1.00 91.00 372 MET A CA 1
ATOM 2921 C C . MET A 1 372 ? 23.337 -7.819 -5.263 1.00 91.00 372 MET A C 1
ATOM 2923 O O . MET A 1 372 ? 23.814 -7.841 -4.134 1.00 91.00 372 MET A O 1
ATOM 2927 N N . HIS A 1 373 ? 23.653 -6.880 -6.158 1.00 92.06 373 HIS A N 1
ATOM 2928 C CA . HIS A 1 373 ? 24.668 -5.843 -5.949 1.00 92.06 373 HIS A CA 1
ATOM 2929 C C . HIS A 1 373 ? 24.094 -4.444 -5.667 1.00 92.06 373 HIS A C 1
ATOM 2931 O O . HIS A 1 373 ? 24.835 -3.459 -5.745 1.00 92.06 373 HIS A O 1
ATOM 2937 N N . CYS A 1 374 ? 22.805 -4.332 -5.327 1.00 92.69 374 CYS A N 1
ATOM 2938 C CA . CYS A 1 374 ? 22.129 -3.056 -5.085 1.00 92.69 374 CYS A CA 1
ATOM 2939 C C . CYS A 1 374 ? 22.867 -2.209 -4.030 1.00 92.69 374 CYS A C 1
ATOM 2941 O O . CYS A 1 374 ? 23.053 -2.646 -2.897 1.00 92.69 374 CYS A O 1
ATOM 2943 N N . GLY A 1 375 ? 23.303 -1.002 -4.405 1.00 89.19 375 GLY A N 1
ATOM 2944 C CA . GLY A 1 375 ? 24.056 -0.090 -3.530 1.00 89.19 375 GLY A CA 1
ATOM 2945 C C . GLY A 1 375 ? 25.466 -0.553 -3.124 1.00 89.19 375 GLY A C 1
ATOM 2946 O O . GLY A 1 375 ? 26.098 0.100 -2.301 1.00 89.19 375 GLY A O 1
ATOM 2947 N N . THR A 1 376 ? 25.992 -1.649 -3.682 1.00 89.12 376 THR A N 1
ATOM 2948 C CA . THR A 1 376 ? 27.363 -2.129 -3.384 1.00 89.12 376 THR A CA 1
ATOM 2949 C C . THR A 1 376 ? 28.437 -1.511 -4.282 1.00 89.12 376 THR A C 1
ATOM 2951 O O . THR A 1 376 ? 29.614 -1.803 -4.087 1.00 89.12 376 THR A O 1
ATOM 2954 N N . THR A 1 377 ? 28.031 -0.743 -5.305 1.00 87.69 377 THR A N 1
ATOM 2955 C CA . THR A 1 377 ? 28.866 -0.135 -6.367 1.00 87.69 377 THR A CA 1
ATOM 2956 C C . THR A 1 377 ? 29.780 -1.086 -7.152 1.00 87.69 377 THR A C 1
ATOM 2958 O O . THR A 1 377 ? 30.526 -0.637 -8.023 1.00 87.69 377 THR A O 1
ATOM 2961 N N . SER A 1 378 ? 29.682 -2.400 -6.923 1.00 85.50 378 SER A N 1
ATOM 2962 C CA . SER A 1 378 ? 30.465 -3.416 -7.625 1.00 85.50 378 SER A CA 1
ATOM 2963 C C . SER A 1 378 ? 29.890 -3.705 -9.013 1.00 85.50 378 SER A C 1
ATOM 2965 O O . SER A 1 378 ? 28.947 -4.478 -9.179 1.00 85.50 378 SER A O 1
ATOM 2967 N N . ASP A 1 379 ? 30.491 -3.102 -10.037 1.00 84.12 379 ASP A N 1
ATOM 2968 C CA . ASP A 1 379 ? 30.166 -3.332 -11.448 1.00 84.12 379 ASP A CA 1
ATOM 2969 C C . ASP A 1 379 ? 31.098 -4.362 -12.123 1.00 84.12 379 ASP A C 1
ATOM 2971 O O . ASP A 1 379 ? 31.079 -4.520 -13.347 1.00 84.12 379 ASP A O 1
ATOM 2975 N N . GLN A 1 380 ? 31.885 -5.113 -11.337 1.00 85.88 380 GLN A N 1
ATOM 2976 C CA . GLN A 1 380 ? 32.871 -6.080 -11.835 1.00 85.88 380 GLN A CA 1
ATOM 2977 C C . GLN A 1 380 ? 32.258 -7.093 -12.816 1.00 85.88 380 GLN A C 1
ATOM 2979 O O . GLN A 1 380 ? 32.812 -7.318 -13.890 1.00 85.88 380 GLN A O 1
ATOM 2984 N N . PHE A 1 381 ? 31.079 -7.645 -12.505 1.00 84.44 381 PHE A N 1
ATOM 2985 C CA . PHE A 1 381 ? 30.384 -8.572 -13.405 1.00 84.44 381 PHE A CA 1
ATOM 2986 C C . PHE A 1 381 ? 30.072 -7.947 -14.776 1.00 84.44 381 PHE A C 1
ATOM 2988 O O . PHE A 1 381 ? 30.122 -8.642 -15.788 1.00 84.44 381 PHE A O 1
ATOM 2995 N N . LEU A 1 382 ? 29.774 -6.648 -14.843 1.00 82.31 382 LEU A N 1
ATOM 2996 C CA . LEU A 1 382 ? 29.492 -5.956 -16.103 1.00 82.31 382 LEU A CA 1
ATOM 2997 C C . LEU A 1 382 ? 30.787 -5.685 -16.885 1.00 82.31 382 LEU A C 1
ATOM 2999 O O . LEU A 1 382 ? 30.819 -5.905 -18.097 1.00 82.31 382 LEU A O 1
ATOM 3003 N N . ARG A 1 383 ? 31.863 -5.276 -16.195 1.00 8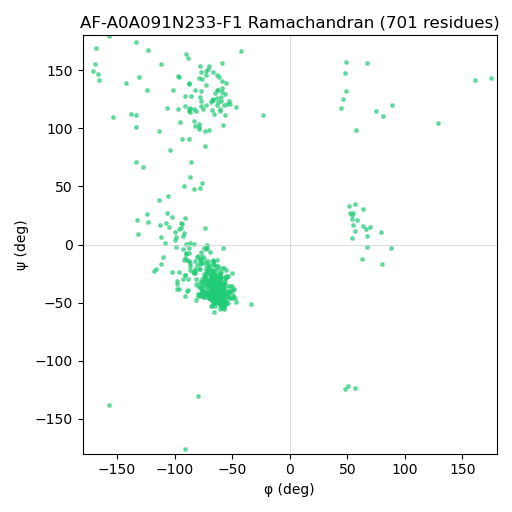2.75 383 ARG A N 1
ATOM 3004 C CA . ARG A 1 383 ? 33.191 -5.031 -16.792 1.00 82.75 383 ARG A CA 1
ATOM 3005 C C . ARG A 1 383 ? 33.810 -6.300 -17.376 1.00 82.75 383 ARG A C 1
ATOM 3007 O O . ARG A 1 383 ? 34.256 -6.284 -18.521 1.00 82.75 383 ARG A O 1
ATOM 3014 N N . ASP A 1 384 ? 33.764 -7.404 -16.635 1.00 84.69 384 ASP A N 1
ATOM 3015 C CA . ASP A 1 384 ? 34.311 -8.700 -17.055 1.00 84.69 384 ASP A CA 1
ATOM 3016 C C . ASP A 1 384 ? 33.544 -9.308 -18.250 1.00 84.69 384 ASP A C 1
ATOM 3018 O O . ASP A 1 384 ? 34.043 -10.208 -18.925 1.00 84.69 384 ASP A O 1
ATOM 3022 N N . ASN A 1 385 ? 32.321 -8.833 -18.527 1.00 82.56 385 ASN A N 1
ATOM 3023 C CA . ASN A 1 385 ? 31.406 -9.410 -19.517 1.00 82.56 385 ASN A CA 1
ATOM 3024 C C . ASN A 1 385 ? 30.943 -8.410 -20.599 1.00 82.56 385 ASN A C 1
ATOM 3026 O O . ASN A 1 385 ? 29.892 -8.610 -21.212 1.00 82.56 385 ASN A O 1
ATOM 3030 N N . LEU A 1 386 ? 31.733 -7.369 -20.888 1.00 79.38 386 LEU A N 1
ATOM 3031 C CA . LEU A 1 386 ? 31.413 -6.338 -21.892 1.00 79.38 386 LEU A CA 1
ATOM 3032 C C . LEU A 1 386 ? 31.044 -6.907 -23.277 1.00 79.38 386 LEU A C 1
ATOM 3034 O O . LEU A 1 386 ? 30.078 -6.451 -23.886 1.00 79.38 386 LEU A O 1
ATOM 3038 N N . GLU A 1 387 ? 31.744 -7.938 -23.764 1.00 78.19 387 GLU A N 1
ATOM 3039 C CA . GLU A 1 387 ? 31.423 -8.592 -25.048 1.00 78.19 387 GLU A CA 1
ATOM 3040 C C . GLU A 1 387 ? 30.063 -9.306 -25.051 1.00 78.19 387 GLU A C 1
ATOM 3042 O O . GLU A 1 387 ? 29.426 -9.439 -26.096 1.00 78.19 387 GLU A O 1
ATOM 3047 N N . TRP A 1 388 ? 29.621 -9.797 -23.891 1.00 78.06 388 TRP A N 1
ATOM 3048 C CA . TRP A 1 388 ? 28.315 -10.430 -23.724 1.00 78.06 388 TRP A CA 1
ATOM 3049 C C . TRP A 1 388 ? 27.222 -9.359 -23.646 1.00 78.06 388 TRP A C 1
ATOM 3051 O O . TRP A 1 388 ? 26.232 -9.459 -24.370 1.00 78.06 388 TRP A O 1
ATOM 3061 N N . LEU A 1 389 ? 27.465 -8.277 -22.896 1.00 72.94 389 LEU A N 1
ATOM 3062 C CA . LEU A 1 389 ? 26.580 -7.111 -22.811 1.00 72.94 389 LEU A CA 1
ATOM 3063 C C . LEU A 1 389 ? 26.373 -6.429 -24.176 1.00 72.94 389 LEU A C 1
ATOM 3065 O O . LEU A 1 389 ? 25.269 -6.000 -24.507 1.00 72.94 389 LEU A O 1
ATOM 3069 N N . ALA A 1 390 ? 27.416 -6.374 -25.010 1.00 76.94 390 ALA A N 1
ATOM 3070 C CA . ALA A 1 390 ? 27.357 -5.811 -26.359 1.00 76.94 390 ALA A CA 1
ATOM 3071 C C . ALA A 1 390 ? 26.392 -6.563 -27.300 1.00 76.94 390 ALA A C 1
ATOM 3073 O O . ALA A 1 390 ? 25.930 -5.981 -28.284 1.00 76.94 390 ALA A O 1
ATOM 3074 N N . ARG A 1 391 ? 26.051 -7.827 -26.993 1.00 80.25 391 ARG A N 1
ATOM 3075 C CA . ARG A 1 391 ? 25.061 -8.632 -27.736 1.00 80.25 391 ARG A CA 1
ATOM 3076 C C . ARG A 1 391 ? 23.614 -8.274 -27.393 1.00 80.25 391 ARG A C 1
ATOM 3078 O O . ARG A 1 391 ? 22.710 -8.713 -28.101 1.00 80.25 391 ARG A O 1
ATOM 3085 N N . ALA A 1 392 ? 23.374 -7.503 -26.332 1.00 80.31 392 ALA A N 1
ATOM 3086 C CA . ALA A 1 392 ? 22.045 -7.001 -26.014 1.00 80.31 392 ALA A CA 1
ATOM 3087 C C . ALA A 1 392 ? 21.514 -6.108 -27.148 1.00 80.31 392 ALA A C 1
ATOM 3089 O O . ALA A 1 392 ? 22.258 -5.339 -27.755 1.00 80.31 392 ALA A O 1
ATOM 3090 N N . THR A 1 393 ? 20.210 -6.158 -27.414 1.00 84.88 393 THR A N 1
ATOM 3091 C CA . THR A 1 393 ? 19.551 -5.348 -28.453 1.00 84.88 393 THR A CA 1
ATOM 3092 C C . THR A 1 393 ? 18.312 -4.650 -27.904 1.00 84.88 393 THR A C 1
ATOM 3094 O O . THR A 1 393 ? 17.571 -5.235 -27.112 1.00 84.88 393 THR A O 1
ATOM 3097 N N . ASN A 1 394 ? 18.049 -3.428 -28.372 1.00 88.38 394 ASN A N 1
ATOM 3098 C CA . ASN A 1 394 ? 16.861 -2.632 -28.048 1.00 88.38 394 ASN A CA 1
ATOM 3099 C C . ASN A 1 394 ? 16.625 -2.540 -26.526 1.00 88.38 394 ASN A C 1
ATOM 3101 O O . ASN A 1 394 ? 17.522 -2.129 -25.790 1.00 88.38 394 ASN A O 1
ATOM 3105 N N . TRP A 1 395 ? 15.464 -2.982 -26.036 1.00 89.56 395 TRP A N 1
ATOM 3106 C CA . TRP A 1 395 ? 15.109 -2.978 -24.614 1.00 89.56 395 TRP A CA 1
ATOM 3107 C C . TRP A 1 395 ? 16.096 -3.724 -23.705 1.00 89.56 395 TRP A C 1
ATOM 3109 O O . TRP A 1 395 ? 16.284 -3.310 -22.569 1.00 89.56 395 TRP A O 1
ATOM 3119 N N . ALA A 1 396 ? 16.806 -4.749 -24.193 1.00 87.81 396 ALA A N 1
ATOM 3120 C CA . ALA A 1 396 ? 17.845 -5.398 -23.390 1.00 87.81 396 ALA A CA 1
ATOM 3121 C C . ALA A 1 396 ? 19.049 -4.468 -23.129 1.00 87.81 396 ALA A C 1
ATOM 3123 O O . ALA A 1 396 ? 19.659 -4.566 -22.067 1.00 87.81 396 ALA A O 1
ATOM 3124 N N . LYS A 1 397 ? 19.363 -3.532 -24.045 1.00 88.12 397 LYS A N 1
ATOM 3125 C CA . LYS A 1 397 ? 20.344 -2.459 -23.786 1.00 88.12 397 LYS A CA 1
ATOM 3126 C C . LYS A 1 397 ? 19.797 -1.447 -22.783 1.00 88.12 397 LYS A C 1
ATOM 3128 O O . LYS A 1 397 ? 20.513 -1.089 -21.858 1.00 88.12 397 LYS A O 1
ATOM 3133 N N . PHE A 1 398 ? 18.530 -1.046 -22.926 1.00 91.12 398 PHE A N 1
ATOM 3134 C CA . PHE A 1 398 ? 17.868 -0.139 -21.980 1.00 91.12 398 PHE A CA 1
ATOM 3135 C C . PHE A 1 398 ? 17.925 -0.691 -20.549 1.00 91.12 398 PHE A C 1
ATOM 3137 O O . PHE A 1 398 ? 18.409 -0.009 -19.651 1.00 91.12 398 PHE A O 1
ATOM 3144 N N . THR A 1 399 ? 17.525 -1.951 -20.337 1.00 91.25 399 THR A N 1
ATOM 3145 C CA . THR A 1 399 ? 17.581 -2.594 -19.015 1.00 91.25 399 THR A CA 1
ATOM 3146 C C . THR A 1 399 ? 19.011 -2.815 -18.525 1.00 91.25 399 THR A C 1
ATOM 3148 O O . THR A 1 399 ? 19.272 -2.647 -17.338 1.00 91.25 399 THR A O 1
ATOM 3151 N N . ALA A 1 400 ? 19.956 -3.144 -19.412 1.00 88.00 400 ALA A N 1
ATOM 3152 C CA . ALA A 1 400 ? 21.365 -3.235 -19.043 1.00 88.00 400 ALA A CA 1
ATOM 3153 C C . ALA A 1 400 ? 21.892 -1.893 -18.512 1.00 88.00 400 ALA A C 1
ATOM 3155 O O . ALA A 1 400 ? 22.493 -1.871 -17.444 1.00 88.00 400 ALA A O 1
ATOM 3156 N N . THR A 1 401 ? 21.613 -0.769 -19.176 1.00 89.06 401 THR A N 1
ATOM 3157 C CA . THR A 1 401 ? 22.015 0.553 -18.671 1.00 89.06 401 THR A CA 1
ATOM 3158 C C . THR A 1 401 ? 21.248 0.947 -17.405 1.00 89.06 401 THR A C 1
ATOM 3160 O O . THR A 1 401 ? 21.863 1.435 -16.461 1.00 89.06 401 THR A O 1
ATOM 3163 N N . ALA A 1 402 ? 19.945 0.650 -17.326 1.00 91.62 402 ALA A N 1
ATOM 3164 C CA . ALA A 1 402 ? 19.133 0.861 -16.123 1.00 91.62 402 ALA A CA 1
ATOM 3165 C C . ALA A 1 402 ? 19.699 0.130 -14.889 1.00 91.62 402 ALA A C 1
ATOM 3167 O O . ALA A 1 402 ? 19.683 0.667 -13.783 1.00 91.62 402 ALA A O 1
ATOM 3168 N N . SER A 1 403 ? 20.245 -1.078 -15.086 1.00 90.62 403 SER A N 1
ATOM 3169 C CA . SER A 1 403 ? 20.794 -1.927 -14.022 1.00 90.62 403 SER A CA 1
ATOM 3170 C C . SER A 1 403 ? 21.978 -1.294 -13.280 1.00 90.62 403 SER A C 1
ATOM 3172 O O . SER A 1 403 ? 22.121 -1.508 -12.075 1.00 90.62 403 SER A O 1
ATOM 3174 N N . LEU A 1 404 ? 22.769 -0.443 -13.952 1.00 88.88 404 LEU A N 1
ATOM 3175 C CA . LEU A 1 404 ? 23.847 0.317 -13.309 1.00 88.88 404 LEU A CA 1
ATOM 3176 C C . LEU A 1 404 ? 23.281 1.275 -12.249 1.00 88.88 404 LEU A C 1
ATOM 3178 O O . LEU A 1 404 ? 23.890 1.439 -11.196 1.00 88.88 404 LEU A O 1
ATOM 3182 N N . GLY A 1 405 ? 22.097 1.853 -12.480 1.00 89.81 405 GLY A N 1
ATOM 3183 C CA . GLY A 1 405 ? 21.440 2.747 -11.522 1.00 89.81 405 GLY A CA 1
ATOM 3184 C C . GLY A 1 405 ? 21.046 2.065 -10.209 1.00 89.81 405 GLY A C 1
ATOM 3185 O O . GLY A 1 405 ? 21.049 2.698 -9.159 1.00 89.81 405 GLY A O 1
ATOM 3186 N N . VAL A 1 406 ? 20.766 0.758 -10.241 1.00 93.19 406 VAL A N 1
ATOM 3187 C CA . VAL A 1 406 ? 20.478 -0.038 -9.035 1.00 93.19 406 VAL A CA 1
ATOM 3188 C C . VAL A 1 406 ? 21.776 -0.399 -8.299 1.00 93.19 406 VAL A C 1
ATOM 3190 O O . VAL A 1 406 ? 21.866 -0.252 -7.081 1.00 93.19 406 VAL A O 1
ATOM 3193 N N . ILE A 1 407 ? 22.821 -0.800 -9.032 1.00 92.38 407 ILE A N 1
ATOM 3194 C CA . ILE A 1 407 ? 24.142 -1.140 -8.464 1.00 92.38 407 ILE A CA 1
ATOM 3195 C C . ILE A 1 407 ? 24.793 0.082 -7.794 1.00 92.38 407 ILE A C 1
ATOM 3197 O O . ILE A 1 407 ? 25.356 -0.032 -6.705 1.00 92.38 407 ILE A O 1
ATOM 3201 N N . HIS A 1 408 ? 24.667 1.261 -8.410 1.00 90.19 408 HIS A N 1
ATOM 3202 C CA . HIS A 1 408 ? 25.178 2.539 -7.901 1.00 90.19 408 HIS A CA 1
ATOM 3203 C C . HIS A 1 408 ? 24.139 3.353 -7.107 1.00 90.19 408 HIS A C 1
ATOM 3205 O O . HIS A 1 408 ? 24.314 4.559 -6.914 1.00 90.19 408 HIS A O 1
ATOM 3211 N N . LYS A 1 409 ? 23.059 2.721 -6.623 1.00 90.75 409 LYS A N 1
ATOM 3212 C CA . LYS A 1 409 ? 22.060 3.396 -5.785 1.00 90.75 409 LYS A CA 1
ATOM 3213 C C . LYS A 1 409 ? 22.722 4.015 -4.546 1.00 90.75 409 LYS A C 1
ATOM 3215 O O . LYS A 1 409 ? 23.469 3.343 -3.842 1.00 90.75 409 LYS A O 1
ATOM 3220 N N . GLY A 1 410 ? 22.436 5.294 -4.294 1.00 82.75 410 GLY A N 1
ATOM 3221 C CA . GLY A 1 410 ? 23.011 6.070 -3.189 1.00 82.75 410 GLY A CA 1
ATOM 3222 C C . GLY A 1 410 ? 24.341 6.779 -3.487 1.00 82.75 410 GLY A C 1
ATOM 3223 O O . GLY A 1 410 ? 24.828 7.515 -2.636 1.00 82.75 410 GLY A O 1
ATOM 3224 N N . HIS A 1 411 ? 24.936 6.629 -4.678 1.00 83.88 411 HIS A N 1
ATOM 3225 C CA . HIS A 1 411 ? 26.211 7.285 -5.029 1.00 83.88 411 HIS A CA 1
ATOM 3226 C C . HIS A 1 411 ? 26.048 8.742 -5.517 1.00 83.88 411 HIS A C 1
ATOM 3228 O O . HIS A 1 411 ? 26.602 9.131 -6.545 1.00 83.88 411 HIS A O 1
ATOM 3234 N N . GLU A 1 412 ? 25.272 9.557 -4.799 1.00 77.69 412 GLU A N 1
ATOM 3235 C CA . GLU A 1 412 ? 24.701 10.821 -5.302 1.00 77.69 412 GLU A CA 1
ATOM 3236 C C . GLU A 1 412 ? 25.714 11.800 -5.920 1.00 77.69 412 GLU A C 1
ATOM 3238 O O . GLU A 1 412 ? 25.447 12.395 -6.962 1.00 77.69 412 GLU A O 1
ATOM 3243 N N . LYS A 1 413 ? 26.895 11.951 -5.307 1.00 78.88 413 LYS A N 1
ATOM 3244 C CA . LYS A 1 413 ? 27.911 12.941 -5.716 1.00 78.88 413 LYS A CA 1
ATOM 3245 C C . LYS A 1 413 ? 28.667 12.559 -6.991 1.00 78.88 413 LYS A C 1
ATOM 3247 O O . LYS A 1 413 ? 29.078 13.437 -7.742 1.00 78.88 413 LYS A O 1
ATOM 3252 N N . GLU A 1 414 ? 28.854 11.264 -7.245 1.00 80.81 414 GLU A N 1
ATOM 3253 C CA . GLU A 1 414 ? 29.660 10.761 -8.372 1.00 80.81 414 GLU A CA 1
ATOM 3254 C C . GLU A 1 414 ? 28.818 10.084 -9.464 1.00 80.81 414 GLU A C 1
ATOM 3256 O O . GLU A 1 414 ? 29.320 9.833 -10.562 1.00 80.81 414 GLU A O 1
ATOM 3261 N N . ALA A 1 415 ? 27.530 9.822 -9.207 1.00 81.94 415 ALA A N 1
ATOM 3262 C CA . ALA A 1 415 ? 26.609 9.169 -10.135 1.00 81.94 415 ALA A CA 1
ATOM 3263 C C . ALA A 1 415 ? 26.620 9.800 -11.533 1.00 81.94 415 ALA A C 1
ATOM 3265 O O . ALA A 1 415 ? 26.728 9.089 -12.532 1.00 81.94 415 ALA A O 1
ATOM 3266 N N . LEU A 1 416 ? 26.580 11.134 -11.620 1.00 83.50 416 LEU A N 1
ATOM 3267 C CA . LEU A 1 416 ? 26.580 11.842 -12.901 1.00 83.50 416 LEU A CA 1
ATOM 3268 C C . LEU A 1 416 ? 27.903 11.664 -13.667 1.00 83.50 416 LEU A C 1
ATOM 3270 O O . LEU A 1 416 ? 27.881 11.528 -14.889 1.00 83.50 416 LEU A O 1
ATOM 3274 N N . GLN A 1 417 ? 29.046 11.585 -12.974 1.00 85.31 417 GLN A N 1
ATOM 3275 C CA . GLN A 1 417 ? 30.352 11.335 -13.594 1.00 85.31 417 GLN A CA 1
ATOM 3276 C C . GLN A 1 417 ? 30.490 9.882 -14.074 1.00 85.31 417 GLN A C 1
ATOM 3278 O O . GLN A 1 417 ? 30.968 9.651 -15.185 1.00 85.31 417 GLN A O 1
ATOM 3283 N N . LEU A 1 418 ? 30.033 8.910 -13.278 1.00 81.50 418 LEU A N 1
ATOM 3284 C CA . LEU A 1 418 ? 30.024 7.488 -13.644 1.00 81.50 418 LEU A CA 1
ATOM 3285 C C . LEU A 1 418 ? 29.095 7.223 -14.841 1.00 81.50 418 LEU A C 1
ATOM 3287 O O . LEU A 1 418 ? 29.473 6.550 -15.804 1.00 81.50 418 LEU A O 1
ATOM 3291 N N . MET A 1 419 ? 27.898 7.813 -14.821 1.00 82.94 419 MET A N 1
ATOM 3292 C CA . MET A 1 419 ? 26.891 7.654 -15.871 1.00 82.94 419 MET A CA 1
ATOM 3293 C C . MET A 1 419 ? 27.150 8.526 -17.107 1.00 82.94 419 MET A C 1
ATOM 3295 O O . MET A 1 419 ? 26.534 8.289 -18.145 1.00 82.94 419 MET A O 1
ATOM 3299 N N . ALA A 1 420 ? 28.102 9.468 -17.074 1.00 83.06 420 ALA A N 1
ATOM 3300 C CA . ALA A 1 420 ? 28.431 10.348 -18.202 1.00 83.06 420 ALA A CA 1
ATOM 3301 C C . ALA A 1 420 ? 28.819 9.606 -19.498 1.00 83.06 420 ALA A C 1
ATOM 3303 O O . ALA A 1 420 ? 28.783 10.198 -20.575 1.00 83.06 420 ALA A O 1
ATOM 3304 N N . THR A 1 421 ? 29.216 8.335 -19.429 1.00 83.75 421 THR A N 1
ATOM 3305 C CA . THR A 1 421 ? 29.505 7.494 -20.611 1.00 83.75 421 THR A CA 1
ATOM 3306 C C . THR A 1 421 ? 28.232 6.947 -21.278 1.00 83.75 421 THR A C 1
ATOM 3308 O O . THR A 1 421 ? 28.254 6.586 -22.452 1.00 83.75 421 THR A O 1
ATOM 3311 N N . TYR A 1 422 ? 27.120 6.900 -20.541 1.00 81.25 422 TYR A N 1
ATOM 3312 C CA . TYR A 1 422 ? 25.834 6.340 -20.969 1.00 81.25 422 TYR A CA 1
ATOM 3313 C C . TYR A 1 422 ? 24.731 7.395 -21.144 1.00 81.25 422 TYR A C 1
ATOM 3315 O O . TYR A 1 422 ? 23.728 7.112 -21.793 1.00 81.25 422 TYR A O 1
ATOM 3323 N N . LEU A 1 423 ? 24.913 8.593 -20.582 1.00 81.94 423 LEU A N 1
ATOM 3324 C CA . LEU A 1 423 ? 24.030 9.746 -20.768 1.00 81.94 423 LEU A CA 1
ATOM 3325 C C . LEU A 1 423 ? 24.142 10.335 -22.192 1.00 81.94 423 LEU A C 1
ATOM 3327 O O . LEU A 1 423 ? 25.220 10.261 -22.794 1.00 81.94 423 LEU A O 1
ATOM 3331 N N . PRO A 1 424 ? 23.062 10.946 -22.720 1.00 74.56 424 PRO A N 1
ATOM 3332 C CA . PRO A 1 424 ? 23.078 11.596 -24.028 1.00 74.56 424 PRO A CA 1
ATOM 3333 C C . PRO A 1 424 ? 24.130 12.713 -24.092 1.00 74.56 424 PRO A C 1
ATOM 3335 O O . PRO A 1 424 ? 24.261 13.534 -23.181 1.00 74.56 424 PRO A O 1
ATOM 3338 N N . LYS A 1 425 ? 24.888 12.732 -25.192 1.00 71.94 425 LYS A N 1
ATOM 3339 C CA . LYS A 1 425 ? 25.914 13.733 -25.521 1.00 71.94 425 LYS A CA 1
ATOM 3340 C C . LYS A 1 425 ? 25.869 14.007 -27.018 1.00 71.94 425 LYS A C 1
ATOM 3342 O O . LYS A 1 425 ? 25.851 13.053 -27.792 1.00 71.94 425 LYS A O 1
ATOM 3347 N N . ASP A 1 426 ? 26.007 15.270 -27.419 1.00 56.75 426 ASP A N 1
ATOM 3348 C CA . ASP A 1 426 ? 25.916 15.748 -28.816 1.00 56.75 426 ASP A CA 1
ATOM 3349 C C . ASP A 1 426 ? 26.911 15.111 -29.816 1.00 56.75 426 ASP A C 1
ATOM 3351 O O . ASP A 1 426 ? 26.913 15.442 -30.999 1.00 56.75 426 ASP A O 1
ATOM 3355 N N . THR A 1 427 ? 27.811 14.235 -29.361 1.00 47.28 427 THR A N 1
ATOM 3356 C CA . THR A 1 427 ? 28.919 13.673 -30.154 1.00 47.28 427 THR A CA 1
ATOM 3357 C C . THR A 1 427 ? 29.047 12.146 -30.058 1.00 47.28 427 THR A C 1
ATOM 3359 O O . THR A 1 427 ? 30.047 11.592 -30.513 1.00 47.28 427 THR A O 1
ATOM 3362 N N . SER A 1 428 ? 28.080 11.441 -29.456 1.00 53.22 428 SER A N 1
ATOM 3363 C CA . SER A 1 428 ? 28.159 9.984 -29.265 1.00 53.22 428 SER A CA 1
ATOM 3364 C C . SER A 1 428 ? 27.322 9.210 -30.297 1.00 53.22 428 SER A C 1
ATOM 3366 O O . SER A 1 428 ? 26.142 9.513 -30.455 1.00 53.22 428 SER A O 1
ATOM 3368 N N . PRO A 1 429 ? 27.848 8.153 -30.952 1.00 54.69 429 PRO A N 1
ATOM 3369 C CA . PRO A 1 429 ? 27.052 7.209 -31.742 1.00 54.69 429 PRO A CA 1
ATOM 3370 C C . PRO A 1 429 ? 26.316 6.207 -30.825 1.00 54.69 429 PRO A C 1
ATOM 3372 O O . PRO A 1 429 ? 26.394 4.988 -31.004 1.00 54.69 429 PRO A O 1
ATOM 3375 N N . GLY A 1 430 ? 25.651 6.724 -29.790 1.00 64.56 430 GLY A N 1
ATOM 3376 C CA . GLY A 1 430 ? 24.889 5.948 -28.820 1.00 64.56 430 GLY A CA 1
ATOM 3377 C C . GLY A 1 430 ? 23.621 5.354 -29.433 1.00 64.56 430 GLY A C 1
ATOM 3378 O O . GLY A 1 430 ? 23.049 5.875 -30.388 1.00 64.56 430 GLY A O 1
ATOM 3379 N N . SER A 1 431 ? 23.146 4.241 -28.874 1.00 84.06 431 SER A N 1
ATOM 3380 C CA . SER A 1 431 ? 21.780 3.790 -29.155 1.00 84.06 431 SER A CA 1
ATOM 3381 C C . SER A 1 431 ? 20.820 4.567 -28.257 1.00 84.06 431 SER A C 1
ATOM 3383 O O . SER A 1 431 ? 21.039 4.595 -27.049 1.00 84.06 431 SER A O 1
ATOM 3385 N N . ALA A 1 432 ? 19.722 5.105 -28.794 1.00 88.06 432 ALA A N 1
ATOM 3386 C CA . ALA A 1 432 ? 18.722 5.837 -28.002 1.00 88.06 432 ALA A CA 1
ATOM 3387 C C . ALA A 1 432 ? 18.185 5.036 -26.789 1.00 88.06 432 ALA A C 1
ATOM 3389 O O . ALA A 1 432 ? 17.816 5.615 -25.770 1.00 88.06 432 ALA A O 1
ATOM 3390 N N . TYR A 1 433 ? 18.199 3.696 -26.857 1.00 89.38 433 TYR A N 1
ATOM 3391 C CA . TYR A 1 433 ? 17.886 2.809 -25.726 1.00 89.38 433 TYR A CA 1
ATOM 3392 C C . TYR A 1 433 ? 18.895 2.892 -24.573 1.00 89.38 433 TYR A C 1
ATOM 3394 O O . TYR A 1 433 ? 18.504 2.776 -23.418 1.00 89.38 433 TYR A O 1
ATOM 3402 N N . GLN A 1 434 ? 20.180 3.082 -24.871 1.00 87.94 434 GLN A N 1
ATOM 3403 C CA . GLN A 1 434 ? 21.232 3.272 -23.872 1.00 87.94 434 GLN A CA 1
ATOM 3404 C C . GLN A 1 434 ? 21.112 4.657 -23.224 1.00 87.94 434 GLN A C 1
ATOM 3406 O O . GLN A 1 434 ? 21.178 4.757 -22.007 1.00 87.94 434 GLN A O 1
ATOM 3411 N N . GLU A 1 435 ? 20.848 5.699 -24.014 1.00 88.31 435 GLU A N 1
ATOM 3412 C CA . GLU A 1 435 ? 20.664 7.070 -23.516 1.00 88.31 435 GLU A CA 1
ATOM 3413 C C . GLU A 1 435 ? 19.424 7.191 -22.619 1.00 88.31 435 GLU A C 1
ATOM 3415 O O . GLU A 1 435 ? 19.516 7.679 -21.492 1.00 88.31 435 GLU A O 1
ATOM 3420 N N . GLY A 1 436 ? 18.278 6.659 -23.064 1.00 89.75 436 GLY A N 1
ATOM 3421 C CA . GLY A 1 436 ? 17.068 6.572 -22.243 1.00 89.75 436 GLY A CA 1
ATOM 3422 C C . GLY A 1 436 ? 17.278 5.723 -20.983 1.00 89.75 436 GLY A C 1
ATOM 3423 O O . GLY A 1 436 ? 16.885 6.130 -19.891 1.00 89.75 436 GLY A O 1
ATOM 3424 N N . GLY A 1 437 ? 17.963 4.580 -21.104 1.00 90.56 437 GLY A N 1
ATOM 3425 C CA . GLY A 1 437 ? 18.320 3.737 -19.959 1.00 90.56 437 GLY A CA 1
ATOM 3426 C C . GLY A 1 437 ? 19.261 4.434 -18.968 1.00 90.56 437 GLY A C 1
ATOM 3427 O O . GLY A 1 437 ? 19.164 4.194 -17.768 1.00 90.56 437 GLY A O 1
ATOM 3428 N N . GLY A 1 438 ? 20.127 5.333 -19.448 1.00 90.88 438 GLY A N 1
ATOM 3429 C CA . GLY A 1 438 ? 21.012 6.168 -18.634 1.00 90.88 438 GLY A CA 1
ATOM 3430 C C . GLY A 1 438 ? 20.260 7.226 -17.825 1.00 90.88 438 GLY A C 1
ATOM 3431 O O . GLY A 1 438 ? 20.534 7.385 -16.636 1.00 90.88 438 GLY A O 1
ATOM 3432 N N . LEU A 1 439 ? 19.269 7.894 -18.426 1.00 92.69 439 LEU A N 1
ATOM 3433 C CA . LEU A 1 439 ? 18.388 8.825 -17.704 1.00 92.69 439 LEU A CA 1
ATOM 3434 C C . LEU A 1 439 ? 17.522 8.098 -16.661 1.00 92.69 439 LEU A C 1
ATOM 3436 O O . LEU A 1 439 ? 17.368 8.585 -15.541 1.00 92.69 439 LEU A O 1
ATOM 3440 N N . TYR A 1 440 ? 17.014 6.905 -16.989 1.00 94.75 440 TYR A N 1
ATOM 3441 C CA . TYR A 1 440 ? 16.247 6.093 -16.042 1.00 94.75 440 TYR A CA 1
ATOM 3442 C C . TYR A 1 440 ? 17.113 5.592 -14.872 1.00 94.75 440 TYR A C 1
ATOM 3444 O O . TYR A 1 440 ? 16.704 5.690 -13.717 1.00 94.75 440 TYR A O 1
ATOM 3452 N N . ALA A 1 441 ? 18.343 5.140 -15.147 1.00 92.94 441 ALA A N 1
ATOM 3453 C CA . ALA A 1 441 ? 19.327 4.795 -14.120 1.00 92.94 441 ALA A CA 1
ATOM 3454 C C . ALA A 1 441 ? 19.633 5.971 -13.179 1.00 92.94 441 ALA A C 1
ATOM 3456 O O . ALA A 1 441 ? 19.693 5.774 -11.968 1.00 92.94 441 ALA A O 1
ATOM 3457 N N . LEU A 1 442 ? 19.782 7.191 -13.709 1.00 92.00 442 LEU A N 1
ATOM 3458 C CA . LEU A 1 442 ? 20.015 8.384 -12.891 1.00 92.00 442 LEU A CA 1
ATOM 3459 C C . LEU A 1 442 ? 18.836 8.651 -11.936 1.00 92.00 442 LEU A C 1
ATOM 3461 O O . LEU A 1 442 ? 19.051 8.907 -10.753 1.00 92.00 442 LEU A O 1
ATOM 3465 N N . GLY A 1 443 ? 17.594 8.496 -12.405 1.00 92.00 443 GLY A N 1
ATOM 3466 C CA . GLY A 1 443 ? 16.407 8.591 -11.546 1.00 92.00 443 GLY A CA 1
ATOM 3467 C C . GLY A 1 443 ? 16.273 7.467 -10.507 1.00 92.00 443 GLY A C 1
ATOM 3468 O O . GLY A 1 443 ? 15.764 7.709 -9.418 1.00 92.00 443 GLY A O 1
ATOM 3469 N N . LEU A 1 444 ? 16.767 6.253 -10.787 1.00 92.88 444 LEU A N 1
ATOM 3470 C CA . LEU A 1 444 ? 16.807 5.147 -9.812 1.00 92.88 444 LEU A CA 1
ATOM 3471 C C . LEU A 1 444 ? 17.803 5.399 -8.665 1.00 92.88 444 LEU A C 1
ATOM 3473 O O . LEU A 1 444 ? 17.528 5.026 -7.515 1.00 92.88 444 LEU A O 1
ATOM 3477 N N . ILE A 1 445 ? 18.937 6.045 -8.968 1.00 91.88 445 ILE A N 1
ATOM 3478 C CA . ILE A 1 445 ? 19.927 6.468 -7.966 1.00 91.88 445 ILE A CA 1
ATOM 3479 C C . ILE A 1 445 ? 19.306 7.529 -7.052 1.00 91.88 445 ILE A C 1
ATOM 3481 O O . ILE A 1 445 ? 19.283 7.328 -5.839 1.00 91.88 445 ILE A O 1
ATOM 3485 N N . HIS A 1 446 ? 18.743 8.590 -7.640 1.00 90.19 446 HIS A N 1
ATOM 3486 C CA . HIS A 1 446 ? 18.192 9.758 -6.937 1.00 90.19 446 HIS A CA 1
ATOM 3487 C C . HIS A 1 446 ? 16.694 9.645 -6.592 1.00 90.19 446 HIS A C 1
ATOM 3489 O O . HIS A 1 446 ? 16.021 10.656 -6.399 1.00 90.19 446 HIS A O 1
ATOM 3495 N N . ALA A 1 447 ? 16.145 8.429 -6.512 1.00 89.31 447 ALA A N 1
ATOM 3496 C CA . ALA A 1 447 ? 14.741 8.221 -6.159 1.00 89.31 447 ALA A CA 1
ATOM 3497 C C . ALA A 1 447 ? 14.424 8.822 -4.773 1.00 89.31 447 ALA A C 1
ATOM 3499 O O . ALA A 1 447 ? 15.166 8.581 -3.816 1.00 89.31 447 ALA A O 1
ATOM 3500 N N . ASN A 1 448 ? 13.343 9.604 -4.683 1.00 85.56 448 ASN A N 1
ATOM 3501 C CA . ASN A 1 448 ? 12.947 10.473 -3.554 1.00 85.56 448 ASN A CA 1
ATOM 3502 C C . ASN A 1 448 ? 13.919 11.629 -3.207 1.00 85.56 448 ASN A C 1
ATOM 3504 O O . ASN A 1 448 ? 13.534 12.540 -2.480 1.00 85.56 448 ASN A O 1
ATOM 3508 N N . HIS A 1 449 ? 15.142 11.632 -3.745 1.00 83.69 449 HIS A N 1
ATOM 3509 C CA . HIS A 1 449 ? 16.234 12.561 -3.410 1.00 83.69 449 HIS A CA 1
ATOM 3510 C C . HIS A 1 449 ? 16.574 13.474 -4.597 1.00 83.69 449 HIS A C 1
ATOM 3512 O O . HIS A 1 449 ? 17.727 13.789 -4.900 1.00 83.69 449 HIS A O 1
ATOM 3518 N N . GLY A 1 450 ? 15.532 13.890 -5.316 1.00 69.25 450 GLY A N 1
ATOM 3519 C CA . GLY A 1 450 ? 15.634 14.794 -6.447 1.00 69.25 450 GLY A CA 1
ATOM 3520 C C . GLY A 1 450 ? 15.925 16.237 -6.029 1.00 69.25 450 GLY A C 1
ATOM 3521 O O . GLY A 1 450 ? 15.016 17.054 -5.933 1.00 69.25 450 GLY A O 1
ATOM 3522 N N . GLY A 1 451 ? 17.202 16.559 -5.824 1.00 80.81 451 GLY A N 1
ATOM 3523 C CA . GLY A 1 451 ? 17.700 17.939 -5.852 1.00 80.81 451 GLY A CA 1
ATOM 3524 C C . GLY A 1 451 ? 17.900 18.423 -7.294 1.00 80.81 451 GLY A C 1
ATOM 3525 O O . GLY A 1 451 ? 17.051 18.207 -8.160 1.00 80.81 451 GLY A O 1
ATOM 3526 N N . ASP A 1 452 ? 19.076 18.986 -7.576 1.00 84.62 452 ASP A N 1
ATOM 3527 C CA . ASP A 1 452 ? 19.509 19.503 -8.890 1.00 84.62 452 ASP A CA 1
ATOM 3528 C C . ASP A 1 452 ? 19.301 18.516 -10.063 1.00 84.62 452 ASP A C 1
ATOM 3530 O O . ASP A 1 452 ? 19.162 18.909 -11.224 1.00 84.62 452 ASP A O 1
ATOM 3534 N N . ILE A 1 453 ? 19.248 17.212 -9.769 1.00 88.44 453 ILE A N 1
ATOM 3535 C CA . ILE A 1 453 ? 18.993 16.143 -10.742 1.00 88.44 453 ILE A CA 1
ATOM 3536 C C . ILE A 1 453 ? 17.579 16.213 -11.338 1.00 88.44 453 ILE A C 1
ATOM 3538 O O . ILE A 1 453 ? 17.424 15.860 -12.507 1.00 88.44 453 ILE A O 1
ATOM 3542 N N . ILE A 1 454 ? 16.564 16.710 -10.610 1.00 90.69 454 ILE A N 1
ATOM 3543 C CA . ILE A 1 454 ? 15.234 16.960 -11.199 1.00 90.69 454 ILE A CA 1
ATOM 3544 C C . ILE A 1 454 ? 15.374 17.967 -12.334 1.00 90.69 454 ILE A C 1
ATOM 3546 O O . ILE A 1 454 ? 14.913 17.704 -13.440 1.00 90.69 454 ILE A O 1
ATOM 3550 N N . ASP A 1 455 ? 16.048 19.087 -12.088 1.00 91.25 455 ASP A N 1
ATOM 3551 C CA . ASP A 1 455 ? 16.156 20.160 -13.071 1.00 91.25 455 ASP A CA 1
ATOM 3552 C C . ASP A 1 455 ? 17.088 19.760 -14.235 1.00 91.25 455 ASP A C 1
ATOM 3554 O O . ASP A 1 455 ? 16.829 20.117 -15.386 1.00 91.25 455 ASP A O 1
ATOM 3558 N N . TYR A 1 456 ? 18.113 18.931 -13.993 1.00 91.31 456 TYR A N 1
ATOM 3559 C CA . TYR A 1 456 ? 18.883 18.282 -15.064 1.00 91.31 456 TYR A CA 1
ATOM 3560 C C . TYR A 1 456 ? 17.997 17.381 -15.942 1.00 91.31 456 TYR A C 1
ATOM 3562 O O . TYR A 1 456 ? 17.982 17.543 -17.164 1.00 91.31 456 TYR A O 1
ATOM 3570 N N . LEU A 1 457 ? 17.227 16.465 -15.342 1.00 90.94 457 LEU A N 1
ATOM 3571 C CA . LEU A 1 457 ? 16.333 15.553 -16.065 1.00 90.94 457 LEU A CA 1
ATOM 3572 C C . LEU A 1 457 ? 15.213 16.306 -16.799 1.00 90.94 457 LEU A C 1
ATOM 3574 O O . LEU A 1 457 ? 14.892 15.954 -17.931 1.00 90.94 457 LEU A O 1
ATOM 3578 N N . LEU A 1 458 ? 14.671 17.371 -16.206 1.00 92.38 458 LEU A N 1
ATOM 3579 C CA . LEU A 1 458 ? 13.663 18.255 -16.798 1.00 92.38 458 LEU A CA 1
ATOM 3580 C C . LEU A 1 458 ? 14.220 18.952 -18.050 1.00 92.38 458 LEU A C 1
ATOM 3582 O O . LEU A 1 458 ? 13.581 18.931 -19.104 1.00 92.38 458 LEU A O 1
ATOM 3586 N N . ASN A 1 459 ? 15.439 19.496 -17.979 1.00 91.12 459 ASN A N 1
ATOM 3587 C CA . ASN A 1 459 ? 16.112 20.104 -19.130 1.00 91.12 459 ASN A CA 1
ATOM 3588 C C . ASN A 1 459 ? 16.428 19.079 -20.235 1.00 91.12 459 ASN A C 1
ATOM 3590 O O . ASN A 1 459 ? 16.199 19.361 -21.411 1.00 91.12 459 ASN A O 1
ATOM 3594 N N . GLN A 1 460 ? 16.895 17.876 -19.879 1.00 88.81 460 GLN A N 1
ATOM 3595 C CA . GLN A 1 460 ? 17.106 16.790 -20.845 1.00 88.81 460 GLN A CA 1
ATOM 3596 C C . GLN A 1 460 ? 15.791 16.368 -21.516 1.00 88.81 460 GLN A C 1
ATOM 3598 O O . GLN A 1 460 ? 15.741 16.227 -22.735 1.00 88.81 460 GLN A O 1
ATOM 3603 N N . LEU A 1 461 ? 14.707 16.230 -20.748 1.00 88.50 461 LEU A N 1
ATOM 3604 C CA . LEU A 1 461 ? 13.392 15.832 -21.253 1.00 88.50 461 LEU A CA 1
ATOM 3605 C C . LEU A 1 461 ? 12.781 16.891 -22.183 1.00 88.50 461 LEU A C 1
ATOM 3607 O O . LEU A 1 461 ? 12.186 16.539 -23.198 1.00 88.50 461 LEU A O 1
ATOM 3611 N N . LYS A 1 462 ? 12.980 18.179 -21.876 1.00 89.31 462 LYS A N 1
ATOM 3612 C CA . LYS A 1 462 ? 12.543 19.314 -22.704 1.00 89.31 462 LYS A CA 1
ATOM 3613 C C . LYS A 1 462 ? 13.299 19.413 -24.035 1.00 89.31 462 LYS A C 1
ATOM 3615 O O . LYS A 1 462 ? 12.715 19.828 -25.033 1.00 89.31 462 LYS A O 1
ATOM 3620 N N . ASN A 1 463 ? 14.571 19.015 -24.054 1.00 86.88 463 ASN A N 1
ATOM 3621 C CA . ASN A 1 463 ? 15.412 19.015 -25.254 1.00 86.88 463 ASN A CA 1
ATOM 3622 C C . ASN A 1 463 ? 15.335 17.696 -26.050 1.00 86.88 463 ASN A C 1
ATOM 3624 O O . ASN A 1 463 ? 15.785 17.642 -27.195 1.00 86.88 463 ASN A O 1
ATOM 3628 N N . ALA A 1 464 ? 14.780 16.627 -25.471 1.00 84.06 464 ALA A N 1
ATOM 3629 C CA . ALA A 1 464 ? 14.727 15.311 -26.094 1.00 84.06 464 ALA A CA 1
ATOM 3630 C C . ALA A 1 464 ? 13.794 15.281 -27.318 1.00 84.06 464 ALA A C 1
ATOM 3632 O O . ALA A 1 464 ? 12.588 15.525 -27.225 1.00 84.06 464 ALA A O 1
ATOM 3633 N N . SER A 1 465 ? 14.352 14.896 -28.466 1.00 78.12 465 SER A N 1
ATOM 3634 C CA . SER A 1 465 ? 13.618 14.621 -29.708 1.00 78.12 465 SER A CA 1
ATOM 3635 C C . SER A 1 465 ? 13.136 13.169 -29.825 1.00 78.12 465 SER A C 1
ATOM 3637 O O . SER A 1 465 ? 12.116 12.927 -30.460 1.00 78.12 465 SER A O 1
ATOM 3639 N N . ASN A 1 466 ? 13.857 12.219 -29.218 1.00 86.31 466 ASN A N 1
ATOM 3640 C CA . ASN A 1 466 ? 13.611 10.780 -29.331 1.00 86.31 466 ASN A CA 1
ATOM 3641 C C . ASN A 1 466 ? 12.669 10.262 -28.233 1.00 86.31 466 ASN A C 1
ATOM 3643 O O . ASN A 1 466 ? 12.975 10.380 -27.044 1.00 86.31 466 ASN A O 1
ATOM 3647 N N . ASP A 1 467 ? 11.616 9.550 -28.624 1.00 89.06 467 ASP A N 1
ATOM 3648 C CA . ASP A 1 467 ? 10.606 8.977 -27.716 1.00 89.06 467 ASP A CA 1
ATOM 3649 C C . ASP A 1 467 ? 11.199 8.004 -26.683 1.00 89.06 467 ASP A C 1
ATOM 3651 O O . ASP A 1 467 ? 10.821 7.992 -25.517 1.00 89.06 467 ASP A O 1
ATOM 3655 N N . ILE A 1 468 ? 12.219 7.229 -27.068 1.00 90.88 468 ILE A N 1
ATOM 3656 C CA . ILE A 1 468 ? 12.921 6.299 -26.163 1.00 90.88 468 ILE A CA 1
ATOM 3657 C C . ILE A 1 468 ? 13.682 7.059 -25.058 1.00 90.88 468 ILE A C 1
ATOM 3659 O O . ILE A 1 468 ? 13.758 6.601 -23.914 1.00 90.88 468 ILE A O 1
ATOM 3663 N N . VAL A 1 469 ? 14.225 8.236 -25.387 1.00 91.31 469 VAL A N 1
ATOM 3664 C CA . VAL A 1 469 ? 14.906 9.114 -24.425 1.00 91.31 469 VAL A CA 1
ATOM 3665 C C . VAL A 1 469 ? 13.869 9.795 -23.531 1.00 91.31 469 VAL A C 1
ATOM 3667 O O . VAL A 1 469 ? 14.065 9.837 -22.318 1.00 91.31 469 VAL A O 1
ATOM 3670 N N . ARG A 1 470 ? 12.721 10.220 -24.082 1.00 91.44 470 ARG A N 1
ATOM 3671 C CA . ARG A 1 470 ? 11.591 10.733 -23.287 1.00 91.44 470 ARG A CA 1
ATOM 3672 C C . ARG A 1 470 ? 10.999 9.687 -22.349 1.00 91.44 470 ARG A C 1
ATOM 3674 O O . ARG A 1 470 ? 10.662 10.031 -21.223 1.00 91.44 470 ARG A O 1
ATOM 3681 N N . HIS A 1 471 ? 10.912 8.426 -22.764 1.00 93.12 471 HIS A N 1
ATOM 3682 C CA . HIS A 1 471 ? 10.439 7.315 -21.938 1.00 93.12 471 HIS A CA 1
ATOM 3683 C C . HIS A 1 471 ? 11.331 7.123 -20.703 1.00 93.12 471 HIS A C 1
ATOM 3685 O O . HIS A 1 471 ? 10.858 7.215 -19.571 1.00 93.12 471 HIS A O 1
ATOM 3691 N N . GLY A 1 472 ? 12.642 6.942 -20.904 1.00 92.06 472 GLY A N 1
ATOM 3692 C CA . GLY A 1 472 ? 13.588 6.796 -19.793 1.00 92.06 472 GLY A CA 1
ATOM 3693 C C . GLY A 1 472 ? 13.731 8.058 -18.936 1.00 92.06 472 GLY A C 1
ATOM 3694 O O . GLY A 1 472 ? 13.780 7.968 -17.710 1.00 92.06 472 GLY A O 1
ATOM 3695 N N . GLY A 1 473 ? 13.719 9.235 -19.568 1.00 92.31 473 GLY A N 1
ATOM 3696 C CA . GLY A 1 473 ? 13.749 10.533 -18.894 1.00 92.31 473 GLY A CA 1
ATOM 3697 C C . GLY A 1 473 ? 12.507 10.805 -18.046 1.00 92.31 473 GLY A C 1
ATOM 3698 O O . GLY A 1 473 ? 12.650 11.251 -16.915 1.00 92.31 473 GLY A O 1
ATOM 3699 N N . SER A 1 474 ? 11.306 10.479 -18.534 1.00 94.81 474 SER A N 1
ATOM 3700 C CA . SER A 1 474 ? 10.053 10.661 -17.783 1.00 94.81 474 SER A CA 1
ATOM 3701 C C . SER A 1 474 ? 9.978 9.714 -16.585 1.00 94.81 474 SER A C 1
ATOM 3703 O O . SER A 1 474 ? 9.656 10.161 -15.488 1.00 94.81 474 SER A O 1
ATOM 3705 N N . LEU A 1 475 ? 10.350 8.434 -16.752 1.00 94.56 475 LEU A N 1
ATOM 3706 C CA . LEU A 1 475 ? 10.447 7.492 -15.628 1.00 94.56 475 LEU A CA 1
ATOM 3707 C C . LEU A 1 475 ? 11.478 7.954 -14.586 1.00 94.56 475 LEU A C 1
ATOM 3709 O O . LEU A 1 475 ? 11.200 7.920 -13.390 1.00 94.56 475 LEU A O 1
ATOM 3713 N N . GLY A 1 476 ? 12.657 8.403 -15.031 1.00 93.31 476 GLY A N 1
ATOM 3714 C CA . GLY A 1 476 ? 13.701 8.895 -14.133 1.00 93.31 476 GLY A CA 1
ATOM 3715 C C . GLY A 1 476 ? 13.285 10.164 -13.380 1.00 93.31 476 GLY A C 1
ATOM 3716 O O . GLY A 1 476 ? 13.486 10.258 -12.172 1.00 93.31 476 GLY A O 1
ATOM 3717 N N . LEU A 1 477 ? 12.644 11.107 -14.078 1.00 94.38 477 LEU A N 1
ATOM 3718 C CA . LEU A 1 477 ? 12.118 12.350 -13.513 1.00 94.38 477 LEU A CA 1
ATOM 3719 C C . LEU A 1 477 ? 11.001 12.076 -12.495 1.00 94.38 477 LEU A C 1
ATOM 3721 O O . LEU A 1 477 ? 11.012 12.657 -11.413 1.00 94.38 477 LEU A O 1
ATOM 3725 N N . GLY A 1 478 ? 10.085 11.152 -12.804 1.00 93.69 478 GLY A N 1
ATOM 3726 C CA . GLY A 1 478 ? 9.010 10.737 -11.900 1.00 93.69 478 GLY A CA 1
ATOM 3727 C C . GLY A 1 478 ? 9.509 10.069 -10.616 1.00 93.69 478 GLY A C 1
ATOM 3728 O O . GLY A 1 478 ? 8.942 10.308 -9.555 1.00 93.69 478 GLY A O 1
ATOM 3729 N N . LEU A 1 479 ? 10.591 9.282 -10.687 1.00 93.19 479 LEU A N 1
ATOM 3730 C CA . LEU A 1 479 ? 11.243 8.692 -9.509 1.00 93.19 479 LEU A CA 1
ATOM 3731 C C . LEU A 1 479 ? 11.998 9.730 -8.665 1.00 93.19 479 LEU A C 1
ATOM 3733 O O . LEU A 1 479 ? 11.917 9.697 -7.437 1.00 93.19 479 LEU A O 1
ATOM 3737 N N . ALA A 1 480 ? 12.717 10.658 -9.302 1.00 92.19 480 ALA A N 1
ATOM 3738 C CA . ALA A 1 480 ? 13.438 11.718 -8.598 1.00 92.19 480 ALA A CA 1
ATOM 3739 C C . ALA A 1 480 ? 12.479 12.698 -7.894 1.00 92.19 480 ALA A C 1
ATOM 3741 O O . ALA A 1 480 ? 12.742 13.127 -6.774 1.00 92.19 480 ALA A O 1
ATOM 3742 N N . ALA A 1 481 ? 11.345 13.009 -8.529 1.00 91.62 481 ALA A N 1
ATOM 3743 C CA . ALA A 1 481 ? 10.309 13.905 -8.018 1.00 91.62 481 ALA A CA 1
ATOM 3744 C C . ALA A 1 481 ? 9.161 13.180 -7.273 1.00 91.62 481 ALA A C 1
ATOM 3746 O O . ALA A 1 481 ? 8.107 13.781 -7.037 1.00 91.62 481 ALA A O 1
ATOM 3747 N N . MET A 1 482 ? 9.337 11.908 -6.900 1.00 92.81 482 MET A N 1
ATOM 3748 C CA . MET A 1 482 ? 8.301 11.080 -6.274 1.00 92.81 482 MET A CA 1
ATOM 3749 C C . MET A 1 482 ? 7.796 11.686 -4.953 1.00 92.81 482 MET A C 1
ATOM 3751 O O . MET A 1 482 ? 8.579 12.023 -4.067 1.00 92.81 482 MET A O 1
ATOM 3755 N N . GLY A 1 483 ? 6.476 11.849 -4.822 1.00 87.50 483 GLY A N 1
ATOM 3756 C CA . GLY A 1 483 ? 5.837 12.419 -3.628 1.00 87.50 483 GLY A CA 1
ATOM 3757 C C . GLY A 1 483 ? 6.142 13.899 -3.350 1.00 87.50 483 GLY A C 1
ATOM 3758 O O . GLY A 1 483 ? 5.857 14.374 -2.253 1.00 87.50 483 GLY A O 1
ATOM 3759 N N . THR A 1 484 ? 6.719 14.636 -4.307 1.00 86.19 484 THR A N 1
ATOM 3760 C CA . THR A 1 484 ? 7.038 16.071 -4.139 1.00 86.19 484 THR A CA 1
ATOM 3761 C C . THR A 1 484 ? 5.886 17.009 -4.498 1.00 86.19 484 THR A C 1
ATOM 3763 O O . THR A 1 484 ? 5.923 18.177 -4.118 1.00 86.19 484 THR A O 1
ATOM 3766 N N . ALA A 1 485 ? 4.888 16.533 -5.254 1.00 87.44 485 ALA A N 1
ATOM 3767 C CA . ALA A 1 485 ? 3.790 17.335 -5.801 1.00 87.44 485 ALA A CA 1
ATOM 3768 C C . ALA A 1 485 ? 4.229 18.602 -6.588 1.00 87.44 485 ALA A C 1
ATOM 3770 O O . ALA A 1 485 ? 3.473 19.571 -6.671 1.00 87.44 485 ALA A O 1
ATOM 3771 N N . ARG A 1 486 ? 5.432 18.612 -7.194 1.00 89.44 486 ARG A N 1
ATOM 3772 C CA . ARG A 1 486 ? 5.907 19.726 -8.046 1.00 89.44 486 ARG A CA 1
ATOM 3773 C C . ARG A 1 486 ? 5.035 19.904 -9.295 1.00 89.44 486 ARG A C 1
ATOM 3775 O O . ARG A 1 486 ? 4.995 19.024 -10.158 1.00 89.44 486 ARG A O 1
AT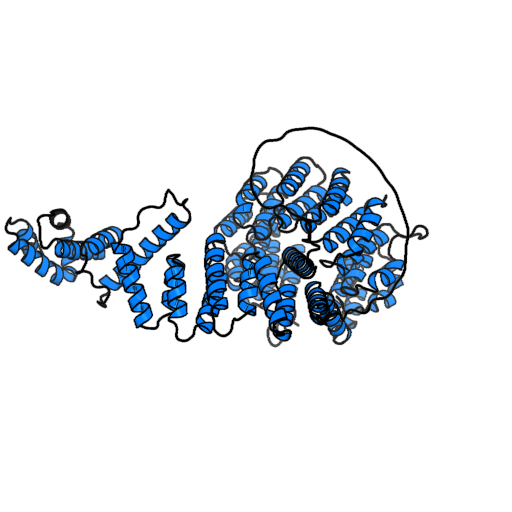OM 3782 N N . GLN A 1 487 ? 4.433 21.085 -9.442 1.00 90.50 487 GLN A N 1
ATOM 3783 C CA . GLN A 1 487 ? 3.572 21.407 -10.583 1.00 90.50 487 GLN A CA 1
ATOM 3784 C C . GLN A 1 487 ? 4.348 21.515 -11.910 1.00 90.50 487 GLN A C 1
ATOM 3786 O O . GLN A 1 487 ? 3.908 20.949 -12.902 1.00 90.50 487 GLN A O 1
ATOM 3791 N N . ASP A 1 488 ? 5.539 22.128 -11.936 1.00 91.94 488 ASP A N 1
ATOM 3792 C CA . ASP A 1 488 ? 6.330 22.279 -13.179 1.00 91.94 488 ASP A CA 1
ATOM 3793 C C . ASP A 1 488 ? 6.682 20.928 -13.833 1.00 91.94 488 ASP A C 1
ATOM 3795 O O . ASP A 1 488 ? 6.715 20.798 -15.059 1.00 91.94 488 ASP A O 1
ATOM 3799 N N . VAL A 1 489 ? 6.936 19.908 -13.005 1.00 92.56 489 VAL A N 1
ATOM 3800 C CA . VAL A 1 489 ? 7.198 18.536 -13.459 1.00 92.56 489 VAL A CA 1
ATOM 3801 C C . VAL A 1 489 ? 5.913 17.901 -13.995 1.00 92.56 489 VAL A C 1
ATOM 3803 O O . VAL A 1 489 ? 5.938 17.271 -15.053 1.00 92.56 489 VAL A O 1
ATOM 3806 N N . TYR A 1 490 ? 4.789 18.098 -13.301 1.00 93.94 490 TYR A N 1
ATOM 3807 C CA . TYR A 1 490 ? 3.474 17.627 -13.734 1.00 93.94 490 TYR A CA 1
ATOM 3808 C C . TYR A 1 490 ? 3.072 18.222 -15.094 1.00 93.94 490 TYR A C 1
ATOM 3810 O O . TYR A 1 490 ? 2.709 17.471 -15.997 1.00 93.94 490 TYR A O 1
ATOM 3818 N N . ASP A 1 491 ? 3.214 19.534 -15.293 1.00 93.38 491 ASP A N 1
ATOM 3819 C CA . ASP A 1 491 ? 2.823 20.217 -16.535 1.00 93.38 491 ASP A CA 1
ATOM 3820 C C . ASP A 1 491 ? 3.679 19.775 -17.742 1.00 93.38 491 ASP A C 1
ATOM 3822 O O . ASP A 1 491 ? 3.166 19.595 -18.855 1.00 93.38 491 ASP A O 1
ATOM 3826 N N . LEU A 1 492 ? 4.980 19.523 -17.534 1.00 93.31 492 LEU A N 1
ATOM 3827 C CA . LEU A 1 492 ? 5.854 18.961 -18.571 1.00 93.31 492 LEU A CA 1
ATOM 3828 C C . LEU A 1 492 ? 5.469 17.515 -18.922 1.00 93.31 492 LEU A C 1
ATOM 3830 O O . LEU A 1 492 ? 5.384 17.165 -20.100 1.00 93.31 492 LEU A O 1
ATOM 3834 N N . LEU A 1 493 ? 5.201 16.673 -17.919 1.00 93.12 493 LEU A N 1
ATOM 3835 C CA . LEU A 1 493 ? 4.769 15.290 -18.138 1.00 93.12 493 LEU A CA 1
ATOM 3836 C C . LEU A 1 493 ? 3.382 15.221 -18.800 1.00 93.12 493 LEU A C 1
ATOM 3838 O O . LEU A 1 493 ? 3.179 14.396 -19.688 1.00 93.12 493 LEU A O 1
ATOM 3842 N N . LYS A 1 494 ? 2.463 16.130 -18.451 1.00 93.00 494 LYS A N 1
ATOM 3843 C CA . LYS A 1 494 ? 1.158 16.315 -19.107 1.00 93.00 494 LYS A CA 1
ATOM 3844 C C . LYS A 1 494 ? 1.322 16.703 -20.581 1.00 93.00 494 LYS A C 1
ATOM 3846 O O . LYS A 1 494 ? 0.650 16.147 -21.444 1.00 93.00 494 LYS A O 1
ATOM 3851 N N . THR A 1 495 ? 2.284 17.574 -20.892 1.00 92.38 495 THR A N 1
ATOM 3852 C CA . THR A 1 495 ? 2.633 17.925 -22.281 1.00 92.38 495 THR A CA 1
ATOM 3853 C C . THR A 1 495 ? 3.159 16.718 -23.069 1.00 92.38 495 THR A C 1
ATOM 3855 O O . THR A 1 495 ? 2.813 16.556 -24.236 1.00 92.38 495 THR A O 1
ATOM 3858 N N . ASN A 1 496 ? 3.961 15.846 -22.447 1.00 89.69 496 ASN A N 1
ATOM 3859 C CA . ASN A 1 496 ? 4.431 14.603 -23.074 1.00 89.69 496 ASN A CA 1
ATOM 3860 C C . ASN A 1 496 ? 3.319 13.554 -23.232 1.00 89.69 496 ASN A C 1
ATOM 3862 O O . ASN A 1 496 ? 3.340 12.788 -24.190 1.00 89.69 496 ASN A O 1
ATOM 3866 N N . LEU A 1 497 ? 2.346 13.520 -22.317 1.00 89.75 497 LEU A N 1
ATOM 3867 C CA . LEU A 1 497 ? 1.181 12.641 -22.403 1.00 89.75 497 LEU A CA 1
ATOM 3868 C C . LEU A 1 497 ? 0.301 13.001 -23.614 1.00 89.75 497 LEU A C 1
ATOM 3870 O O . LEU A 1 497 ? -0.046 12.125 -24.401 1.00 89.75 497 LEU A O 1
ATOM 3874 N N . TYR A 1 498 ? 0.026 14.294 -23.815 1.00 90.06 498 TYR A N 1
ATOM 3875 C CA . TYR A 1 498 ? -0.769 14.813 -24.938 1.00 90.06 498 TYR A CA 1
ATOM 3876 C C . TYR A 1 498 ? -0.073 14.772 -26.311 1.00 90.06 498 TYR A C 1
ATOM 3878 O O . TYR A 1 498 ? -0.669 15.173 -27.308 1.00 90.06 498 TYR A O 1
ATOM 3886 N N . GLN A 1 499 ? 1.171 14.288 -26.399 1.00 88.56 499 GLN A N 1
ATOM 3887 C CA . GLN A 1 499 ? 1.797 13.959 -27.690 1.00 88.56 499 GLN A CA 1
ATOM 3888 C C . GLN A 1 499 ? 1.271 12.635 -28.278 1.00 88.56 499 GLN A C 1
ATOM 3890 O O . GLN A 1 499 ? 1.574 12.336 -29.429 1.00 88.56 499 GLN A O 1
ATOM 3895 N N . ASP A 1 500 ? 0.504 11.859 -27.497 1.00 85.94 500 ASP A N 1
ATOM 3896 C CA . ASP A 1 500 ? -0.138 10.586 -27.867 1.00 85.94 500 ASP A CA 1
ATOM 3897 C C . ASP A 1 500 ? 0.818 9.511 -28.435 1.00 85.94 500 ASP A C 1
ATOM 3899 O O . ASP A 1 500 ? 0.412 8.600 -29.152 1.00 85.94 500 ASP A O 1
ATOM 3903 N N . ASP A 1 501 ? 2.109 9.565 -28.077 1.00 90.06 501 ASP A N 1
ATOM 3904 C CA . ASP A 1 501 ? 3.041 8.464 -28.343 1.00 90.06 501 ASP A CA 1
ATOM 3905 C C . ASP A 1 501 ? 2.854 7.327 -27.327 1.00 90.06 501 ASP A C 1
ATOM 3907 O O . ASP A 1 501 ? 2.972 7.499 -26.109 1.00 90.06 501 ASP A O 1
ATOM 3911 N N . ALA A 1 502 ? 2.652 6.117 -27.845 1.00 89.69 502 ALA A N 1
ATOM 3912 C CA . ALA A 1 502 ? 2.391 4.921 -27.060 1.00 89.69 502 ALA A CA 1
ATOM 3913 C C . ALA A 1 502 ? 3.542 4.506 -26.121 1.00 89.69 502 ALA A C 1
ATOM 3915 O O . ALA A 1 502 ? 3.283 3.797 -25.151 1.00 89.69 502 ALA A O 1
ATOM 3916 N N . VAL A 1 503 ? 4.805 4.866 -26.392 1.00 91.69 503 VAL A N 1
ATOM 3917 C CA . VAL A 1 503 ? 5.944 4.500 -25.520 1.00 91.69 503 VAL A CA 1
ATOM 3918 C C . VAL A 1 503 ? 6.205 5.575 -24.464 1.00 91.69 503 VAL A C 1
ATOM 3920 O O . VAL A 1 503 ? 6.398 5.258 -23.289 1.00 91.69 503 VAL A O 1
ATOM 3923 N N . THR A 1 504 ? 6.178 6.843 -24.859 1.00 92.00 504 THR A N 1
ATOM 3924 C CA . THR A 1 504 ? 6.364 7.993 -23.970 1.00 92.00 504 THR A CA 1
ATOM 3925 C C . THR A 1 504 ? 5.187 8.145 -23.009 1.00 92.00 504 THR A C 1
ATOM 3927 O O . THR A 1 504 ? 5.409 8.352 -21.819 1.00 92.00 504 THR A O 1
ATOM 3930 N N . GLY A 1 505 ? 3.947 7.964 -23.475 1.00 90.69 505 GLY A N 1
ATOM 3931 C CA . GLY A 1 505 ? 2.741 8.112 -22.657 1.00 90.69 505 GLY A CA 1
ATOM 3932 C C . GLY A 1 505 ? 2.604 7.076 -21.531 1.00 90.69 505 GLY A C 1
ATOM 3933 O O . GLY A 1 505 ? 2.087 7.406 -20.467 1.00 90.69 505 GLY A O 1
ATOM 3934 N N . GLU A 1 506 ? 3.137 5.858 -21.698 1.00 92.31 506 GLU A N 1
ATOM 3935 C CA . GLU A 1 506 ? 3.223 4.855 -20.617 1.00 92.31 506 GLU A CA 1
ATOM 3936 C C . GLU A 1 506 ? 4.117 5.349 -19.470 1.00 92.31 506 GLU A C 1
ATOM 3938 O O . GLU A 1 506 ? 3.732 5.307 -18.300 1.00 92.31 506 GLU A O 1
ATOM 3943 N N . ALA A 1 507 ? 5.291 5.885 -19.817 1.00 93.94 507 ALA A N 1
ATOM 3944 C CA . ALA A 1 507 ? 6.226 6.469 -18.862 1.00 93.94 507 ALA A CA 1
ATOM 3945 C C . ALA A 1 507 ? 5.689 7.760 -18.230 1.00 93.94 507 ALA A C 1
ATOM 3947 O O . ALA A 1 507 ? 5.846 7.954 -17.026 1.00 93.94 507 ALA A O 1
ATOM 3948 N N . ALA A 1 508 ? 5.043 8.625 -19.017 1.00 94.12 508 ALA A N 1
ATOM 3949 C CA . ALA A 1 508 ? 4.443 9.863 -18.535 1.00 94.12 508 ALA A CA 1
ATOM 3950 C C . ALA A 1 508 ? 3.294 9.586 -17.553 1.00 94.12 508 ALA A C 1
ATOM 3952 O O . ALA A 1 508 ? 3.287 10.158 -16.468 1.00 94.12 508 ALA A O 1
ATOM 3953 N N . GLY A 1 509 ? 2.380 8.658 -17.867 1.00 93.44 509 GLY A N 1
ATOM 3954 C CA . GLY A 1 509 ? 1.278 8.274 -16.975 1.00 93.44 509 GLY A CA 1
ATOM 3955 C C . GLY A 1 509 ? 1.756 7.716 -15.628 1.00 93.44 509 GLY A C 1
ATOM 3956 O O . GLY A 1 509 ? 1.249 8.113 -14.579 1.00 93.44 509 GLY A O 1
ATOM 3957 N N . LEU A 1 510 ? 2.791 6.866 -15.641 1.00 95.00 510 LEU A N 1
ATOM 3958 C CA . LEU A 1 510 ? 3.436 6.378 -14.416 1.00 95.00 510 LEU A CA 1
ATOM 3959 C C . LEU A 1 510 ? 4.110 7.512 -13.630 1.00 95.00 510 LEU A C 1
ATOM 3961 O O . LEU A 1 510 ? 3.924 7.622 -12.419 1.00 95.00 510 LEU A O 1
ATOM 3965 N N . ALA A 1 511 ? 4.872 8.372 -14.310 1.00 95.12 511 ALA A N 1
ATOM 3966 C CA . ALA A 1 511 ? 5.592 9.476 -13.686 1.00 95.12 511 ALA A CA 1
ATOM 3967 C C . ALA A 1 511 ? 4.650 10.517 -13.055 1.00 95.12 511 ALA A C 1
ATOM 3969 O O . ALA A 1 511 ? 4.914 10.967 -11.942 1.00 95.12 511 ALA A O 1
ATOM 3970 N N . LEU A 1 512 ? 3.527 10.844 -13.705 1.00 94.25 512 LEU A N 1
ATOM 3971 C CA . LEU A 1 512 ? 2.488 11.731 -13.163 1.00 94.25 512 LEU A CA 1
ATOM 3972 C C . LEU A 1 512 ? 1.953 11.210 -11.819 1.00 94.25 512 LEU A C 1
ATOM 3974 O O . LEU A 1 512 ? 1.858 11.972 -10.856 1.00 94.25 512 LEU A O 1
ATOM 3978 N N . GLY A 1 513 ? 1.671 9.906 -11.728 1.00 92.88 513 GLY A N 1
ATOM 3979 C CA . GLY A 1 513 ? 1.223 9.274 -10.484 1.00 92.88 513 GLY A CA 1
ATOM 3980 C C . GLY A 1 513 ? 2.293 9.182 -9.394 1.00 92.88 513 GLY A C 1
ATOM 3981 O O . GLY A 1 513 ? 1.960 9.296 -8.218 1.00 92.88 513 GLY A O 1
ATOM 3982 N N . LEU A 1 514 ? 3.571 9.022 -9.758 1.00 93.81 514 LEU A N 1
ATOM 3983 C CA . LEU A 1 514 ? 4.687 9.058 -8.802 1.00 93.81 514 LEU A CA 1
ATOM 3984 C C . LEU A 1 514 ? 4.894 10.465 -8.221 1.00 93.81 514 LEU A C 1
ATOM 3986 O O . LEU A 1 514 ? 5.056 10.609 -7.010 1.00 93.81 514 LEU A O 1
ATOM 3990 N N . VAL A 1 515 ? 4.837 11.512 -9.050 1.00 93.19 515 VAL A N 1
ATOM 3991 C CA . VAL A 1 515 ? 4.970 12.916 -8.608 1.00 93.19 515 VAL A CA 1
ATOM 3992 C C . VAL A 1 515 ? 3.817 13.322 -7.688 1.00 93.19 515 VAL A C 1
ATOM 3994 O O . VAL A 1 515 ? 4.041 13.970 -6.665 1.00 93.19 515 VAL A O 1
ATOM 3997 N N . MET A 1 516 ? 2.594 12.905 -8.029 1.00 91.81 516 MET A N 1
ATOM 3998 C CA . MET A 1 516 ? 1.361 13.202 -7.287 1.00 91.81 516 MET A CA 1
ATOM 3999 C C . MET A 1 516 ? 0.975 12.111 -6.264 1.00 91.81 516 MET A C 1
ATOM 4001 O O . MET A 1 516 ? -0.168 12.073 -5.806 1.00 91.81 516 MET A O 1
ATOM 4005 N N . LEU A 1 517 ? 1.909 11.231 -5.884 1.00 93.06 517 LEU A N 1
ATOM 4006 C CA . LEU A 1 517 ? 1.689 10.130 -4.938 1.00 93.06 517 LEU A CA 1
ATOM 4007 C C . LEU A 1 517 ? 1.050 10.629 -3.630 1.00 93.06 517 LEU A C 1
ATOM 4009 O O . LEU A 1 517 ? 1.616 11.469 -2.934 1.00 93.06 517 LEU A O 1
ATOM 4013 N N . GLY A 1 518 ? -0.132 10.106 -3.291 1.00 86.12 518 GLY A N 1
ATOM 4014 C CA . GLY A 1 518 ? -0.869 10.462 -2.071 1.00 86.12 518 GLY A CA 1
ATOM 4015 C C . GLY A 1 518 ? -1.419 11.899 -1.996 1.00 86.12 518 GLY A C 1
ATOM 4016 O O . GLY A 1 518 ? -2.097 12.227 -1.017 1.00 86.12 518 GLY A O 1
ATOM 4017 N N . SER A 1 519 ? -1.187 12.762 -2.993 1.00 84.25 519 SER A N 1
ATOM 4018 C CA . SER A 1 519 ? -1.574 14.183 -2.923 1.00 84.25 519 SER A CA 1
ATOM 4019 C C . SER A 1 519 ? -3.087 14.407 -2.998 1.00 84.25 519 SER A C 1
ATOM 4021 O O . SER A 1 519 ? -3.579 15.423 -2.510 1.00 84.25 519 SER A O 1
ATOM 4023 N N . LYS A 1 520 ? -3.832 13.462 -3.598 1.00 86.00 520 LYS A N 1
ATOM 4024 C CA . LYS A 1 520 ? -5.273 13.576 -3.890 1.00 86.00 520 LYS A CA 1
ATOM 4025 C C . LYS A 1 520 ? -5.634 14.873 -4.647 1.00 86.00 520 LYS A C 1
ATOM 4027 O O . LYS A 1 520 ? -6.716 15.428 -4.452 1.00 86.00 520 LYS A O 1
ATOM 4032 N N . ASN A 1 521 ? -4.746 15.373 -5.512 1.00 88.94 521 ASN A N 1
ATOM 4033 C CA . ASN A 1 521 ? -5.055 16.541 -6.338 1.00 88.94 521 ASN A CA 1
ATOM 4034 C C . ASN A 1 521 ? -6.186 16.205 -7.330 1.00 88.94 521 ASN A C 1
ATOM 4036 O O . ASN A 1 521 ? -5.998 15.408 -8.250 1.00 88.94 521 ASN A O 1
ATOM 4040 N N . ALA A 1 522 ? -7.354 16.826 -7.140 1.00 89.12 522 ALA A N 1
ATOM 4041 C CA . ALA A 1 522 ? -8.549 16.588 -7.948 1.00 89.12 522 ALA A CA 1
ATOM 4042 C C . ALA A 1 522 ? -8.319 16.865 -9.442 1.00 89.12 522 ALA A C 1
ATOM 4044 O O . ALA A 1 522 ? -8.745 16.064 -10.268 1.00 89.12 522 ALA A O 1
ATOM 4045 N N . GLN A 1 523 ? -7.577 17.928 -9.778 1.00 89.62 523 GLN A N 1
ATOM 4046 C CA . GLN A 1 523 ? -7.252 18.270 -11.168 1.00 89.62 523 GLN A CA 1
ATOM 4047 C C . GLN A 1 523 ? -6.430 17.163 -11.833 1.00 89.62 523 GLN A C 1
ATOM 4049 O O . GLN A 1 523 ? -6.728 16.758 -12.950 1.00 89.62 523 GLN A O 1
ATOM 4054 N N . ALA A 1 524 ? -5.442 16.617 -11.115 1.00 90.38 524 ALA A N 1
ATOM 4055 C CA . ALA A 1 524 ? -4.601 15.544 -11.633 1.00 90.38 524 ALA A CA 1
ATOM 4056 C C . ALA A 1 524 ? -5.384 14.246 -11.879 1.00 90.38 524 ALA A C 1
ATOM 4058 O O . ALA A 1 524 ? -5.107 13.524 -12.834 1.00 90.38 524 ALA A O 1
ATOM 4059 N N . ILE A 1 525 ? -6.377 13.956 -11.036 1.00 90.31 525 ILE A N 1
ATOM 4060 C CA . ILE A 1 525 ? -7.269 12.804 -11.206 1.00 90.31 525 ILE A CA 1
ATOM 4061 C C . ILE A 1 525 ? -8.200 13.020 -12.406 1.00 90.31 525 ILE A C 1
ATOM 4063 O O . ILE A 1 525 ? -8.338 12.118 -13.226 1.00 90.31 525 ILE A O 1
ATOM 4067 N N . GLU A 1 526 ? -8.813 14.200 -12.528 1.00 91.06 526 GLU A N 1
ATOM 4068 C CA . GLU A 1 526 ? -9.723 14.547 -13.628 1.00 91.06 526 GLU A CA 1
ATOM 4069 C C . GLU A 1 526 ? -9.003 14.531 -14.987 1.00 91.06 526 GLU A C 1
ATOM 4071 O O . GLU A 1 526 ? -9.463 13.863 -15.911 1.00 91.06 526 GLU A O 1
ATOM 4076 N N . ASP A 1 527 ? -7.822 15.155 -15.072 1.00 91.56 527 ASP A N 1
ATOM 4077 C CA . ASP A 1 527 ? -6.946 15.130 -16.250 1.00 91.56 527 ASP A CA 1
ATOM 4078 C C . ASP A 1 527 ? -6.585 13.694 -16.675 1.00 91.56 527 ASP A C 1
ATOM 4080 O O . ASP A 1 527 ? -6.689 13.342 -17.853 1.00 91.56 527 ASP A O 1
ATOM 4084 N N . MET A 1 528 ? -6.142 12.859 -15.723 1.00 91.44 528 MET A N 1
ATOM 4085 C CA . MET A 1 528 ? -5.706 11.490 -16.012 1.00 91.44 528 MET A CA 1
ATOM 4086 C C . MET A 1 528 ? -6.872 10.575 -16.395 1.00 91.44 528 MET A C 1
ATOM 4088 O O . MET A 1 528 ? -6.719 9.773 -17.313 1.00 91.44 528 MET A O 1
ATOM 4092 N N . VAL A 1 529 ? -8.023 10.678 -15.721 1.00 91.31 529 VAL A N 1
ATOM 4093 C CA . VAL A 1 529 ? -9.213 9.864 -16.026 1.00 91.31 529 VAL A CA 1
ATOM 4094 C C . VAL A 1 529 ? -9.832 10.280 -17.360 1.00 91.31 529 VAL A C 1
ATOM 4096 O O . VAL A 1 529 ? -10.149 9.406 -18.163 1.00 91.31 529 VAL A O 1
ATOM 4099 N N . GLY A 1 530 ? -9.946 11.586 -17.629 1.00 90.75 530 GLY A N 1
ATOM 4100 C CA . GLY A 1 530 ? -10.459 12.098 -18.900 1.00 90.75 530 GLY A CA 1
ATOM 4101 C C . GLY A 1 530 ? -9.619 11.616 -20.082 1.00 90.75 530 GLY A C 1
ATOM 4102 O O . GLY A 1 530 ? -10.138 10.960 -20.982 1.00 90.75 530 GLY A O 1
ATOM 4103 N N 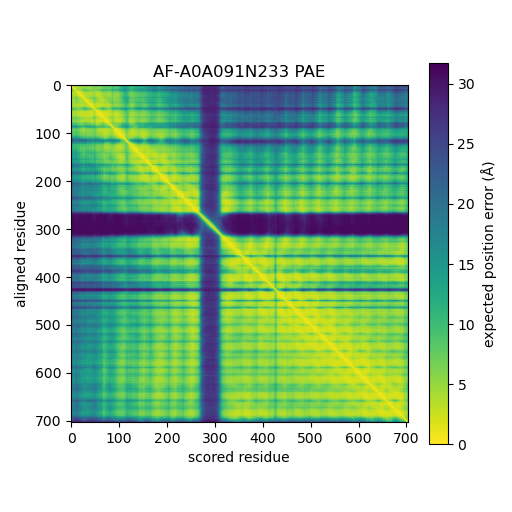. TYR A 1 531 ? -8.298 11.823 -20.035 1.00 92.69 531 TYR A N 1
ATOM 4104 C CA . TYR A 1 531 ? -7.419 11.383 -21.124 1.00 92.69 531 TYR A CA 1
ATOM 4105 C C . TYR A 1 531 ? -7.348 9.850 -21.261 1.00 92.69 531 TYR A C 1
ATOM 4107 O O . TYR A 1 531 ? -7.218 9.327 -22.368 1.00 92.69 531 TYR A O 1
ATOM 4115 N N . ALA A 1 532 ? -7.492 9.106 -20.157 1.00 90.56 532 ALA A N 1
ATOM 4116 C CA . ALA A 1 532 ? -7.567 7.646 -20.184 1.00 90.56 532 ALA A CA 1
ATOM 4117 C C . ALA A 1 532 ? -8.830 7.109 -20.888 1.00 90.56 532 ALA A C 1
ATOM 4119 O O . ALA A 1 532 ? -8.780 6.015 -21.447 1.00 90.56 532 ALA A O 1
ATOM 4120 N N . GLN A 1 533 ? -9.941 7.854 -20.888 1.00 88.44 533 GLN A N 1
ATOM 4121 C CA . GLN A 1 533 ? -11.156 7.499 -21.636 1.00 88.44 533 GLN A CA 1
ATOM 4122 C C . GLN A 1 533 ? -11.088 7.906 -23.123 1.00 88.44 533 GLN A C 1
ATOM 4124 O O . GLN A 1 533 ? -11.817 7.348 -23.942 1.00 88.44 533 GLN A O 1
ATOM 4129 N N . GLU A 1 534 ? -10.219 8.855 -23.488 1.00 89.44 534 GLU A N 1
ATOM 4130 C CA . GLU A 1 534 ? -10.047 9.331 -24.870 1.00 89.44 534 GLU A CA 1
ATOM 4131 C C . GLU A 1 534 ? -9.007 8.528 -25.674 1.00 89.44 534 GLU A C 1
ATOM 4133 O O . GLU A 1 534 ? -9.215 8.265 -26.863 1.00 89.44 534 GLU A O 1
ATOM 4138 N N . THR A 1 535 ? -7.884 8.136 -25.058 1.00 89.31 535 THR A N 1
ATOM 4139 C CA . THR A 1 535 ? -6.780 7.477 -25.779 1.00 89.31 535 THR A CA 1
ATOM 4140 C C . THR A 1 535 ? -7.101 6.032 -26.176 1.00 89.31 535 THR A C 1
ATOM 4142 O O . THR A 1 535 ? -7.606 5.228 -25.394 1.00 89.31 535 THR A O 1
ATOM 4145 N N . GLN A 1 536 ? -6.728 5.658 -27.403 1.00 86.50 536 GLN A N 1
ATOM 4146 C CA . GLN A 1 536 ? -6.821 4.275 -27.894 1.00 86.50 536 GLN A CA 1
ATOM 4147 C C . GLN A 1 536 ? -5.547 3.460 -27.609 1.00 86.50 536 GLN A C 1
ATOM 4149 O O . GLN A 1 536 ? -5.502 2.250 -27.856 1.00 86.50 536 GLN A O 1
ATOM 4154 N N . HIS A 1 537 ? -4.484 4.097 -27.110 1.00 91.50 537 HIS A N 1
ATOM 4155 C CA . HIS A 1 537 ? -3.203 3.438 -26.898 1.00 91.50 537 HIS A CA 1
ATOM 4156 C C . HIS A 1 537 ? -3.165 2.688 -25.566 1.00 91.50 537 HIS A C 1
ATOM 4158 O O . HIS A 1 537 ? -2.977 3.266 -24.497 1.00 91.50 537 HIS A O 1
ATOM 4164 N N . GLU A 1 538 ? -3.243 1.356 -25.651 1.00 90.00 538 GLU A N 1
ATOM 4165 C CA . GLU A 1 538 ? -3.280 0.464 -24.486 1.00 90.00 538 GLU A CA 1
ATOM 4166 C C . GLU A 1 538 ? -2.155 0.741 -23.472 1.00 90.00 538 GLU A C 1
ATOM 4168 O O . GLU A 1 538 ? -2.376 0.715 -22.267 1.00 90.00 538 GLU A O 1
ATOM 4173 N N . LYS A 1 539 ? -0.944 1.049 -23.946 1.00 92.25 539 LYS A N 1
ATOM 4174 C CA . LYS A 1 539 ? 0.210 1.378 -23.099 1.00 92.25 539 LYS A CA 1
ATOM 4175 C C . LYS A 1 539 ? 0.019 2.651 -22.270 1.00 92.25 539 LYS A C 1
ATOM 4177 O O . LYS A 1 539 ? 0.346 2.660 -21.086 1.00 92.25 539 LYS A O 1
ATOM 4182 N N . ILE A 1 540 ? -0.546 3.695 -22.875 1.00 93.50 540 ILE A N 1
ATOM 4183 C CA . ILE A 1 540 ? -0.848 4.960 -22.197 1.00 93.50 540 ILE A CA 1
ATOM 4184 C C . ILE A 1 540 ? -1.912 4.705 -21.127 1.00 93.50 540 ILE A C 1
ATOM 4186 O O . ILE A 1 540 ? -1.714 5.038 -19.960 1.00 93.50 540 ILE A O 1
ATOM 4190 N N . LEU A 1 541 ? -2.981 3.994 -21.496 1.00 92.94 541 LEU A N 1
ATOM 4191 C CA . LEU A 1 541 ? -4.052 3.599 -20.585 1.00 92.94 541 LEU A CA 1
ATOM 4192 C C . LEU A 1 541 ? -3.547 2.733 -19.413 1.00 92.94 541 LEU A C 1
ATOM 4194 O O . LEU A 1 541 ? -3.973 2.917 -18.275 1.00 92.94 541 LEU A O 1
ATOM 4198 N N . ARG A 1 542 ? -2.585 1.828 -19.647 1.00 91.31 542 ARG A N 1
ATOM 4199 C CA . ARG A 1 542 ? -1.913 1.049 -18.588 1.00 91.31 542 ARG A CA 1
ATOM 4200 C C . ARG A 1 542 ? -1.081 1.929 -17.649 1.00 91.31 542 ARG A C 1
ATOM 4202 O O . ARG A 1 542 ? -1.147 1.719 -16.438 1.00 91.31 542 ARG A O 1
ATOM 4209 N N . GLY A 1 543 ? -0.325 2.890 -18.185 1.00 92.44 543 GLY A N 1
ATOM 4210 C CA . GLY A 1 543 ? 0.472 3.829 -17.392 1.00 92.44 543 GLY A CA 1
ATOM 4211 C C . GLY A 1 543 ? -0.401 4.726 -16.511 1.00 92.44 543 GLY A C 1
ATOM 4212 O O . GLY A 1 543 ? -0.170 4.823 -15.307 1.00 92.44 543 GLY A O 1
ATOM 4213 N N . LEU A 1 544 ? -1.465 5.297 -17.086 1.00 93.75 544 LEU A N 1
ATOM 4214 C CA . LEU A 1 544 ? -2.455 6.107 -16.367 1.00 93.75 544 LEU A CA 1
ATOM 4215 C C . LEU A 1 544 ? -3.221 5.298 -15.315 1.00 93.75 544 LEU A C 1
ATOM 4217 O O . LEU A 1 544 ? -3.415 5.784 -14.206 1.00 93.75 544 LEU A O 1
ATOM 4221 N N . ALA A 1 545 ? -3.596 4.048 -15.604 1.00 93.12 545 ALA A N 1
ATOM 4222 C CA . ALA A 1 545 ? -4.297 3.185 -14.652 1.00 93.12 545 ALA A CA 1
ATOM 4223 C C . ALA A 1 545 ? -3.508 2.944 -13.353 1.00 93.12 545 ALA A C 1
ATOM 4225 O O . ALA A 1 545 ? -4.103 2.893 -12.273 1.00 93.12 545 ALA A O 1
ATOM 4226 N N . VAL A 1 546 ? -2.181 2.802 -13.447 1.00 94.06 546 VAL A N 1
ATOM 4227 C CA . VAL A 1 546 ? -1.296 2.731 -12.273 1.00 94.06 546 VAL A CA 1
ATOM 4228 C C . VAL A 1 546 ? -1.093 4.124 -11.670 1.00 94.06 546 VAL A C 1
ATOM 4230 O O . VAL A 1 546 ? -1.133 4.263 -10.450 1.00 94.06 546 VAL A O 1
ATOM 4233 N N . GLY A 1 547 ? -0.954 5.164 -12.498 1.00 93.00 547 GLY A N 1
ATOM 4234 C CA . GLY A 1 547 ? -0.806 6.544 -12.035 1.00 93.00 547 GLY A CA 1
ATOM 4235 C C . GLY A 1 547 ? -1.960 7.012 -11.138 1.00 93.00 547 GLY A C 1
ATOM 4236 O O . GLY A 1 547 ? -1.729 7.455 -10.014 1.00 93.00 547 GLY A O 1
ATOM 4237 N N . ILE A 1 548 ? -3.206 6.811 -11.577 1.00 92.81 548 ILE A N 1
ATOM 4238 C CA . ILE A 1 548 ? -4.437 7.134 -10.832 1.00 92.81 548 ILE A CA 1
ATOM 4239 C C . ILE A 1 548 ? -4.505 6.370 -9.497 1.00 92.81 548 ILE A C 1
ATOM 4241 O O . ILE A 1 548 ? -4.939 6.922 -8.483 1.00 92.81 548 ILE A O 1
ATOM 4245 N N . ALA A 1 549 ? -4.050 5.113 -9.463 1.00 93.62 549 ALA A N 1
ATOM 4246 C CA . ALA A 1 549 ? -4.004 4.320 -8.236 1.00 93.62 549 ALA A CA 1
ATOM 4247 C C . ALA A 1 549 ? -3.000 4.879 -7.209 1.00 93.62 549 ALA A C 1
ATOM 4249 O O . ALA A 1 549 ? -3.314 4.935 -6.020 1.00 93.62 549 ALA A O 1
ATOM 4250 N N . LEU A 1 550 ? -1.827 5.340 -7.658 1.00 92.75 550 LEU A N 1
ATOM 4251 C CA . LEU A 1 550 ? -0.786 5.915 -6.794 1.00 92.75 550 LEU A CA 1
ATOM 4252 C C . LEU A 1 550 ? -1.218 7.245 -6.145 1.00 92.75 550 LEU A C 1
ATOM 4254 O O . LEU A 1 550 ? -0.956 7.471 -4.961 1.00 92.75 550 LEU A O 1
ATOM 4258 N N . VAL A 1 551 ? -1.951 8.107 -6.861 1.00 91.94 551 VAL A N 1
ATOM 4259 C CA . VAL A 1 551 ? -2.438 9.395 -6.313 1.00 91.94 551 VAL A CA 1
ATOM 4260 C C . VAL A 1 551 ? -3.349 9.213 -5.084 1.00 91.94 551 VAL A C 1
ATOM 4262 O O . VAL A 1 551 ? -3.383 10.077 -4.206 1.00 91.94 551 VAL A O 1
ATOM 4265 N N . MET A 1 552 ? -4.046 8.075 -4.976 1.00 88.81 552 MET A N 1
ATOM 4266 C CA . MET A 1 552 ? -5.008 7.774 -3.902 1.00 88.81 552 MET A CA 1
ATOM 4267 C C . MET A 1 552 ? -4.424 7.045 -2.677 1.00 88.81 552 MET A C 1
ATOM 4269 O O . MET A 1 552 ? -5.181 6.607 -1.804 1.00 88.81 552 MET A O 1
ATOM 4273 N N . TYR A 1 553 ? -3.097 6.917 -2.579 1.00 89.81 553 TYR A N 1
ATOM 4274 C CA . TYR A 1 553 ? -2.438 6.192 -1.489 1.00 89.81 553 TYR A CA 1
ATOM 4275 C C . TYR A 1 553 ? -2.885 6.660 -0.086 1.00 89.81 553 TYR A C 1
ATOM 4277 O O . TYR A 1 553 ? -2.794 7.839 0.258 1.00 89.81 553 TYR A O 1
ATOM 4285 N N . GLY A 1 554 ? -3.384 5.729 0.738 1.00 83.00 554 GLY A N 1
ATOM 4286 C CA . GLY A 1 554 ? -3.766 5.980 2.137 1.00 83.00 554 GLY A CA 1
ATOM 4287 C C . GLY A 1 554 ? -5.005 6.867 2.358 1.00 83.00 554 GLY A C 1
ATOM 4288 O O . GLY A 1 554 ? -5.213 7.369 3.470 1.00 83.00 554 GLY A O 1
ATOM 4289 N N . ARG A 1 555 ? -5.833 7.097 1.328 1.00 82.62 555 ARG A N 1
ATOM 4290 C CA . ARG A 1 555 ? -7.031 7.959 1.416 1.00 82.62 555 ARG A CA 1
ATOM 4291 C C . ARG A 1 555 ? -8.342 7.221 1.752 1.00 82.62 555 ARG A C 1
ATOM 4293 O O . ARG A 1 555 ? -9.338 7.882 2.026 1.00 82.62 555 ARG A O 1
ATOM 4300 N N . MET A 1 556 ? -8.329 5.887 1.859 1.00 85.44 556 MET A N 1
ATOM 4301 C CA . MET A 1 556 ? -9.459 5.055 2.320 1.00 85.44 556 MET A CA 1
ATOM 4302 C C . MET A 1 556 ? -10.795 5.418 1.631 1.00 85.44 556 MET A C 1
ATOM 4304 O O . MET A 1 556 ? -10.874 5.418 0.405 1.00 85.44 556 MET A O 1
ATOM 4308 N N . GLU A 1 557 ? -11.836 5.740 2.406 1.00 83.75 557 GLU A N 1
ATOM 4309 C CA . GLU A 1 557 ? -13.199 6.043 1.939 1.00 83.75 557 GLU A CA 1
ATOM 4310 C C . GLU A 1 557 ? -13.264 7.249 0.993 1.00 83.75 557 GLU A C 1
ATOM 4312 O O . GLU A 1 557 ? -14.145 7.321 0.142 1.00 83.75 557 GLU A O 1
ATOM 4317 N N . GLU A 1 558 ? -12.298 8.169 1.058 1.00 84.06 558 GLU A N 1
ATOM 4318 C CA . GLU A 1 558 ? -12.239 9.318 0.149 1.00 84.06 558 GLU A CA 1
ATOM 4319 C C . GLU A 1 558 ? -12.022 8.906 -1.322 1.00 84.06 558 GLU A C 1
ATOM 4321 O O . GLU A 1 558 ? -12.285 9.703 -2.223 1.00 84.06 558 GLU A O 1
ATOM 4326 N N . ALA A 1 559 ? -11.548 7.679 -1.570 1.00 88.25 559 ALA A N 1
ATOM 4327 C CA . ALA A 1 559 ? -11.375 7.113 -2.904 1.00 88.25 559 ALA A CA 1
ATOM 4328 C C . ALA A 1 559 ? -12.609 6.337 -3.410 1.00 88.25 559 ALA A C 1
ATOM 4330 O O . ALA A 1 559 ? -12.662 6.022 -4.600 1.00 88.25 559 ALA A O 1
ATOM 4331 N N . ASP A 1 560 ? -13.606 6.031 -2.561 1.00 89.19 560 ASP A N 1
ATOM 4332 C CA . ASP A 1 560 ? -14.736 5.153 -2.923 1.00 89.19 560 ASP A CA 1
ATOM 4333 C C . ASP A 1 560 ? -15.517 5.663 -4.144 1.00 89.19 560 ASP A C 1
ATOM 4335 O O . ASP A 1 560 ? -15.864 4.873 -5.020 1.00 89.19 560 ASP A O 1
ATOM 4339 N N . ALA A 1 561 ? -15.740 6.977 -4.249 1.00 90.94 561 ALA A N 1
ATOM 4340 C CA . ALA A 1 561 ? -16.457 7.576 -5.377 1.00 90.94 561 ALA A CA 1
ATOM 4341 C C . ALA A 1 561 ? -15.727 7.374 -6.721 1.00 90.94 561 ALA A C 1
ATOM 4343 O O . ALA A 1 561 ? -16.352 7.044 -7.730 1.00 90.94 561 ALA A O 1
ATOM 4344 N 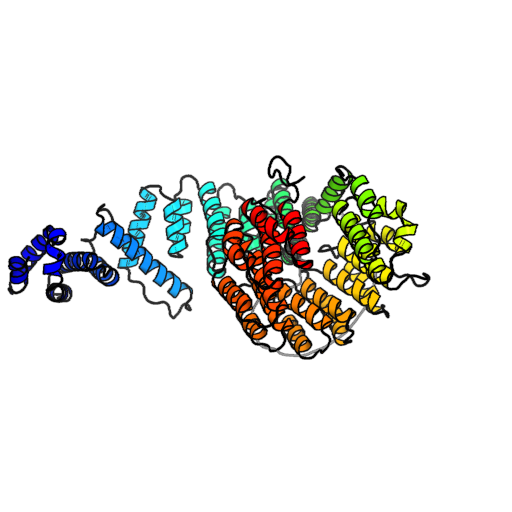N . LEU A 1 562 ? -14.395 7.514 -6.731 1.00 90.31 562 LEU A N 1
ATOM 4345 C CA . LEU A 1 562 ? -13.576 7.255 -7.920 1.00 90.31 562 LEU A CA 1
ATOM 4346 C C . LEU A 1 562 ? -13.554 5.758 -8.252 1.00 90.31 562 LEU A C 1
ATOM 4348 O O . LEU A 1 562 ? -13.705 5.380 -9.412 1.00 90.31 562 LEU A O 1
ATOM 4352 N N . ILE A 1 563 ? -13.411 4.907 -7.232 1.00 91.88 563 ILE A N 1
ATOM 4353 C CA . ILE A 1 563 ? -13.426 3.447 -7.372 1.00 91.88 563 ILE A CA 1
ATOM 4354 C C . ILE A 1 563 ? -14.741 2.980 -8.007 1.00 91.88 563 ILE A C 1
ATOM 4356 O O . ILE A 1 563 ? -14.713 2.161 -8.922 1.00 91.88 563 ILE A O 1
ATOM 4360 N N . GLU A 1 564 ? -15.891 3.495 -7.566 1.00 91.75 564 GLU A N 1
ATOM 4361 C CA . GLU A 1 564 ? -17.196 3.105 -8.113 1.00 91.75 564 GLU A CA 1
ATOM 4362 C C . GLU A 1 564 ? -17.415 3.568 -9.555 1.00 91.75 564 GLU A C 1
ATOM 4364 O O . GLU A 1 564 ? -18.077 2.855 -10.314 1.00 91.75 564 GLU A O 1
ATOM 4369 N N . SER A 1 565 ? -16.816 4.695 -9.952 1.00 92.75 565 SER A N 1
ATOM 4370 C CA . SER A 1 565 ? -16.756 5.122 -11.353 1.00 92.75 565 SER A CA 1
ATOM 4371 C C . SER A 1 565 ? -15.911 4.145 -12.185 1.00 92.75 565 SER A C 1
ATOM 4373 O O . SER A 1 565 ? -16.430 3.479 -13.082 1.00 92.75 565 SER A O 1
ATOM 4375 N N . LEU A 1 566 ? -14.641 3.948 -11.803 1.00 91.81 566 LEU A N 1
ATOM 4376 C CA . LEU A 1 566 ? -13.682 3.091 -12.515 1.00 91.81 566 LEU A CA 1
ATOM 4377 C C . LEU A 1 566 ? -14.134 1.624 -12.612 1.00 91.81 566 LEU A C 1
ATOM 4379 O O . LEU A 1 566 ? -13.894 0.971 -13.623 1.00 91.81 566 LEU A O 1
ATOM 4383 N N . CYS A 1 567 ? -14.808 1.089 -11.589 1.00 91.12 567 CYS A N 1
ATOM 4384 C CA . CYS A 1 567 ? -15.326 -0.284 -11.603 1.00 91.12 567 CYS A CA 1
ATOM 4385 C C . CYS A 1 567 ? -16.546 -0.466 -12.519 1.00 91.12 567 CYS A C 1
ATOM 4387 O O . CYS A 1 567 ? -16.835 -1.593 -12.921 1.00 91.12 567 CYS A O 1
ATOM 4389 N N . ARG A 1 568 ? -17.284 0.610 -12.820 1.00 92.00 568 ARG A N 1
ATOM 4390 C CA . ARG A 1 568 ? -18.467 0.581 -13.695 1.00 92.00 568 ARG A CA 1
ATOM 4391 C C . ARG A 1 568 ? -18.103 0.748 -15.172 1.00 92.00 568 ARG A C 1
ATOM 4393 O O . ARG A 1 568 ? -18.933 0.448 -16.031 1.00 92.00 568 ARG A O 1
ATOM 4400 N N . ASP A 1 569 ? -16.887 1.204 -15.461 1.00 90.94 569 ASP A N 1
ATOM 4401 C CA . ASP A 1 569 ? -16.442 1.479 -16.820 1.00 90.94 569 ASP A CA 1
ATOM 4402 C C . ASP A 1 569 ? -16.319 0.219 -17.692 1.00 90.94 569 ASP A C 1
ATOM 4404 O O . ASP A 1 569 ? -16.029 -0.899 -17.240 1.00 90.94 569 ASP A O 1
ATOM 4408 N N . LYS A 1 570 ? -16.561 0.406 -18.993 1.00 89.50 570 LYS A N 1
ATOM 4409 C CA . LYS A 1 570 ? -16.567 -0.694 -19.972 1.00 89.50 570 LYS A CA 1
ATOM 4410 C C . LYS A 1 570 ? -15.168 -1.251 -20.215 1.00 89.50 570 LYS A C 1
ATOM 4412 O O . LYS A 1 570 ? -15.027 -2.458 -20.437 1.00 89.50 570 LYS A O 1
ATOM 4417 N N . ASP A 1 571 ? -14.148 -0.404 -20.123 1.00 91.19 571 ASP A N 1
ATOM 4418 C CA . ASP A 1 571 ? -12.774 -0.775 -20.428 1.00 91.19 571 ASP A CA 1
ATOM 4419 C C . ASP A 1 571 ? -12.133 -1.591 -19.297 1.00 91.19 571 ASP A C 1
ATOM 4421 O O . ASP A 1 571 ? -12.050 -1.128 -18.154 1.00 91.19 571 ASP A O 1
ATOM 4425 N N . PRO A 1 572 ? -11.626 -2.809 -19.580 1.00 93.06 572 PRO A N 1
ATOM 4426 C CA . PRO A 1 572 ? -11.031 -3.658 -18.551 1.00 93.06 572 PRO A CA 1
ATOM 4427 C C . PRO A 1 572 ? -9.835 -3.019 -17.842 1.00 93.06 572 PRO A C 1
ATOM 4429 O O . PRO A 1 572 ? -9.578 -3.323 -16.683 1.00 93.06 572 PRO A O 1
ATOM 4432 N N . ILE A 1 573 ? -9.099 -2.125 -18.508 1.00 92.94 573 ILE A N 1
ATOM 4433 C CA . ILE A 1 573 ? -7.908 -1.492 -17.927 1.00 92.94 573 ILE A CA 1
ATOM 4434 C C . ILE A 1 573 ? -8.297 -0.406 -16.913 1.00 92.94 573 ILE A C 1
ATOM 4436 O O . ILE A 1 573 ? -7.627 -0.289 -15.889 1.00 92.94 573 ILE A O 1
ATOM 4440 N N . LEU A 1 574 ? -9.422 0.294 -17.114 1.00 92.69 574 LEU A N 1
ATOM 4441 C CA . LEU A 1 574 ? -9.999 1.201 -16.113 1.00 92.69 574 LEU A CA 1
ATOM 4442 C C . LEU A 1 574 ? -10.581 0.423 -14.925 1.00 92.69 574 LEU A C 1
ATOM 4444 O O . LEU A 1 574 ? -10.299 0.766 -13.779 1.00 92.69 574 LEU A O 1
ATOM 4448 N N . ARG A 1 575 ? -11.257 -0.713 -15.154 1.00 94.19 575 ARG A N 1
ATOM 4449 C CA . ARG A 1 575 ? -11.662 -1.593 -14.037 1.00 94.19 575 ARG A CA 1
ATOM 4450 C C . ARG A 1 575 ? -10.460 -2.137 -13.261 1.00 94.19 575 ARG A C 1
ATOM 4452 O O . ARG A 1 575 ? -10.491 -2.186 -12.032 1.00 94.19 575 ARG A O 1
ATOM 4459 N N . ARG A 1 576 ? -9.365 -2.475 -13.954 1.00 94.31 576 ARG A N 1
ATOM 4460 C CA . ARG A 1 576 ? -8.088 -2.863 -13.331 1.00 94.31 576 ARG A CA 1
ATOM 4461 C C . ARG A 1 576 ? -7.443 -1.709 -12.557 1.00 94.31 576 ARG A C 1
ATOM 4463 O O . ARG A 1 576 ? -6.930 -1.953 -11.469 1.00 94.31 576 ARG A O 1
ATOM 4470 N N . SER A 1 577 ? -7.514 -0.476 -13.073 1.00 94.06 577 SER A N 1
ATOM 4471 C CA . SER A 1 577 ? -7.147 0.738 -12.329 1.00 94.06 577 SER A CA 1
ATOM 4472 C C . SER A 1 577 ? -7.913 0.797 -11.013 1.00 94.06 577 SER A C 1
ATOM 4474 O O . SER A 1 577 ? -7.287 0.860 -9.964 1.00 94.06 577 SER A O 1
ATOM 4476 N N . GLY A 1 578 ? -9.240 0.626 -11.058 1.00 93.81 578 GLY A N 1
ATOM 4477 C CA . GLY A 1 578 ? -10.097 0.586 -9.874 1.00 93.81 578 GLY A CA 1
ATOM 4478 C C . GLY A 1 578 ? -9.647 -0.435 -8.822 1.00 93.81 578 GLY A C 1
ATOM 4479 O O . GLY A 1 578 ? -9.646 -0.112 -7.637 1.00 93.81 578 GLY A O 1
ATOM 4480 N N . MET A 1 579 ? -9.198 -1.633 -9.223 1.00 94.88 579 MET A N 1
ATOM 4481 C CA . MET A 1 579 ? -8.664 -2.634 -8.281 1.00 94.88 579 MET A CA 1
ATOM 4482 C C . MET A 1 579 ? -7.370 -2.160 -7.600 1.00 94.88 579 MET A C 1
ATOM 4484 O O . MET A 1 579 ? -7.252 -2.261 -6.379 1.00 94.88 579 MET A O 1
ATOM 4488 N N . TYR A 1 580 ? -6.429 -1.578 -8.352 1.00 94.62 580 TYR A N 1
ATOM 4489 C CA . TYR A 1 580 ? -5.208 -1.014 -7.767 1.00 94.62 580 TYR A CA 1
ATOM 4490 C C . TYR A 1 580 ? -5.482 0.257 -6.940 1.00 94.62 580 TYR A C 1
ATOM 4492 O O . TYR A 1 580 ? -4.839 0.456 -5.912 1.00 94.62 580 TYR A O 1
ATOM 4500 N N . THR A 1 581 ? -6.472 1.081 -7.301 1.00 94.31 581 THR A N 1
ATOM 4501 C CA . THR A 1 581 ? -6.927 2.219 -6.484 1.00 94.31 581 THR A CA 1
ATOM 4502 C C . THR A 1 581 ? -7.519 1.739 -5.156 1.00 94.31 581 THR A C 1
ATOM 4504 O O . THR A 1 581 ? -7.197 2.312 -4.118 1.00 94.31 581 THR A O 1
ATOM 4507 N N . VAL A 1 582 ? -8.313 0.656 -5.148 1.00 94.25 582 VAL A N 1
ATOM 4508 C CA . VAL A 1 582 ? -8.782 0.006 -3.905 1.00 94.25 582 VAL A CA 1
ATOM 4509 C C . VAL A 1 582 ? -7.597 -0.461 -3.058 1.00 94.25 582 VAL A C 1
ATOM 4511 O O . VAL A 1 582 ? -7.574 -0.183 -1.859 1.00 94.25 582 VAL A O 1
ATOM 4514 N N . ALA A 1 583 ? -6.608 -1.129 -3.662 1.00 93.50 583 ALA A N 1
ATOM 4515 C CA . ALA A 1 583 ? -5.413 -1.589 -2.958 1.00 93.50 583 ALA A CA 1
ATOM 4516 C C . ALA A 1 583 ? -4.674 -0.429 -2.273 1.00 93.50 583 ALA A C 1
ATOM 4518 O O . ALA A 1 583 ? -4.498 -0.451 -1.058 1.00 93.50 583 ALA A O 1
ATOM 4519 N N . MET A 1 584 ? -4.310 0.608 -3.034 1.00 92.06 584 MET A N 1
ATOM 4520 C CA . MET A 1 584 ? -3.517 1.741 -2.543 1.00 92.06 584 MET A CA 1
ATOM 4521 C C . MET A 1 584 ? -4.278 2.613 -1.535 1.00 92.06 584 MET A C 1
ATOM 4523 O O . MET A 1 584 ? -3.684 3.104 -0.573 1.00 92.06 584 MET A O 1
ATOM 4527 N N . ALA A 1 585 ? -5.596 2.774 -1.693 1.00 91.25 585 ALA A N 1
ATOM 4528 C CA . ALA A 1 585 ? -6.423 3.519 -0.745 1.00 91.25 585 ALA A CA 1
ATOM 4529 C C . ALA A 1 585 ? -6.580 2.798 0.608 1.00 91.25 585 ALA A C 1
ATOM 4531 O O . ALA A 1 585 ? -6.610 3.465 1.646 1.00 91.25 585 ALA A O 1
ATOM 4532 N N . TYR A 1 586 ? -6.653 1.460 0.608 1.00 89.62 586 TYR A N 1
ATOM 4533 C CA . TYR A 1 586 ? -6.874 0.622 1.798 1.00 89.62 586 TYR A CA 1
ATOM 4534 C C . TYR A 1 586 ? -5.632 -0.164 2.263 1.00 89.62 586 TYR A C 1
ATOM 4536 O O . TYR A 1 586 ? -5.763 -1.105 3.053 1.00 89.62 586 TYR A O 1
ATOM 4544 N N . CYS A 1 587 ? -4.432 0.236 1.827 1.00 88.31 587 CYS A N 1
ATOM 4545 C CA . CYS A 1 587 ? -3.154 -0.372 2.209 1.00 88.31 587 CYS A CA 1
ATOM 4546 C C . CYS A 1 587 ? -3.040 -0.599 3.729 1.00 88.31 587 CYS A C 1
ATOM 4548 O O . CYS A 1 587 ? -3.084 0.342 4.524 1.00 88.31 587 CYS A O 1
ATOM 4550 N N . GLY A 1 588 ? -2.898 -1.864 4.138 1.00 82.00 588 GLY A N 1
ATOM 4551 C CA . GLY A 1 588 ? -2.751 -2.272 5.540 1.00 82.00 588 GLY A CA 1
ATOM 4552 C C . GLY A 1 588 ? -3.951 -1.972 6.449 1.00 82.00 588 GLY A C 1
ATOM 4553 O O . GLY A 1 588 ? -3.792 -1.976 7.669 1.00 82.00 588 GLY A O 1
ATOM 4554 N N . SER A 1 589 ? -5.131 -1.676 5.892 1.00 80.19 589 SER A N 1
ATOM 4555 C CA . SER A 1 589 ? -6.336 -1.335 6.661 1.00 80.19 589 SER A CA 1
ATOM 4556 C C . SER A 1 589 ? -7.174 -2.542 7.092 1.00 80.19 589 SER A C 1
ATOM 4558 O O . SER A 1 589 ? -8.010 -2.382 7.980 1.00 80.19 589 SER A O 1
ATOM 4560 N N . GLY A 1 590 ? -7.051 -3.696 6.423 1.00 80.12 590 GLY A N 1
ATOM 4561 C CA . GLY A 1 590 ? -7.880 -4.882 6.697 1.00 80.12 590 GLY A CA 1
ATOM 4562 C C . GLY A 1 590 ? -9.401 -4.680 6.559 1.00 80.12 590 GLY A C 1
ATOM 4563 O O . GLY A 1 590 ? -10.171 -5.429 7.153 1.00 80.12 590 GLY A O 1
ATOM 4564 N N . ASN A 1 591 ? -9.868 -3.659 5.827 1.00 85.00 591 ASN A N 1
ATOM 4565 C CA . ASN A 1 591 ? -11.293 -3.313 5.795 1.00 85.00 591 ASN A CA 1
ATOM 4566 C C . ASN A 1 591 ? -12.116 -4.334 4.981 1.00 85.00 591 ASN A C 1
ATOM 4568 O O . ASN A 1 591 ? -11.939 -4.485 3.767 1.00 85.00 591 ASN A O 1
ATOM 4572 N N . ASN A 1 592 ? -13.086 -4.968 5.645 1.00 86.62 592 ASN A N 1
ATOM 4573 C CA . ASN A 1 592 ? -13.993 -5.962 5.066 1.00 86.62 592 ASN A CA 1
ATOM 4574 C C . ASN A 1 592 ? -14.781 -5.455 3.843 1.00 86.62 592 ASN A C 1
ATOM 4576 O O . ASN A 1 592 ? -15.061 -6.243 2.940 1.00 86.62 592 ASN A O 1
ATOM 4580 N N . LYS A 1 593 ? -15.116 -4.156 3.764 1.00 87.62 593 LYS A N 1
ATOM 4581 C CA . LYS A 1 593 ? -15.799 -3.548 2.602 1.00 87.62 593 LYS A CA 1
ATOM 4582 C C . LYS A 1 593 ? -14.940 -3.666 1.339 1.00 87.62 593 LYS A C 1
ATOM 4584 O O . LYS A 1 593 ? -15.433 -4.095 0.295 1.00 87.62 593 LYS A O 1
ATOM 4589 N N . ALA A 1 594 ? -13.652 -3.338 1.451 1.00 89.88 594 ALA A N 1
ATOM 4590 C CA . ALA A 1 594 ? -12.698 -3.408 0.348 1.00 89.88 594 ALA A CA 1
ATOM 4591 C C . ALA A 1 594 ? -12.428 -4.865 -0.064 1.00 89.88 594 ALA A C 1
ATOM 4593 O O . ALA A 1 594 ? -12.546 -5.197 -1.243 1.00 89.88 594 ALA A O 1
ATOM 4594 N N . ILE A 1 595 ? -12.179 -5.752 0.908 1.00 90.56 595 ILE A N 1
ATOM 4595 C CA . ILE A 1 595 ? -11.959 -7.190 0.671 1.00 90.56 595 ILE A CA 1
ATOM 4596 C C . ILE A 1 595 ? -13.170 -7.819 -0.036 1.00 90.56 595 ILE A C 1
ATOM 4598 O O . ILE A 1 595 ? -13.012 -8.491 -1.053 1.00 90.56 595 ILE A O 1
ATOM 4602 N N . ARG A 1 596 ? -14.396 -7.548 0.435 1.00 90.88 596 ARG A N 1
ATOM 4603 C CA . ARG A 1 596 ? -15.633 -8.050 -0.187 1.00 90.88 596 ARG A CA 1
ATOM 4604 C C . ARG A 1 596 ? -15.810 -7.546 -1.623 1.00 90.88 596 ARG A C 1
ATOM 4606 O O . ARG A 1 596 ? -16.228 -8.327 -2.476 1.00 90.88 596 ARG A O 1
ATOM 4613 N N . ARG A 1 597 ? -15.488 -6.274 -1.902 1.00 90.25 597 ARG A N 1
ATOM 4614 C CA . ARG A 1 597 ? -15.552 -5.701 -3.260 1.00 90.25 597 ARG A CA 1
ATOM 4615 C C . ARG A 1 597 ? -14.543 -6.388 -4.194 1.00 90.25 597 ARG A C 1
ATOM 4617 O O . ARG A 1 597 ? -14.933 -6.810 -5.279 1.00 90.25 597 ARG A O 1
ATOM 4624 N N . LEU A 1 598 ? -13.294 -6.572 -3.756 1.00 91.56 598 LEU A N 1
ATOM 4625 C CA . LEU A 1 598 ? -12.253 -7.263 -4.532 1.00 91.56 598 LEU A CA 1
ATOM 4626 C C . LEU A 1 598 ? -12.603 -8.732 -4.806 1.00 91.56 598 LEU A C 1
ATOM 4628 O O . LEU A 1 598 ? -12.546 -9.166 -5.954 1.00 91.56 598 LEU A O 1
ATOM 4632 N N . LEU A 1 599 ? -13.022 -9.486 -3.783 1.00 90.94 599 LEU A N 1
ATOM 4633 C CA . LEU A 1 599 ? -13.417 -10.893 -3.930 1.00 90.94 599 LEU A CA 1
ATOM 4634 C C . LEU A 1 599 ? -14.612 -11.060 -4.877 1.00 90.94 599 LEU A C 1
ATOM 4636 O O . LEU A 1 599 ? -14.626 -11.989 -5.682 1.00 90.94 599 LEU A O 1
ATOM 4640 N N . HIS A 1 600 ? -15.588 -10.146 -4.829 1.00 91.81 600 HIS A N 1
ATOM 4641 C CA . HIS A 1 600 ? -16.696 -10.144 -5.782 1.00 91.81 600 HIS A CA 1
ATOM 4642 C C . HIS A 1 600 ? -16.186 -9.973 -7.221 1.00 91.81 600 HIS A C 1
ATOM 4644 O O . HIS A 1 600 ? -16.497 -10.801 -8.073 1.00 91.81 600 HIS A O 1
ATOM 4650 N N . VAL A 1 601 ? -15.355 -8.957 -7.490 1.00 91.62 601 VAL A N 1
ATOM 4651 C CA . VAL A 1 601 ? -14.816 -8.692 -8.838 1.00 91.62 601 VAL A CA 1
ATOM 4652 C C . VAL A 1 601 ? -13.916 -9.832 -9.338 1.00 91.62 601 VAL A C 1
ATOM 4654 O O . VAL A 1 601 ? -14.020 -10.218 -10.502 1.00 91.62 601 VAL A O 1
ATOM 4657 N N . ALA A 1 602 ? -13.110 -10.446 -8.465 1.00 90.44 602 ALA A N 1
ATOM 4658 C CA . ALA A 1 602 ? -12.265 -11.599 -8.799 1.00 90.44 602 ALA A CA 1
ATOM 4659 C C . ALA A 1 602 ? -13.058 -12.833 -9.288 1.00 90.44 602 ALA A C 1
ATOM 4661 O O . ALA A 1 602 ? -12.524 -13.667 -10.032 1.00 90.44 602 ALA A O 1
ATOM 4662 N N . VAL A 1 603 ? -14.332 -12.953 -8.899 1.00 88.56 603 VAL A N 1
ATOM 4663 C CA . VAL A 1 603 ? -15.239 -14.023 -9.343 1.00 88.56 603 VAL A CA 1
ATOM 4664 C C . VAL A 1 603 ? -16.142 -13.574 -10.496 1.00 88.56 603 VAL A C 1
ATOM 4666 O O . VAL A 1 603 ? -16.389 -14.377 -11.393 1.00 88.56 603 VAL A O 1
ATOM 4669 N N . SER A 1 604 ? -16.625 -12.326 -10.490 1.00 90.25 604 SER A N 1
ATOM 4670 C CA . SER A 1 604 ? -17.664 -11.850 -11.414 1.00 90.25 604 SER A CA 1
ATOM 4671 C C . SER A 1 604 ? -17.160 -11.237 -12.724 1.00 90.25 604 SER A C 1
ATOM 4673 O O . SER A 1 604 ? -17.922 -11.220 -13.689 1.00 90.25 604 SER A O 1
ATOM 4675 N N . ASP A 1 605 ? -15.944 -10.676 -12.779 1.00 93.44 605 ASP A N 1
ATOM 4676 C CA . ASP A 1 605 ? -15.431 -10.090 -14.029 1.00 93.44 605 ASP A CA 1
ATOM 4677 C C . ASP A 1 605 ? -15.056 -11.186 -15.038 1.00 93.44 605 ASP A C 1
ATOM 4679 O O . ASP A 1 605 ? -14.584 -12.267 -14.684 1.00 93.44 605 ASP A O 1
ATOM 4683 N N . VAL A 1 606 ? -15.256 -10.882 -16.318 1.00 92.44 606 VAL A N 1
ATOM 4684 C CA . VAL A 1 606 ? -14.933 -11.761 -17.447 1.00 92.44 606 VAL A CA 1
ATOM 4685 C C . VAL A 1 606 ? -13.458 -11.622 -17.845 1.00 92.44 606 VAL A C 1
ATOM 4687 O O . VAL A 1 606 ? -12.899 -12.537 -18.441 1.00 92.44 606 VAL A O 1
ATOM 4690 N N . ASN A 1 607 ? -12.811 -10.491 -17.535 1.00 94.69 607 ASN A N 1
ATOM 4691 C CA . ASN A 1 607 ? -11.434 -10.227 -17.943 1.00 94.69 607 ASN A CA 1
ATOM 4692 C C . ASN A 1 607 ? -10.404 -10.692 -16.897 1.00 94.69 607 ASN A C 1
ATOM 4694 O O . ASN A 1 607 ? -10.336 -10.178 -15.779 1.00 94.69 607 ASN A O 1
ATOM 4698 N N . ASP A 1 608 ? -9.535 -11.615 -17.304 1.00 93.75 608 ASP A N 1
ATOM 4699 C CA . ASP A 1 608 ? -8.552 -12.258 -16.431 1.00 93.75 608 ASP A CA 1
ATOM 4700 C C . ASP A 1 608 ? -7.468 -11.325 -15.859 1.00 93.75 608 ASP A C 1
ATOM 4702 O O . ASP A 1 608 ? -6.968 -11.578 -14.761 1.00 93.75 608 ASP A O 1
ATOM 4706 N N . ASP A 1 609 ? -7.127 -10.221 -16.534 1.00 92.50 609 ASP A N 1
ATOM 4707 C CA . ASP A 1 609 ? -6.189 -9.227 -15.995 1.00 92.50 609 ASP A CA 1
ATOM 4708 C C . ASP A 1 609 ? -6.798 -8.441 -14.822 1.00 92.50 609 ASP A C 1
ATOM 4710 O O . ASP A 1 609 ? -6.074 -8.070 -13.895 1.00 92.50 609 ASP A O 1
ATOM 4714 N N . VAL A 1 610 ? -8.116 -8.198 -14.841 1.00 94.56 610 VAL A N 1
ATOM 4715 C CA . VAL A 1 610 ? -8.843 -7.574 -13.720 1.00 94.56 610 VAL A CA 1
ATOM 4716 C C . VAL A 1 610 ? -8.924 -8.554 -12.554 1.00 94.56 610 VAL A C 1
ATOM 4718 O O . VAL A 1 610 ? -8.636 -8.183 -11.418 1.00 94.56 610 VAL A O 1
ATOM 4721 N N . ARG A 1 611 ? -9.235 -9.827 -12.836 1.00 94.75 611 ARG A N 1
ATOM 4722 C CA . ARG A 1 611 ? -9.293 -10.894 -11.823 1.00 94.75 611 ARG A CA 1
ATOM 4723 C C . ARG A 1 611 ? -7.944 -11.104 -11.138 1.00 94.75 611 ARG A C 1
ATOM 4725 O O . ARG A 1 611 ? -7.906 -11.199 -9.915 1.00 94.75 611 ARG A O 1
ATOM 4732 N N . ARG A 1 612 ? -6.840 -11.113 -11.899 1.00 94.25 612 ARG A N 1
ATOM 4733 C CA . ARG A 1 612 ? -5.474 -11.163 -11.351 1.00 94.25 612 ARG A CA 1
ATOM 4734 C C . ARG A 1 612 ? -5.224 -9.991 -10.397 1.00 94.25 612 ARG A C 1
ATOM 4736 O O . ARG A 1 612 ? -4.893 -10.225 -9.238 1.00 94.25 612 ARG A O 1
ATOM 4743 N N . ALA A 1 613 ? -5.440 -8.757 -10.858 1.00 94.44 613 ALA A N 1
ATOM 4744 C CA . ALA A 1 613 ? -5.207 -7.556 -10.053 1.00 94.44 613 ALA A CA 1
ATOM 4745 C C . ALA A 1 613 ? -6.076 -7.512 -8.784 1.00 94.44 613 ALA A C 1
ATOM 4747 O O . ALA A 1 613 ? -5.602 -7.097 -7.728 1.00 94.44 613 ALA A O 1
ATOM 4748 N N . ALA A 1 614 ? -7.328 -7.977 -8.855 1.00 94.75 614 ALA A N 1
ATOM 4749 C CA . ALA A 1 614 ? -8.228 -8.035 -7.706 1.00 94.75 614 ALA A CA 1
ATOM 4750 C C . ALA A 1 614 ? -7.717 -8.973 -6.594 1.00 94.75 614 ALA A C 1
ATOM 4752 O O . ALA A 1 614 ? -7.884 -8.663 -5.415 1.00 94.75 614 ALA A O 1
ATOM 4753 N N . VAL A 1 615 ? -7.059 -10.083 -6.952 1.00 94.75 615 VAL A N 1
ATOM 4754 C CA . VAL A 1 615 ? -6.443 -11.000 -5.976 1.00 94.75 615 VAL A CA 1
ATOM 4755 C C . VAL A 1 615 ? -5.093 -10.477 -5.486 1.00 94.75 615 VAL A C 1
ATOM 4757 O O . VAL A 1 615 ? -4.865 -10.480 -4.281 1.00 94.75 615 VAL A O 1
ATOM 4760 N N . GLU A 1 616 ? -4.241 -9.938 -6.369 1.00 94.50 616 GLU A N 1
ATOM 4761 C CA . GLU A 1 616 ? -2.989 -9.250 -5.983 1.00 94.50 616 GLU A CA 1
ATOM 4762 C C . GLU A 1 616 ? -3.252 -8.150 -4.934 1.00 94.50 616 GLU A C 1
ATOM 4764 O O . GLU A 1 616 ? -2.524 -8.020 -3.948 1.00 94.50 616 GLU A O 1
ATOM 4769 N N . SER A 1 617 ? -4.354 -7.411 -5.102 1.00 94.19 617 SER A N 1
ATOM 4770 C CA . SER A 1 617 ? -4.804 -6.338 -4.206 1.00 94.19 617 SER A CA 1
ATOM 4771 C C . SER A 1 617 ? -5.083 -6.792 -2.766 1.00 94.19 617 SER A C 1
ATOM 4773 O O . SER A 1 617 ? -4.973 -5.979 -1.846 1.00 94.19 617 SER A O 1
ATOM 4775 N N . LEU A 1 618 ? -5.383 -8.076 -2.528 1.00 92.50 618 LEU A N 1
ATOM 4776 C CA . LEU A 1 618 ? -5.559 -8.609 -1.171 1.00 92.50 618 LEU A CA 1
ATOM 4777 C C . LEU A 1 618 ? -4.257 -8.539 -0.362 1.00 92.50 618 LEU A C 1
ATOM 4779 O O . LEU A 1 618 ? -4.302 -8.212 0.824 1.00 92.50 618 LEU A O 1
ATOM 4783 N N . GLY A 1 619 ? -3.102 -8.766 -1.000 1.00 91.25 619 GLY A N 1
ATOM 4784 C CA . GLY A 1 619 ? -1.797 -8.689 -0.335 1.00 91.25 619 GLY A CA 1
ATOM 4785 C C . GLY A 1 619 ? -1.503 -7.288 0.212 1.00 91.25 619 GLY A C 1
ATOM 4786 O O . GLY A 1 619 ? -1.075 -7.148 1.357 1.00 91.25 619 GLY A O 1
ATOM 4787 N N . PHE A 1 620 ? -1.830 -6.246 -0.559 1.00 92.56 620 PHE A N 1
ATOM 4788 C CA . PHE A 1 620 ? -1.677 -4.845 -0.149 1.00 92.56 620 PHE A CA 1
ATOM 4789 C C . PHE A 1 620 ? -2.646 -4.418 0.968 1.00 92.56 620 PHE A C 1
ATOM 4791 O O . PHE A 1 620 ? -2.304 -3.572 1.790 1.00 92.56 620 PHE A O 1
ATOM 4798 N N . ILE A 1 621 ? -3.844 -5.001 1.059 1.00 91.31 621 ILE A N 1
ATOM 4799 C CA . ILE A 1 621 ? -4.796 -4.662 2.134 1.00 91.31 621 ILE A CA 1
ATOM 4800 C C . ILE A 1 621 ? -4.474 -5.414 3.435 1.00 91.31 621 ILE A C 1
ATOM 4802 O O . ILE A 1 621 ? -4.665 -4.860 4.521 1.00 91.31 621 ILE A O 1
ATOM 4806 N N . LEU A 1 622 ? -3.967 -6.649 3.331 1.00 89.25 622 LEU A N 1
ATOM 4807 C CA . LEU A 1 622 ? -3.757 -7.565 4.459 1.00 89.25 622 LEU A CA 1
ATOM 4808 C C . LEU A 1 622 ? -2.320 -7.613 5.010 1.00 89.25 622 LEU A C 1
ATOM 4810 O O . LEU A 1 622 ? -2.105 -8.299 6.003 1.00 89.25 622 LEU A O 1
ATOM 4814 N N . PHE A 1 623 ? -1.335 -6.886 4.455 1.00 89.00 623 PHE A N 1
ATOM 4815 C CA . PHE A 1 623 ? 0.069 -6.965 4.927 1.00 89.00 623 PHE A CA 1
ATOM 4816 C C . PHE A 1 623 ? 0.272 -6.676 6.428 1.00 89.00 623 PHE A C 1
ATOM 4818 O O . PHE A 1 623 ? 1.271 -7.103 7.001 1.00 89.00 623 PHE A O 1
ATOM 4825 N N . ARG A 1 624 ? -0.660 -5.970 7.087 1.00 86.38 624 ARG A N 1
ATOM 4826 C CA . ARG A 1 624 ? -0.613 -5.720 8.540 1.00 86.38 624 ARG A CA 1
ATOM 4827 C C . ARG A 1 624 ? -0.974 -6.956 9.378 1.00 86.38 624 ARG A C 1
ATOM 4829 O O . ARG A 1 624 ? -0.531 -7.057 10.519 1.00 86.38 624 ARG A O 1
ATOM 4836 N N . THR A 1 625 ? -1.751 -7.888 8.829 1.00 85.62 625 THR A N 1
ATOM 4837 C CA . THR A 1 625 ? -2.176 -9.147 9.466 1.00 85.62 625 THR A CA 1
ATOM 4838 C C . THR A 1 625 ? -1.850 -10.343 8.557 1.00 85.62 625 THR A C 1
ATOM 4840 O O . THR A 1 625 ? -2.751 -11.029 8.069 1.00 85.62 625 THR A O 1
ATOM 4843 N N . PRO A 1 626 ? -0.554 -10.639 8.324 1.00 86.38 626 PRO A N 1
ATOM 4844 C CA . PRO A 1 626 ? -0.115 -11.595 7.303 1.00 86.38 626 PRO A CA 1
ATOM 4845 C C . PRO A 1 626 ? -0.517 -13.053 7.570 1.00 86.38 626 PRO A C 1
ATOM 4847 O O . PRO A 1 626 ? -0.465 -13.875 6.661 1.00 86.38 626 PRO A O 1
ATOM 4850 N N . GLU A 1 627 ? -0.957 -13.380 8.786 1.00 87.81 627 GLU A N 1
ATOM 4851 C CA . GLU A 1 627 ? -1.558 -14.674 9.145 1.00 87.81 627 GLU A CA 1
ATOM 4852 C C . GLU A 1 627 ? -2.941 -14.887 8.497 1.00 87.81 627 GLU A C 1
ATOM 4854 O O . GLU A 1 627 ? -3.348 -16.016 8.243 1.00 87.81 627 GLU A O 1
ATOM 4859 N N . GLN A 1 628 ? -3.672 -13.813 8.179 1.00 87.00 628 GLN A N 1
ATOM 4860 C CA . GLN A 1 628 ? -5.009 -13.902 7.578 1.00 87.00 628 GLN A CA 1
ATOM 4861 C C . GLN A 1 628 ? -4.966 -14.111 6.057 1.00 87.00 628 GLN A C 1
ATOM 4863 O O . GLN A 1 628 ? -5.920 -14.627 5.480 1.00 87.00 628 GLN A O 1
ATOM 4868 N N . CYS A 1 629 ? -3.871 -13.733 5.390 1.00 89.00 629 CYS A N 1
ATOM 4869 C CA . CYS A 1 629 ? -3.766 -13.842 3.935 1.00 89.00 629 CYS A CA 1
ATOM 4870 C C . CYS A 1 629 ? -3.794 -15.308 3.439 1.00 89.00 629 CYS A C 1
ATOM 4872 O O . CYS A 1 629 ? -4.620 -15.596 2.570 1.00 89.00 629 CYS A O 1
ATOM 4874 N N . PRO A 1 630 ? -3.026 -16.264 4.011 1.00 91.69 630 PRO A N 1
ATOM 4875 C CA . PRO A 1 630 ? -3.120 -17.685 3.660 1.00 91.69 630 PRO A CA 1
ATOM 4876 C C . PRO A 1 630 ? -4.538 -18.260 3.723 1.00 91.69 630 PRO A C 1
ATOM 4878 O O . PRO A 1 630 ? -4.972 -18.898 2.765 1.00 91.69 630 PRO A O 1
ATOM 4881 N N . SER A 1 631 ? -5.294 -17.986 4.791 1.00 89.81 631 SER A N 1
ATOM 4882 C CA . SER A 1 631 ? -6.635 -18.562 4.967 1.00 89.81 631 SER A CA 1
ATOM 4883 C C . SER A 1 631 ? -7.659 -18.041 3.949 1.00 89.81 631 SER A C 1
ATOM 4885 O O . SER A 1 631 ? -8.478 -18.818 3.459 1.00 89.81 631 SER A O 1
ATOM 4887 N N . VAL A 1 632 ? -7.583 -16.762 3.558 1.00 87.06 632 VAL A N 1
ATOM 4888 C CA . VAL A 1 632 ? -8.437 -16.184 2.500 1.00 87.06 632 VAL A CA 1
ATOM 4889 C C . VAL A 1 632 ? -8.002 -16.648 1.106 1.00 87.06 632 VAL A C 1
ATOM 4891 O O . VAL A 1 632 ? -8.841 -16.937 0.251 1.00 87.06 632 VAL A O 1
ATOM 4894 N N . VAL A 1 633 ? -6.693 -16.718 0.857 1.00 88.75 633 VAL A N 1
ATOM 4895 C CA . VAL A 1 633 ? -6.137 -16.995 -0.475 1.00 88.75 633 VAL A CA 1
ATOM 4896 C C . VAL A 1 633 ? -6.117 -18.491 -0.807 1.00 88.75 633 VAL A C 1
ATOM 4898 O O . VAL A 1 633 ? -6.203 -18.832 -1.984 1.00 88.75 633 VAL A O 1
ATOM 4901 N N . SER A 1 634 ? -6.098 -19.389 0.183 1.00 90.75 634 SER A N 1
ATOM 4902 C CA . SER A 1 634 ? -6.079 -20.851 -0.003 1.00 90.75 634 SER A CA 1
ATOM 4903 C C . SER A 1 634 ? -7.151 -21.359 -0.986 1.00 90.75 634 SER A C 1
ATOM 4905 O O . SER A 1 634 ? -6.831 -22.076 -1.933 1.00 90.75 634 SER A O 1
ATOM 4907 N N . LEU A 1 635 ? -8.400 -20.889 -0.881 1.00 88.75 635 LEU A N 1
ATOM 4908 C CA . LEU A 1 635 ? -9.474 -21.279 -1.811 1.00 88.75 635 LEU A CA 1
ATOM 4909 C C . LEU A 1 635 ? -9.287 -20.713 -3.236 1.00 88.75 635 LEU A C 1
ATOM 4911 O O . LEU A 1 635 ? -9.662 -21.344 -4.223 1.00 88.75 635 LEU A O 1
ATOM 4915 N N . LEU A 1 636 ? -8.697 -19.520 -3.364 1.00 88.56 636 LEU A N 1
ATOM 4916 C CA . LEU A 1 636 ? -8.375 -18.907 -4.662 1.00 88.56 636 LEU A CA 1
ATOM 4917 C C . LEU A 1 636 ? -7.186 -19.615 -5.333 1.00 88.56 636 LEU A C 1
ATOM 4919 O O . LEU A 1 636 ? -7.106 -19.676 -6.564 1.00 88.56 636 LEU A O 1
ATOM 4923 N N . SER A 1 637 ? -6.300 -20.183 -4.513 1.00 89.38 637 SER A N 1
ATOM 4924 C CA . SER A 1 637 ? -5.111 -20.947 -4.887 1.00 89.38 637 SER A CA 1
ATOM 4925 C C . SER A 1 637 ? -5.445 -22.187 -5.732 1.00 89.38 637 SER A C 1
ATOM 4927 O O . SER A 1 637 ? -4.741 -22.484 -6.693 1.00 89.38 637 SER A O 1
ATOM 4929 N N . GLU A 1 638 ? -6.574 -22.844 -5.446 1.00 89.69 638 GLU A N 1
ATOM 4930 C CA . GLU A 1 638 ? -7.043 -24.059 -6.132 1.00 89.69 638 GLU A CA 1
ATOM 4931 C C . GLU A 1 638 ? -7.940 -23.770 -7.351 1.00 89.69 638 GLU A C 1
ATOM 4933 O O . GLU A 1 638 ? -8.426 -24.683 -8.022 1.00 89.69 638 GLU A O 1
ATOM 4938 N N . SER A 1 639 ? -8.191 -22.494 -7.662 1.00 90.50 639 SER A N 1
ATOM 4939 C CA . SER A 1 639 ? -9.116 -22.111 -8.731 1.00 90.50 639 SER A CA 1
ATOM 4940 C C . SER A 1 639 ? -8.659 -22.590 -10.118 1.00 90.50 639 SER A C 1
ATOM 4942 O O . SER A 1 639 ? -7.473 -22.595 -10.450 1.00 90.50 639 SER A O 1
ATOM 4944 N N . TYR A 1 640 ? -9.612 -22.941 -10.991 1.00 89.81 640 TYR A N 1
ATOM 4945 C CA . TYR A 1 640 ? -9.306 -23.432 -12.345 1.00 89.81 640 TYR A CA 1
ATOM 4946 C C . TYR A 1 640 ? -8.546 -22.405 -13.208 1.00 89.81 640 TYR A C 1
ATOM 4948 O O . TYR A 1 640 ? -7.795 -22.788 -14.109 1.00 89.81 640 TYR A O 1
ATOM 4956 N N . ASN A 1 641 ? -8.726 -21.109 -12.936 1.00 92.06 641 ASN A N 1
ATOM 4957 C CA . ASN A 1 641 ? -8.166 -20.021 -13.727 1.00 92.06 641 ASN A CA 1
ATOM 4958 C C . ASN A 1 641 ? -6.708 -19.727 -13.316 1.00 92.06 641 ASN A C 1
ATOM 4960 O O . ASN A 1 641 ? -6.481 -19.259 -12.197 1.00 92.06 641 ASN A O 1
ATOM 4964 N N . PRO A 1 642 ? -5.711 -19.910 -14.202 1.00 94.00 642 PRO A N 1
ATOM 4965 C CA . PRO A 1 642 ? -4.316 -19.704 -13.828 1.00 94.00 642 PRO A CA 1
ATOM 4966 C C . PRO A 1 642 ? -3.971 -18.230 -13.543 1.00 94.00 642 PRO A C 1
ATOM 4968 O O . PRO A 1 642 ? -3.033 -17.969 -12.796 1.00 94.00 642 PRO A O 1
ATOM 4971 N N . HIS A 1 643 ? -4.736 -17.254 -14.048 1.00 94.12 643 HIS A N 1
ATOM 4972 C CA . HIS A 1 643 ? -4.550 -15.838 -13.696 1.00 94.12 643 HIS A CA 1
ATOM 4973 C C . HIS A 1 643 ? -4.902 -15.552 -12.230 1.00 94.12 643 HIS A C 1
ATOM 4975 O O . HIS A 1 643 ? -4.222 -14.763 -11.572 1.00 94.12 643 HIS A O 1
ATOM 4981 N N . VAL A 1 644 ? -5.923 -16.235 -11.701 1.00 94.19 644 VAL A N 1
ATOM 4982 C CA . VAL A 1 644 ? -6.314 -16.163 -10.285 1.00 94.19 644 VAL A CA 1
ATOM 4983 C C . VAL A 1 644 ? -5.267 -16.868 -9.417 1.00 94.19 644 VAL A C 1
ATOM 4985 O O . VAL A 1 644 ? -4.843 -16.294 -8.418 1.00 94.19 644 VAL A O 1
ATOM 4988 N N . ARG A 1 645 ? -4.759 -18.039 -9.837 1.00 94.31 645 ARG A N 1
ATOM 4989 C CA . ARG A 1 645 ? -3.657 -18.735 -9.137 1.00 94.31 645 ARG A CA 1
ATOM 4990 C C . ARG A 1 645 ? -2.358 -17.922 -9.105 1.00 94.31 645 ARG A C 1
ATOM 4992 O O . ARG A 1 645 ? -1.699 -17.864 -8.073 1.00 94.31 645 ARG A O 1
ATOM 4999 N N . TYR A 1 646 ? -2.016 -17.230 -10.193 1.00 95.31 646 TYR A N 1
ATOM 5000 C CA . TYR A 1 646 ? -0.885 -16.295 -10.212 1.00 95.31 646 TYR A CA 1
ATOM 5001 C C . TYR A 1 646 ? -1.091 -15.121 -9.243 1.00 95.31 646 TYR A C 1
ATOM 5003 O O . TYR A 1 646 ? -0.195 -14.805 -8.462 1.00 95.31 646 TYR A O 1
ATOM 5011 N N . GLY A 1 647 ? -2.272 -14.490 -9.266 1.00 93.44 647 GLY A N 1
ATOM 5012 C CA . GLY A 1 647 ? -2.590 -13.390 -8.352 1.00 93.44 647 GLY A CA 1
ATOM 5013 C C . GLY A 1 647 ? -2.558 -13.827 -6.884 1.00 93.44 647 GLY A C 1
ATOM 5014 O O . GLY A 1 647 ? -2.054 -13.095 -6.039 1.00 93.44 647 GLY A O 1
ATOM 5015 N N . ALA A 1 648 ? -3.012 -15.052 -6.596 1.00 93.94 648 ALA A N 1
ATOM 5016 C CA . ALA A 1 648 ? -2.922 -15.688 -5.284 1.00 93.94 648 ALA A CA 1
ATOM 5017 C C . ALA A 1 648 ? -1.462 -15.872 -4.832 1.00 93.94 648 ALA A C 1
ATOM 5019 O O . ALA A 1 648 ? -1.117 -15.476 -3.719 1.00 93.94 648 ALA A O 1
ATOM 5020 N N . ALA A 1 649 ? -0.590 -16.393 -5.704 1.00 95.06 649 ALA A N 1
ATOM 5021 C CA . ALA A 1 649 ? 0.838 -16.527 -5.415 1.00 95.06 649 ALA A CA 1
ATOM 5022 C C . ALA A 1 649 ? 1.479 -15.173 -5.065 1.00 95.06 649 ALA A C 1
ATOM 5024 O O . ALA A 1 649 ? 2.136 -15.037 -4.033 1.00 95.06 649 ALA A O 1
ATOM 5025 N N . MET A 1 650 ? 1.234 -14.148 -5.887 1.00 95.06 650 MET A N 1
ATOM 5026 C CA . MET A 1 650 ? 1.768 -12.801 -5.664 1.00 95.06 650 MET A CA 1
ATOM 5027 C C . MET A 1 650 ? 1.204 -12.143 -4.396 1.00 95.06 650 MET A C 1
ATOM 5029 O O . MET A 1 650 ? 1.957 -11.491 -3.676 1.00 95.06 650 MET A O 1
ATOM 5033 N N . ALA A 1 651 ? -0.078 -12.346 -4.074 1.00 94.25 651 ALA A N 1
ATOM 5034 C CA . ALA A 1 651 ? -0.686 -11.836 -2.844 1.00 94.25 651 ALA A CA 1
ATOM 5035 C C . ALA A 1 651 ? -0.039 -12.435 -1.582 1.00 94.25 651 ALA A C 1
ATOM 5037 O O . ALA A 1 651 ? 0.253 -11.693 -0.643 1.00 94.25 651 ALA A O 1
ATOM 5038 N N . LEU A 1 652 ? 0.248 -13.745 -1.577 1.00 93.19 652 LEU A N 1
ATOM 5039 C CA . LEU A 1 652 ? 1.015 -14.400 -0.508 1.00 93.19 652 LEU A CA 1
ATOM 5040 C C . LEU A 1 652 ? 2.443 -13.843 -0.427 1.00 93.19 652 LEU A C 1
ATOM 5042 O O . LEU A 1 652 ? 2.902 -13.496 0.659 1.00 93.19 652 LEU A O 1
ATOM 5046 N N . GLY A 1 653 ? 3.118 -13.703 -1.573 1.00 92.12 653 GLY A N 1
ATOM 5047 C CA . GLY A 1 653 ? 4.477 -13.163 -1.662 1.00 92.12 653 GLY A CA 1
ATOM 5048 C C . GLY A 1 653 ? 4.607 -11.754 -1.079 1.00 92.12 653 GLY A C 1
ATOM 5049 O O . GLY A 1 653 ? 5.485 -11.509 -0.260 1.00 92.12 653 GLY A O 1
ATOM 5050 N N . ILE A 1 654 ? 3.707 -10.841 -1.459 1.00 92.44 654 ILE A N 1
ATOM 5051 C CA . ILE A 1 654 ? 3.693 -9.446 -0.984 1.00 92.44 654 ILE A CA 1
ATOM 5052 C C . ILE A 1 654 ? 3.325 -9.372 0.503 1.00 92.44 654 ILE A C 1
ATOM 5054 O O . ILE A 1 654 ? 3.935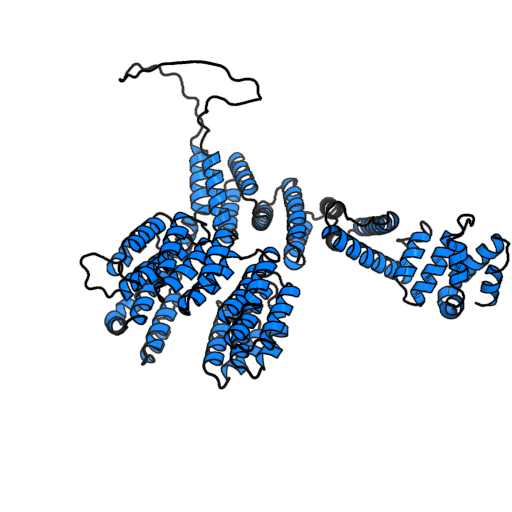 -8.617 1.255 1.00 92.44 654 ILE A O 1
ATOM 5058 N N . CYS A 1 655 ? 2.334 -10.153 0.941 1.00 91.25 655 CYS A N 1
ATOM 5059 C CA . CYS A 1 655 ? 1.821 -10.088 2.307 1.00 91.25 655 CYS A CA 1
ATOM 5060 C C . CYS A 1 655 ? 2.780 -10.713 3.334 1.00 91.25 655 CYS A C 1
ATOM 5062 O O . CYS A 1 655 ? 2.975 -10.162 4.414 1.00 91.25 655 CYS A O 1
ATOM 5064 N N . CYS A 1 656 ? 3.395 -11.853 3.006 1.00 90.25 656 CYS A N 1
ATOM 5065 C CA . CYS A 1 656 ? 4.200 -12.642 3.943 1.00 90.25 656 CYS A CA 1
ATOM 5066 C C . CYS A 1 656 ? 5.724 -12.425 3.815 1.00 90.25 656 CYS A C 1
ATOM 5068 O O . CYS A 1 656 ? 6.479 -13.085 4.531 1.00 90.25 656 CYS A O 1
ATOM 5070 N N . ALA A 1 657 ? 6.181 -11.505 2.950 1.00 87.44 657 ALA A N 1
ATOM 5071 C CA . ALA A 1 657 ? 7.601 -11.228 2.685 1.00 87.44 657 ALA A CA 1
ATOM 5072 C C . ALA A 1 657 ? 8.459 -11.075 3.958 1.00 87.44 657 ALA A C 1
ATOM 5074 O O . ALA A 1 657 ? 9.528 -11.665 4.076 1.00 87.44 657 ALA A O 1
ATOM 5075 N N . GLY A 1 658 ? 7.969 -10.307 4.937 1.00 82.81 658 GLY A N 1
ATOM 5076 C CA . GLY A 1 658 ? 8.702 -10.003 6.170 1.00 82.81 658 GLY A CA 1
ATOM 5077 C C . GLY A 1 658 ? 8.557 -11.018 7.310 1.00 82.81 658 GLY A C 1
ATOM 5078 O O . GLY A 1 658 ? 9.095 -10.766 8.383 1.00 82.81 658 GLY A O 1
ATOM 5079 N N . THR A 1 659 ? 7.810 -12.120 7.141 1.00 83.44 659 THR A N 1
ATOM 5080 C CA . THR A 1 659 ? 7.466 -13.022 8.265 1.00 83.44 659 THR A CA 1
ATOM 5081 C C . THR A 1 659 ? 7.984 -14.450 8.150 1.00 83.44 659 THR A C 1
ATOM 5083 O O . THR A 1 659 ? 8.085 -15.123 9.174 1.00 83.44 659 THR A O 1
ATOM 5086 N N . GLY A 1 660 ? 8.277 -14.946 6.943 1.00 81.94 660 GLY A N 1
ATOM 5087 C CA . GLY A 1 660 ? 8.680 -16.346 6.758 1.00 81.94 660 GLY A CA 1
ATOM 5088 C C . GLY A 1 660 ? 7.588 -17.354 7.134 1.00 81.94 660 GLY A C 1
ATOM 5089 O O . GLY A 1 660 ? 7.888 -18.446 7.619 1.00 81.94 660 GLY A O 1
ATOM 5090 N N . ASN A 1 661 ? 6.309 -16.989 6.965 1.00 86.81 661 ASN A N 1
ATOM 5091 C CA . ASN A 1 661 ? 5.195 -17.853 7.353 1.00 86.81 661 ASN A CA 1
ATOM 5092 C C . ASN A 1 661 ? 5.221 -19.189 6.579 1.00 86.81 661 ASN A C 1
ATOM 5094 O O . ASN A 1 661 ? 5.022 -19.237 5.364 1.00 86.81 661 ASN A O 1
ATOM 5098 N N . LYS A 1 662 ? 5.401 -20.291 7.317 1.00 87.31 662 LYS A N 1
ATOM 5099 C CA . LYS A 1 662 ? 5.468 -21.662 6.787 1.00 87.31 662 LYS A CA 1
ATOM 5100 C C . LYS A 1 662 ? 4.182 -22.095 6.082 1.00 87.31 662 LYS A C 1
ATOM 5102 O O . LYS A 1 662 ? 4.252 -22.884 5.146 1.00 87.31 662 LYS A O 1
ATOM 5107 N N . GLU A 1 663 ? 3.025 -21.572 6.487 1.00 89.50 663 GLU A N 1
ATOM 5108 C CA . GLU A 1 663 ? 1.747 -21.854 5.826 1.00 89.50 663 GLU A CA 1
ATOM 5109 C C . GLU A 1 663 ? 1.719 -21.297 4.395 1.00 89.50 663 GLU A C 1
ATOM 5111 O O . GLU A 1 663 ? 1.350 -22.009 3.463 1.00 89.50 663 GLU A O 1
ATOM 5116 N N . ALA A 1 664 ? 2.208 -20.068 4.196 1.00 89.62 664 ALA A N 1
ATOM 5117 C CA . ALA A 1 664 ? 2.312 -19.461 2.871 1.00 89.62 664 ALA A CA 1
ATOM 5118 C C . ALA A 1 664 ? 3.285 -20.234 1.960 1.00 89.62 664 ALA A C 1
ATOM 5120 O O . ALA A 1 664 ? 2.987 -20.441 0.787 1.00 89.62 664 ALA A O 1
ATOM 5121 N N . ILE A 1 665 ? 4.410 -20.721 2.500 1.00 89.31 665 ILE A N 1
ATOM 5122 C CA . ILE A 1 665 ? 5.369 -21.552 1.748 1.00 89.31 665 ILE A CA 1
ATOM 5123 C C . ILE A 1 665 ? 4.716 -22.876 1.313 1.00 89.31 665 ILE A C 1
ATOM 5125 O O . ILE A 1 665 ? 4.758 -23.214 0.130 1.00 89.31 665 ILE A O 1
ATOM 5129 N N . ASN A 1 666 ? 4.028 -23.569 2.229 1.00 90.12 666 ASN A N 1
ATOM 5130 C CA . ASN A 1 666 ? 3.328 -24.823 1.928 1.00 90.12 666 ASN A CA 1
ATOM 5131 C C . ASN A 1 666 ? 2.248 -24.659 0.834 1.00 90.12 666 ASN A C 1
ATOM 5133 O O . ASN A 1 666 ? 2.021 -25.592 0.066 1.00 90.12 666 ASN A O 1
ATOM 5137 N N . LEU A 1 667 ? 1.602 -23.488 0.732 1.00 90.31 667 LEU A N 1
ATOM 5138 C CA . LEU A 1 667 ? 0.639 -23.170 -0.337 1.00 90.31 667 LEU A CA 1
ATOM 5139 C C . LEU A 1 667 ? 1.305 -22.885 -1.701 1.00 90.31 667 LEU A C 1
ATOM 5141 O O . LEU A 1 667 ? 0.696 -23.136 -2.739 1.00 90.31 667 LEU A O 1
ATOM 5145 N N . LEU A 1 668 ? 2.547 -22.389 -1.731 1.00 91.94 668 LEU A N 1
ATOM 5146 C CA . LEU A 1 668 ? 3.279 -22.069 -2.971 1.00 91.94 668 LEU A CA 1
ATOM 5147 C C . LEU A 1 668 ? 3.975 -23.288 -3.609 1.00 91.94 668 LEU A C 1
ATOM 5149 O O . LEU A 1 668 ? 4.205 -23.322 -4.822 1.00 91.94 668 LEU A O 1
ATOM 5153 N N . GLU A 1 669 ? 4.288 -24.316 -2.825 1.00 89.75 669 GLU A N 1
ATOM 5154 C CA . GLU A 1 669 ? 4.889 -25.569 -3.306 1.00 89.75 669 GLU A CA 1
ATOM 5155 C C . GLU A 1 669 ? 4.081 -26.295 -4.400 1.00 89.75 669 GLU A C 1
ATOM 5157 O O . GLU A 1 669 ? 4.661 -26.609 -5.448 1.00 89.75 669 GLU A O 1
ATOM 5162 N N . PRO A 1 670 ? 2.760 -26.542 -4.255 1.00 92.12 670 PRO A N 1
ATOM 5163 C CA . PRO A 1 670 ? 1.971 -27.121 -5.340 1.00 92.12 670 PRO A CA 1
ATOM 5164 C C . PRO A 1 670 ? 1.902 -26.194 -6.565 1.00 92.12 670 PRO A C 1
ATOM 5166 O O . PRO A 1 670 ? 1.965 -26.684 -7.692 1.00 92.12 670 PRO A O 1
ATOM 5169 N N . MET A 1 671 ? 1.877 -24.866 -6.382 1.00 90.38 671 MET A N 1
ATOM 5170 C CA . MET A 1 671 ? 1.874 -23.900 -7.497 1.00 90.38 671 MET A CA 1
ATOM 5171 C C . MET A 1 671 ? 3.170 -23.909 -8.312 1.00 90.38 671 MET A C 1
ATOM 5173 O O . MET A 1 671 ? 3.157 -23.645 -9.514 1.00 90.38 671 MET A O 1
ATOM 5177 N N . THR A 1 672 ? 4.297 -24.249 -7.687 1.00 93.31 672 THR A N 1
ATOM 5178 C CA . THR A 1 672 ? 5.586 -24.392 -8.383 1.00 93.31 672 THR A CA 1
ATOM 5179 C C . THR A 1 672 ? 5.570 -25.581 -9.355 1.00 93.31 672 THR A C 1
ATOM 5181 O O . THR A 1 672 ? 6.303 -25.589 -10.343 1.00 93.31 672 THR A O 1
ATOM 5184 N N . ASN A 1 673 ? 4.669 -26.544 -9.135 1.00 92.81 673 ASN A N 1
ATOM 5185 C CA . ASN A 1 673 ? 4.426 -27.699 -9.998 1.00 92.81 673 ASN A CA 1
ATOM 5186 C C . ASN A 1 673 ? 3.210 -27.525 -10.936 1.00 92.81 673 ASN A C 1
ATOM 5188 O O . ASN A 1 673 ? 2.847 -28.463 -11.647 1.00 92.81 673 ASN A O 1
ATOM 5192 N N . ASP A 1 674 ? 2.586 -26.340 -10.975 1.00 93.94 674 ASP A N 1
ATOM 5193 C CA . ASP A 1 674 ? 1.449 -26.045 -11.857 1.00 93.94 674 ASP A CA 1
ATOM 5194 C C . ASP A 1 674 ? 1.824 -26.253 -13.339 1.00 93.94 674 ASP A C 1
ATOM 5196 O O . ASP A 1 674 ? 2.928 -25.872 -13.739 1.00 93.94 674 ASP A O 1
ATOM 5200 N N . PRO A 1 675 ? 0.948 -26.808 -14.201 1.00 93.56 675 PRO A N 1
ATOM 5201 C CA . PRO A 1 675 ? 1.238 -26.961 -15.630 1.00 93.56 675 PRO A CA 1
ATOM 5202 C C . PRO A 1 675 ? 1.496 -25.631 -16.365 1.00 93.56 675 PRO A C 1
ATOM 5204 O O . PRO A 1 675 ? 2.233 -25.613 -17.357 1.00 93.56 675 PRO A O 1
ATOM 5207 N N . VAL A 1 676 ? 0.959 -24.507 -15.883 1.00 96.12 676 VAL A N 1
ATOM 5208 C CA . VAL A 1 676 ? 1.053 -23.189 -16.523 1.00 96.12 676 VAL A CA 1
ATOM 5209 C C . VAL A 1 676 ? 2.343 -22.461 -16.138 1.00 96.12 676 VAL A C 1
ATOM 5211 O O . VAL A 1 676 ? 2.683 -22.277 -14.973 1.00 96.12 676 VAL A O 1
ATOM 5214 N N . ASN A 1 677 ? 3.072 -22.002 -17.156 1.00 93.88 677 ASN A N 1
ATOM 5215 C CA . ASN A 1 677 ? 4.401 -21.404 -17.025 1.00 93.88 677 ASN A CA 1
ATOM 5216 C C . ASN A 1 677 ? 4.450 -20.138 -16.153 1.00 93.88 677 ASN A C 1
ATOM 5218 O O . ASN A 1 677 ? 5.343 -20.030 -15.315 1.00 93.88 677 ASN A O 1
ATOM 5222 N N . TYR A 1 678 ? 3.519 -19.197 -16.328 1.00 93.94 678 TYR A N 1
ATOM 5223 C CA . TYR A 1 678 ? 3.538 -17.955 -15.554 1.00 93.94 678 TYR A CA 1
ATOM 5224 C C . TYR A 1 678 ? 3.113 -18.164 -14.095 1.00 93.94 678 TYR A C 1
ATOM 5226 O O . TYR A 1 678 ? 3.649 -17.484 -13.229 1.00 93.94 678 TYR A O 1
ATOM 5234 N N . VAL A 1 679 ? 2.251 -19.145 -13.787 1.00 94.31 679 VAL A N 1
ATOM 5235 C CA . VAL A 1 679 ? 1.915 -19.504 -12.393 1.00 94.31 679 VAL A CA 1
ATOM 5236 C C . VAL A 1 679 ? 3.167 -19.965 -11.649 1.00 94.31 679 VAL A C 1
ATOM 5238 O O . VAL A 1 679 ? 3.465 -19.430 -10.584 1.00 94.31 679 VAL A O 1
ATOM 5241 N N . ARG A 1 680 ? 3.973 -20.850 -12.258 1.00 95.19 680 ARG A N 1
ATOM 5242 C CA . ARG A 1 680 ? 5.276 -21.254 -11.700 1.00 95.19 680 ARG A CA 1
ATOM 5243 C C . ARG A 1 680 ? 6.227 -20.067 -11.512 1.00 95.19 680 ARG A C 1
ATOM 5245 O O . ARG A 1 680 ? 6.920 -19.998 -10.504 1.00 95.19 680 ARG A O 1
ATOM 5252 N N . GLN A 1 681 ? 6.252 -19.117 -12.452 1.00 94.31 681 GLN A N 1
ATOM 5253 C CA . GLN A 1 681 ? 7.052 -17.892 -12.323 1.00 94.31 681 GLN A CA 1
ATOM 5254 C C . GLN A 1 681 ? 6.608 -17.042 -11.120 1.00 94.31 681 GLN A C 1
ATOM 5256 O O . GLN A 1 681 ? 7.456 -16.608 -10.345 1.00 94.31 681 GLN A O 1
ATOM 5261 N N . GLY A 1 682 ? 5.299 -16.828 -10.948 1.00 93.62 682 GLY A N 1
ATOM 5262 C CA . GLY A 1 682 ? 4.741 -16.097 -9.806 1.00 93.62 682 GLY A CA 1
ATOM 5263 C C . GLY A 1 682 ? 5.032 -16.790 -8.476 1.00 93.62 682 GLY A C 1
ATOM 5264 O O . GLY A 1 682 ? 5.459 -16.133 -7.532 1.00 93.62 682 GLY A O 1
ATOM 5265 N N . ALA A 1 683 ? 4.896 -18.120 -8.424 1.00 94.38 683 ALA A N 1
ATOM 5266 C CA . ALA A 1 683 ? 5.223 -18.917 -7.244 1.00 94.38 683 ALA A CA 1
ATOM 5267 C C . ALA A 1 683 ? 6.700 -18.778 -6.840 1.00 94.38 683 ALA A C 1
ATOM 5269 O O . ALA A 1 683 ? 6.982 -18.461 -5.689 1.00 94.38 683 ALA A O 1
ATOM 5270 N N . LEU A 1 684 ? 7.639 -18.908 -7.786 1.00 94.12 684 LEU A N 1
ATOM 5271 C CA . LEU A 1 684 ? 9.075 -18.755 -7.511 1.00 94.12 684 LEU A CA 1
ATOM 5272 C C . LEU A 1 684 ? 9.441 -17.343 -7.022 1.00 94.12 684 LEU A C 1
ATOM 5274 O O . LEU A 1 684 ? 10.248 -17.206 -6.103 1.00 94.12 684 LEU A O 1
ATOM 5278 N N . ILE A 1 685 ? 8.838 -16.295 -7.597 1.00 94.44 685 ILE A N 1
ATOM 5279 C CA . ILE A 1 685 ? 9.039 -14.909 -7.139 1.00 94.44 685 ILE A CA 1
ATOM 5280 C C . ILE A 1 685 ? 8.465 -14.727 -5.727 1.00 94.44 685 ILE A C 1
ATOM 5282 O O . ILE A 1 685 ? 9.143 -14.178 -4.861 1.00 94.44 685 ILE A O 1
ATOM 5286 N N . ALA A 1 686 ? 7.254 -15.223 -5.465 1.00 93.94 686 ALA A N 1
ATOM 5287 C CA . ALA A 1 686 ? 6.620 -15.147 -4.152 1.00 93.94 686 ALA A CA 1
ATOM 5288 C C . ALA A 1 686 ? 7.416 -15.895 -3.070 1.00 93.94 686 ALA A C 1
ATOM 5290 O O . ALA A 1 686 ? 7.630 -15.353 -1.987 1.00 93.94 686 ALA A O 1
ATOM 5291 N N . SER A 1 687 ? 7.926 -17.093 -3.369 1.00 91.88 687 SER A N 1
ATOM 5292 C CA . SER A 1 687 ? 8.806 -17.844 -2.468 1.00 91.88 687 SER A CA 1
ATOM 5293 C C . SER A 1 687 ? 10.105 -17.088 -2.174 1.00 91.88 687 SER A C 1
ATOM 5295 O O . SER A 1 687 ? 10.515 -17.022 -1.018 1.00 91.88 687 SER A O 1
ATOM 5297 N N . ALA A 1 688 ? 10.726 -16.463 -3.182 1.00 91.56 688 ALA A N 1
ATOM 5298 C CA . ALA A 1 688 ? 11.926 -15.647 -2.985 1.00 91.56 688 ALA A CA 1
ATOM 5299 C C . ALA A 1 688 ? 11.665 -14.400 -2.115 1.00 91.56 688 ALA A C 1
ATOM 5301 O O . ALA A 1 688 ? 12.507 -14.050 -1.291 1.00 91.56 688 ALA A O 1
ATOM 5302 N N . LEU A 1 689 ? 10.494 -13.763 -2.251 1.00 92.62 689 LEU A N 1
ATOM 5303 C CA . LEU A 1 689 ? 10.080 -12.645 -1.393 1.00 92.62 689 LEU A CA 1
ATOM 5304 C C . LEU A 1 689 ? 9.860 -13.084 0.063 1.00 92.62 689 LEU A C 1
ATOM 5306 O O . LEU A 1 689 ? 10.311 -12.394 0.970 1.00 92.62 689 LEU A O 1
ATOM 5310 N N . ILE A 1 690 ? 9.214 -14.233 0.294 1.00 90.62 690 ILE A N 1
ATOM 5311 C CA . ILE A 1 690 ? 8.933 -14.765 1.643 1.00 90.62 690 ILE A CA 1
ATOM 5312 C C . ILE A 1 690 ? 10.200 -15.218 2.372 1.00 90.62 690 ILE A C 1
ATOM 5314 O O . ILE A 1 690 ? 10.222 -15.195 3.598 1.00 90.62 690 ILE A O 1
ATOM 5318 N N . MET A 1 691 ? 11.245 -15.626 1.647 1.00 88.38 691 MET A N 1
ATOM 5319 C CA . MET A 1 691 ? 12.501 -16.135 2.216 1.00 88.38 691 MET A CA 1
ATOM 5320 C C . MET A 1 691 ? 13.636 -15.097 2.248 1.00 88.38 691 MET A C 1
ATOM 5322 O O . MET A 1 691 ? 14.784 -15.443 2.530 1.00 88.38 691 MET A O 1
ATOM 5326 N N . ILE A 1 692 ? 13.348 -13.819 1.978 1.00 89.88 692 ILE A N 1
ATOM 5327 C CA . ILE A 1 692 ? 14.370 -12.768 1.987 1.00 89.88 692 ILE A CA 1
ATOM 5328 C C . ILE A 1 692 ? 14.999 -12.621 3.387 1.00 89.88 692 ILE A C 1
ATOM 5330 O O . ILE A 1 692 ? 14.304 -12.609 4.402 1.00 89.88 692 ILE A O 1
ATOM 5334 N N . GLN A 1 693 ? 16.336 -12.557 3.441 1.00 86.19 693 GLN A N 1
ATOM 5335 C CA . GLN A 1 693 ? 17.149 -12.498 4.673 1.00 86.19 693 GLN A CA 1
ATOM 5336 C C . GLN A 1 693 ? 16.938 -13.649 5.686 1.00 86.19 693 GLN A C 1
ATOM 5338 O O . GLN A 1 693 ? 17.450 -13.587 6.804 1.00 86.19 693 GLN A O 1
ATOM 5343 N N . GLN A 1 694 ? 16.246 -14.727 5.307 1.00 85.44 694 GLN A N 1
ATOM 5344 C CA . GLN A 1 694 ? 16.088 -15.916 6.147 1.00 85.44 694 GLN A CA 1
ATOM 5345 C C . GLN A 1 694 ? 17.226 -16.916 5.944 1.00 85.44 694 GLN A C 1
ATOM 5347 O O . GLN A 1 694 ? 17.943 -16.894 4.947 1.00 85.44 694 GLN A O 1
ATOM 5352 N N . THR A 1 695 ? 17.397 -17.804 6.923 1.00 85.38 695 THR A N 1
ATOM 5353 C CA . THR A 1 695 ? 18.427 -18.851 6.905 1.00 85.38 695 THR A CA 1
ATOM 5354 C C . THR A 1 695 ? 17.788 -20.227 7.058 1.00 85.38 695 THR A C 1
ATOM 5356 O O . THR A 1 695 ? 16.626 -20.354 7.447 1.00 85.38 695 THR A O 1
ATOM 5359 N N . GLU A 1 696 ? 18.564 -21.278 6.806 1.00 78.31 696 GLU A N 1
ATOM 5360 C CA . GLU A 1 696 ? 18.131 -22.674 6.956 1.00 78.31 696 GLU A CA 1
ATOM 5361 C C . GLU A 1 696 ? 17.561 -22.987 8.360 1.00 78.31 696 GLU A C 1
ATOM 5363 O O . GLU A 1 696 ? 16.663 -23.816 8.503 1.00 78.31 696 GLU A O 1
ATOM 5368 N N . ILE A 1 697 ? 18.014 -22.259 9.393 1.00 77.06 697 ILE A N 1
ATOM 5369 C CA . ILE A 1 697 ? 17.533 -22.375 10.780 1.00 77.06 697 ILE A CA 1
ATOM 5370 C C . ILE A 1 697 ? 16.063 -21.939 10.912 1.00 77.06 697 ILE A C 1
ATOM 5372 O O . ILE A 1 697 ? 15.299 -22.564 11.649 1.00 77.06 697 ILE A O 1
ATOM 5376 N N . THR A 1 698 ? 15.647 -20.872 10.221 1.00 74.06 698 THR A N 1
ATOM 5377 C CA . THR A 1 698 ? 14.259 -20.382 10.280 1.00 74.06 698 THR A CA 1
ATOM 5378 C C . THR A 1 698 ? 13.345 -21.219 9.385 1.00 74.06 698 THR A C 1
ATOM 5380 O O . THR A 1 698 ? 12.262 -21.642 9.812 1.00 74.06 698 THR A O 1
ATOM 5383 N N . CYS A 1 699 ? 13.819 -21.520 8.172 1.00 68.38 699 CYS A N 1
ATOM 5384 C CA . CYS A 1 699 ? 13.098 -22.272 7.151 1.00 68.38 699 CYS A CA 1
ATOM 5385 C C . CYS A 1 699 ? 14.045 -23.274 6.456 1.00 68.38 699 CYS A C 1
ATOM 5387 O O . CYS A 1 699 ? 14.892 -22.851 5.673 1.00 68.38 699 CYS A O 1
ATOM 5389 N N . PRO A 1 700 ? 13.870 -24.601 6.623 1.00 72.50 700 PRO A N 1
ATOM 5390 C CA . PRO A 1 700 ? 14.732 -25.613 5.995 1.00 72.50 700 PRO A CA 1
ATOM 5391 C C . PRO A 1 700 ? 14.491 -25.793 4.479 1.00 72.50 700 PRO A C 1
ATOM 5393 O O . PRO A 1 700 ? 14.904 -26.793 3.906 1.00 72.50 700 PRO A O 1
ATOM 5396 N N . LYS A 1 701 ? 13.774 -24.858 3.835 1.00 65.38 701 LYS A N 1
ATOM 5397 C CA . LYS A 1 701 ? 13.507 -24.804 2.382 1.00 65.38 701 LYS A CA 1
ATOM 5398 C C . LYS A 1 701 ? 14.189 -23.602 1.703 1.00 65.38 701 LYS A C 1
ATOM 5400 O O . LYS A 1 701 ? 13.803 -23.214 0.609 1.00 65.38 701 LYS A O 1
ATOM 5405 N N . VAL A 1 702 ? 15.164 -22.993 2.384 1.00 59.50 702 VAL A N 1
ATOM 5406 C CA . VAL A 1 702 ? 15.987 -21.875 1.878 1.00 59.50 702 VAL A CA 1
ATOM 5407 C C . VAL A 1 702 ? 17.123 -22.366 0.952 1.00 59.50 702 VAL A C 1
ATOM 5409 O O . VAL A 1 702 ? 17.756 -21.549 0.286 1.00 59.50 702 VAL A O 1
ATOM 5412 N N . THR A 1 703 ? 17.371 -23.681 0.899 1.00 40.66 703 THR A N 1
ATOM 5413 C CA . THR A 1 703 ? 18.436 -24.360 0.136 1.00 40.66 703 THR A CA 1
ATOM 5414 C C . THR A 1 703 ? 17.960 -25.026 -1.155 1.00 40.66 703 THR A C 1
ATOM 5416 O O . THR A 1 703 ? 16.832 -25.566 -1.177 1.00 40.66 703 THR A O 1
#

Mean predicted aligned error: 12.13 Å

Nearest PDB structures (foldseek):
  9e8q-assembly1_U  TM=9.803E-01  e=4.934E-64  Homo sapiens
  8jrt-assembly1_U  TM=9.437E-01  e=6.633E-58  Homo sapiens
  8cvt-assembly1_U  TM=9.665E-01  e=2.009E-57  Homo sapiens
  7qxn-assembly1_U  TM=9.590E-01  e=2.387E-56  Homo sapiens
  7w38-assembly1_U  TM=9.329E-01  e=1.442E-51  Homo sapiens

Radius of gyration: 34.13 Å; Cα contacts (8 Å, |Δi|>4): 927; chains: 1; bounding box: 91×90×81 Å

Sequence (703 aa):
AAGIISLLDEEEPQLKEFALHKLNAVVNDFWAEISESVDKIEVLYEDEGFRSRQFAALVASKVFYHLGAFEESLNYALGAGDLFNVNDNSEYVETIIAKCIDHYTKQCVENAELPEGEKKPVDERLEGIVNKMFQRCLDDHKYKQAIGIALETRRLDIFEKTILESNDVPGMLAYSLKLCMSLMQNKQFRNKVLRVLVKIYMNLEKPDFINVCQCLIFLDDPQAVSDILEKLVKEDNLLMAYQICFDLYESASQQFLSSVIQNLRTVGTPIASVPGSTNTGTVPGSEKDSDAMEAEEKPGSTCVGKSAEINPEPKDQISKMIKILSGEMAIELHLQFLIRNNNTDLMILKNTKDAVRNSVCHTATVIANSFMHCGTTSDQFLRDNLEWLARATNWAKFTATASLGVIHKGHEKEALQLMATYLPKDTSPGSAYQEGGGLYALGLIHANHGGDIIDYLLNQLKNASNDIVRHGGSLGLGLAAMGTARQDVYDLLKTNLYQDDAVTGEAAGLALGLVMLGSKNAQAIEDMVGYAQETQHEKILRGLAVGIALVMYGRMEEADALIESLCRDKDPILRRSGMYTVAMAYCGSGNNKAIRRLLHVAVSDVNDDVRRAAVESLGFILFRTPEQCPSVVSLLSESYNPHVRYGAAMALGICCAGTGNKEAINLLEPMTNDPVNYVRQGALIASALIMIQQTEITCPKVT

InterPro domains:
  IPR002015 Proteasome/cyclosome repeat [PF01851] (400-427)
  IPR002015 Proteasome/cyclosome repeat [PF01851] (437-469)
  IPR002015 Proteasome/cyclosome repeat [PF01851] (472-504)
  IPR002015 Proteasome/cyclosome repeat [PF01851] (507-540)
  IPR011989 Armadillo-like helical [G3DSA:1.25.10.10] (343-703)
  IPR016024 Armadillo-type fold [SSF48371] (4-696)
  IPR016642 26S proteasome regulatory complex, non-ATPase subcomplex, Rpn2/Psmd1 subunit [PIRSF015947] (1-702)
  IPR048570 26S proteasome non-ATPase regulatory subunit 1/RPN2, N-terminal domain [PF21505] (1-342)

Solvent-accessible surface area (backbone atoms only — not comparable to full-atom values): 37658 Å² total; per-residue (Å²): 96,68,87,45,59,60,36,63,75,50,89,53,68,68,49,35,51,53,30,47,58,54,44,61,75,42,40,90,84,32,35,79,63,47,59,81,48,43,69,61,38,50,57,46,42,72,35,86,85,43,91,58,20,34,53,30,16,45,42,48,15,56,39,26,49,75,74,64,40,54,69,62,14,47,55,24,40,60,55,12,48,88,77,57,54,92,83,52,93,42,73,66,48,55,52,48,52,52,51,50,50,58,51,50,24,52,52,43,51,54,41,68,74,43,59,91,89,68,49,73,86,75,60,68,61,61,53,47,53,54,51,52,50,47,49,52,29,56,77,69,66,38,47,74,56,43,46,50,52,23,59,61,48,68,39,61,72,58,38,53,48,51,43,72,74,37,97,52,44,70,63,49,50,56,52,50,51,53,45,48,73,74,68,52,74,52,64,72,60,39,46,53,52,44,54,52,49,43,53,54,41,67,70,40,100,71,57,56,61,65,65,40,48,58,41,36,55,77,63,73,45,45,67,64,52,40,57,51,48,51,50,31,56,76,66,68,41,55,70,61,45,49,51,47,32,50,53,44,53,76,72,44,52,63,49,47,47,53,49,30,51,50,50,51,52,58,70,70,46,81,78,78,80,73,87,78,90,83,84,83,89,81,89,91,85,79,91,78,90,81,88,80,90,87,83,90,84,88,88,90,83,92,77,96,70,82,79,78,90,72,79,70,60,67,60,57,53,53,52,52,50,48,43,41,50,66,37,58,56,57,38,51,51,52,32,54,48,35,53,73,67,68,84,77,67,66,64,61,57,50,58,53,52,75,68,49,85,49,73,70,45,51,44,49,53,46,49,50,51,19,63,75,29,49,26,34,60,66,54,59,74,57,66,81,35,46,79,64,58,67,70,45,57,61,69,43,31,16,52,52,37,28,27,52,14,38,15,40,25,52,42,76,91,51,46,65,70,71,41,55,83,40,38,82,56,104,84,62,96,68,54,56,38,34,27,5,12,26,35,27,9,52,11,56,31,29,46,67,56,40,56,74,58,36,58,52,36,50,52,50,44,74,69,48,85,48,55,54,35,34,20,20,22,31,42,8,35,13,33,12,38,31,28,62,61,54,60,73,62,44,56,54,35,50,55,50,35,76,66,70,40,52,64,26,11,20,23,19,24,37,17,48,11,32,19,32,35,47,64,63,54,63,66,62,50,50,55,46,53,54,51,47,74,69,56,85,42,65,46,24,37,53,16,30,25,52,8,59,11,36,19,34,37,72,46,41,76,80,43,48,70,58,35,58,51,28,56,68,45,89,52,62,58,44,29,30,17,22,31,46,27,51,18,32,14,33,52,50,50,64,50,64,71,61,54,53,52,30,56,48,42,44,69,70,55,88,51,55,70,35,21,17,41,22,37,33,25,49,15,44,19,30,43,73,49,42,80,55,46,49,73,67,35,53,68,44,49,74,42,92,50,59,47,39,27,23,13,29,31,40,12,46,14,66,21,27,24,92,68,56,51,64,67,49,52,65,62,35,54,62,36,53,68,44,93,50,69,64,32,22,52,29,17,52,51,15,53,53,38,22,48,56,96,60,46,58,88,83,40,84,76,73,118

Foldseek 3Di:
DVVLLVLLVDPDLVSVVVSLVVLVVCCVPCLVVVLVVLVSLVVLLPPPVRPCNLSSLQSSLSSCVVVVVLVSSLVSLLSNPPVLDCPDPDPSSVVNLVVLLVVLLVLLVVQVVDDPVPRDDDDVSSVVSVVVVLVVCLVVLVLVVQCVSCVSNLPLVSNLVSLVSHPCNPVSLVVSVVCLQQPDLDLVSSLVNLVSSLVSLVPDPHRPVLSNLLSCLSNLPLLVVLVVLVVCLVVVVLVVSLVSLLSCLVRHFLQSLVVNLVNLVVVPDDDPDDPDDDDDDDDDDDDDDDDDDDDDDDDDDDDDDDDDDDDPPSVVSSVVSNCSSLCLVVLVVVLVVLLVPQPDDCVVLVVQVVVDDDLVSLLVSLQVVLVSQFSNLDCVVCVVCVVVQVPHDQLSLLSNLLSSLRNNASVLPCLCVVLVVQADDPPDPDDLSSNLSSLLSQLSNQFSNQDVNLVVLVVQCVPDPDLSNLLSSLLSNLRNLFQVLDPVNLVSLLVQCVVLDLRNLLSSLQSNLRNLFCVLPVVSLCSLVVVLVVHPRPSNVLSNLLSNLRNQAQQAPVCVVVLVVQCPDPDLSSVLSSLSNLLRNQFCSLDPVSLVVLVCCLPPPPDLSSVLSSLLSLLRNCLNPLVVLLVVLLVQCPDPDLSSVLSSLNSNLSNQLPPLDPSNLVSLVVQCVDPDDSSVVSSVNSVCSNCPPHDCVSPVPND

Secondary structure (DSSP, 8-state):
-HHHHGGGSSS-HHHHHHHHHHHHHHHHHHHHHHHTTHHHHHHHHH-TT-TTHHHHHHHHHHHHHHHT-HHHHHHHHHHHGGGS-TT---HHHHHHHHHHHHHHHHHHHHHHHS-TTSPPPPPHHHHHHHHHHHHHHHHTT-HHHHHHHHHHTT-HHHHHHHHHT-S-HHHHHHHHHHHHHHT---HHHHHHHHHHHHHHHHTSSS--HHHHHHHHHHHT-HHHHHHHHHHHHHTT-HHHHHHHHHHHHHHS-HHHHHHHHHHHHHHHS------------------------------------------SHHHHHHHHHHHHHTSHHHHHHHHHHHHHT----HHHHHHHHHH--SHHHHHHHHHHHHHHTTTS---HHHHTTHHHHTT--THHHHHHHHHHHHHTTT-TTTHHHHHTTTS--TT----HHHHHHHHHHHHHHTTT--SHHHHHHHHHHHH---HHHHHHHHHHHHHHTTT---HHHHHHHHHHHTT--TTHHHHHHHHHHHHTTTT--HHHHHHHHHHHHH---HHHHHHHHHHHHHHTTT-GGGGHHHHHHHHHSSSHHHHHHHHHHHHHHTTT---HHHHHHHHHHHHH-S-HHHHHHHHHHHHHHHTTSTTHHHHHHHHHHT-S-HHHHHHHHHHHHHHHTTT--HHHHHHHHHHHT-SSHHHHHHHHHHHHHHTTT--TTT-TT--